Protein AF-A0A1F6IAL8-F1 (afdb_monomer)

Sequence (432 aa):
MRHKDKVTKITAWATLYVGGFLLTLGLFGHDWWVLSGIHTLGEKITQENAITTLLGSKVAEFGHTHAAPVGGASWLFGLPVSLGTPVLILAWILPMLWYLLKRERGVSALPVEQQANEKRYLSLLTWFFISIFIFIFTVFGYLLPHNFTAHWSKEAMMHEEEEMDDHDDSKMGTTNNVSDFHATLSSSPSAILAGKPFVLHIALHDSKGNPINDLQVSHERILHVILVSEDLEEFIHVHPEDSEIPAFSVVESGQFNIPLALSKAGRYRVLVDGNRLGNEVSATSWLSVGGKASNTLIEKNLSQEKTFDRYDVILSVEPKTPKTGEEVHLNYRIERNGKQISDTDKFLGADMHLLIASLDLSVMSHTHGLKVNAQDNPLGEIDAHYSFPYPGIWKIFGQFQHQGRVVTTDFMVEVELGTTSAQIMAPHVDDH

Solvent-accessible surface area (backbone atoms only — not comparable to full-atom values): 24228 Å² total; per-residue (Å²): 131,58,72,66,62,56,51,55,52,52,52,54,52,51,49,45,48,53,48,23,49,53,50,32,43,64,41,27,30,70,65,28,45,49,65,40,14,55,45,61,52,46,41,68,73,66,39,45,71,61,54,52,64,71,68,37,88,87,58,61,89,73,70,70,86,79,69,80,75,91,58,92,68,46,27,67,88,65,45,65,46,82,50,31,58,60,48,31,53,46,49,54,43,53,60,53,54,50,49,50,56,56,46,54,56,53,43,72,71,47,62,74,89,57,29,61,63,48,52,52,51,49,53,54,52,50,54,49,50,52,52,50,48,52,51,48,43,46,43,56,71,41,49,28,34,52,51,36,55,59,48,47,58,54,50,52,56,58,52,50,73,72,65,73,73,85,78,83,94,78,76,95,72,79,89,68,71,68,82,53,48,41,61,50,78,50,46,49,57,74,75,41,40,38,70,38,78,33,32,42,34,39,40,31,20,34,91,87,65,49,62,45,51,65,68,36,74,51,60,87,33,60,39,47,40,35,39,33,32,71,59,71,78,50,78,46,80,49,41,50,62,81,71,43,82,74,53,76,69,39,52,68,55,17,45,44,59,37,77,43,63,48,76,61,26,43,48,24,45,33,40,43,35,36,30,42,90,92,36,82,38,63,28,76,46,81,45,71,27,42,66,80,61,70,93,60,75,72,78,91,55,69,61,44,65,49,76,47,100,77,31,44,37,35,53,48,53,41,54,84,74,36,33,18,74,39,77,28,42,44,35,38,41,46,24,48,92,93,37,74,48,55,78,58,35,65,48,56,82,28,45,21,44,31,42,44,26,39,69,83,61,83,44,75,45,80,51,62,21,42,62,45,57,61,90,86,30,79,61,37,37,29,38,28,77,49,60,43,84,63,55,45,52,33,39,36,38,36,38,38,21,47,89,92,41,78,47,71,45,76,42,38,48,68,31,40,81,29,84,73,55,72,77,76,72,66,78,85,74,87,85,129

pLDDT: mean 79.11, std 19.62, range [26.97, 98.44]

Foldseek 3Di:
DPPVVVVVVVVVLVCLLVVLVVVLCQQLHPLLCLLLLVVVVVCVVVVVVVVDVVVDDPVVVVDDDDPNPPDQDGDDPSDGSVCSLVSSLCSNLVVLVVVLVVQVVVLVPDDPVSNVVSVVVSVVSVVVSVVVSVVSCCVRVPVSNPVSLVVCLVVVLVVCVVPPPDDDPDDDDDDPPLQFKEWDWAKVVRAAAAQDKIKIKIFIAGPVRHGQQQFDDHLNASKWKWKAFLLRPDIDTDGLCVVDPPDSVCSNRSMGIDIDHHNAFHKIKIKIWTDGPNDIYIYIDIDGHDDPHDPDHRDDDQDQWDDFPQKTKGWDWPVPAAAAQDKIKTKIFIDGPRATDQQWDRDSSAQKWKWKAASRRPDIDIDGWHFDDCVVPVSTITIDMDHHHDFAKIKMWMWGGDPNDIIIDIHIDGYHHDPVCPPVPDPPDDDD

Secondary structure (DSSP, 8-state):
--HHHHHHHHHHHHHHHHHHHHHHHHHHHHHHHHHTTHHHHHHHHHTHHHHHHHH-TTSTTS-------SS---BTTTB-GGGHHHHHHHHHHHHHHHHHHHHHHHHHTS-HHHHHHHHHHHHHHHHHHHHHHHHHHHIIIIIHHHHHHHHHHHHHHHHHHHH-S---S--------TT--EEEEEEESSS-BTTSEEEEEEEEE-TT-PBP--EE-BTTBSEEEEEEETTS--EEEE-GGGTS---HHHHHHTEEEEEEE-SS-EEEEEEEEEEETTEEEEEEEEEEEBS----PPPP----SEEEETTEEEEEEEESSS-BTTSEEEEEEEEESSSSB---PBPBTTBSEEEEEEETTSS-EEEEEEEEPPTTT-TT--EE-EEE-SSSEEEEEEEEEEETTEEEEEEEEEEEBPPGGGGGT--------

Nearest PDB structures (foldseek):
  6fg9-assembly1_B  TM=3.384E-01  e=6.801E-07  Mus musculus
  3lh8-assembly1_A  TM=3.037E-01  e=7.026E-04  Mus musculus
  1sox-assembly1_A  TM=2.495E-01  e=1.729E-02  Gallus gallus
  8cka-assembly1_A  TM=2.432E-01  e=2.030E-02  Deinococcus radiodurans R1 = ATCC 13939 = DSM 20539
  3r18-assembly1_A-2  TM=2.556E-01  e=2.949E-02  Gallus gallus

Mean predicted aligned error: 16.76 Å

Structure (mmCIF, N/CA/C/O backbone):
data_AF-A0A1F6IAL8-F1
#
_entry.id   AF-A0A1F6IAL8-F1
#
loop_
_atom_site.group_PDB
_atom_site.id
_atom_site.type_symbol
_atom_site.label_atom_id
_atom_site.label_alt_id
_atom_site.label_comp_id
_atom_site.label_asym_id
_atom_site.label_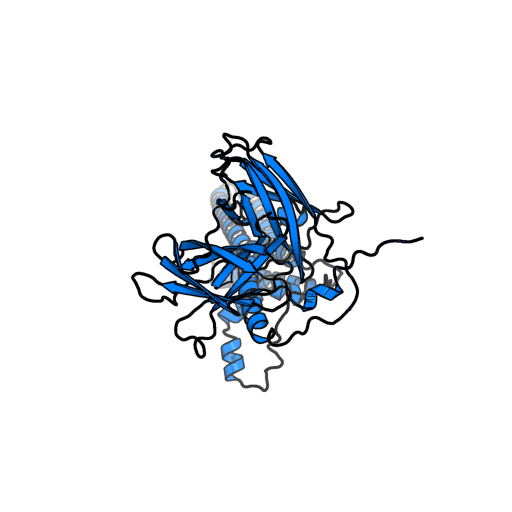entity_id
_atom_site.label_seq_id
_atom_site.pdbx_PDB_ins_code
_atom_site.Cartn_x
_atom_site.Cartn_y
_atom_site.Cartn_z
_atom_site.occupancy
_atom_site.B_iso_or_equiv
_atom_site.auth_seq_id
_atom_site.auth_comp_id
_atom_site.auth_asym_id
_atom_site.auth_atom_id
_atom_site.pdbx_PDB_model_num
ATOM 1 N N . MET A 1 1 ? 40.141 -22.490 -41.775 1.00 54.31 1 MET A N 1
ATOM 2 C CA . MET A 1 1 ? 40.750 -21.492 -40.862 1.00 54.31 1 MET A CA 1
ATOM 3 C C . MET A 1 1 ? 41.640 -22.230 -39.881 1.00 54.31 1 MET A C 1
ATOM 5 O O . MET A 1 1 ? 41.165 -23.201 -39.295 1.00 54.31 1 MET A O 1
ATOM 9 N N . ARG A 1 2 ? 42.912 -21.835 -39.740 1.00 70.69 2 ARG A N 1
ATOM 10 C CA . ARG A 1 2 ? 43.811 -22.455 -38.754 1.00 70.69 2 ARG A CA 1
ATOM 11 C C . ARG A 1 2 ? 43.306 -22.086 -37.359 1.00 70.69 2 ARG A C 1
ATOM 13 O O . ARG A 1 2 ? 42.773 -21.000 -37.170 1.00 70.69 2 ARG A O 1
ATOM 20 N N . HIS A 1 3 ? 43.465 -22.981 -36.386 1.00 67.62 3 HIS A N 1
ATOM 21 C CA . HIS A 1 3 ? 43.060 -22.758 -34.991 1.00 67.62 3 HIS A CA 1
ATOM 22 C C . HIS A 1 3 ? 43.514 -21.380 -34.457 1.00 67.62 3 HIS A C 1
ATOM 24 O O . HIS A 1 3 ? 42.734 -20.682 -33.817 1.00 67.62 3 HIS A O 1
ATOM 30 N N . LYS A 1 4 ? 44.713 -20.931 -34.862 1.00 70.88 4 LYS A N 1
ATOM 31 C CA . LYS A 1 4 ? 45.267 -19.600 -34.566 1.00 70.88 4 LYS A CA 1
ATOM 32 C C . LYS A 1 4 ? 44.356 -18.433 -34.983 1.00 70.88 4 LYS A C 1
ATOM 34 O O . LYS A 1 4 ? 44.131 -17.543 -34.176 1.00 70.88 4 LYS A O 1
ATOM 39 N N . ASP A 1 5 ? 43.758 -18.467 -36.176 1.00 75.69 5 ASP A N 1
ATOM 40 C CA . ASP A 1 5 ? 42.912 -17.371 -36.682 1.00 75.69 5 ASP A CA 1
ATOM 41 C C . ASP A 1 5 ? 41.606 -17.230 -35.889 1.00 75.69 5 ASP A C 1
ATOM 43 O O . ASP A 1 5 ? 41.060 -16.134 -35.754 1.00 75.69 5 ASP A O 1
ATOM 47 N N . LYS A 1 6 ? 41.081 -18.355 -35.382 1.00 72.69 6 LYS A N 1
ATOM 48 C CA . LYS A 1 6 ? 39.894 -18.361 -34.520 1.00 72.69 6 LYS A CA 1
ATOM 49 C C . LYS A 1 6 ? 40.222 -17.756 -33.160 1.00 72.69 6 LYS A C 1
ATOM 51 O O . LYS A 1 6 ? 39.486 -16.887 -32.709 1.00 72.69 6 LYS A O 1
ATOM 56 N N . VAL A 1 7 ? 41.341 -18.168 -32.560 1.00 76.44 7 VAL A N 1
ATOM 57 C CA . VAL A 1 7 ? 41.805 -17.643 -31.267 1.00 76.44 7 VAL A CA 1
ATOM 58 C C . VAL A 1 7 ? 42.028 -16.134 -31.354 1.00 76.44 7 VAL A C 1
ATOM 60 O O . VAL A 1 7 ? 41.438 -15.402 -30.572 1.00 76.44 7 VAL A O 1
ATOM 63 N N . THR A 1 8 ? 42.750 -15.642 -32.367 1.00 79.69 8 THR A N 1
ATOM 64 C CA . THR A 1 8 ? 43.003 -14.199 -32.535 1.00 79.69 8 THR A CA 1
ATOM 65 C C . THR A 1 8 ? 41.717 -13.377 -32.647 1.00 79.69 8 THR A C 1
ATOM 67 O O . THR A 1 8 ? 41.623 -12.304 -32.058 1.00 79.69 8 THR A O 1
ATOM 70 N N . LYS A 1 9 ? 40.702 -13.870 -33.370 1.00 78.31 9 LYS A N 1
ATOM 71 C CA . LYS A 1 9 ? 39.412 -13.171 -33.498 1.00 78.31 9 LYS A CA 1
ATOM 72 C C . LYS A 1 9 ? 38.633 -13.153 -32.189 1.00 78.31 9 LYS A C 1
ATOM 74 O O . LYS A 1 9 ? 38.063 -12.122 -31.854 1.00 78.31 9 LYS A O 1
ATOM 79 N N . ILE A 1 10 ? 38.612 -14.270 -31.465 1.00 80.75 10 ILE A N 1
ATOM 80 C CA . ILE A 1 10 ? 37.950 -14.359 -30.160 1.00 80.75 10 ILE A CA 1
ATOM 81 C C . ILE A 1 10 ? 38.614 -13.395 -29.175 1.00 80.75 10 ILE A C 1
ATOM 83 O O . ILE A 1 10 ? 37.918 -12.615 -28.533 1.00 80.75 10 ILE A O 1
ATOM 87 N N . THR A 1 11 ? 39.948 -13.380 -29.117 1.00 82.44 11 THR A N 1
ATOM 88 C CA . THR A 1 11 ? 40.701 -12.459 -28.257 1.00 82.44 11 THR A CA 1
ATOM 89 C C . THR A 1 11 ? 40.419 -11.000 -28.610 1.00 82.44 11 THR A C 1
ATOM 91 O O . THR A 1 11 ? 40.155 -10.212 -27.712 1.00 82.44 11 THR A O 1
ATOM 94 N N . ALA A 1 12 ? 40.391 -10.640 -29.898 1.00 84.50 12 ALA A N 1
ATOM 95 C CA . ALA A 1 12 ? 40.103 -9.268 -30.324 1.00 84.50 12 ALA A CA 1
ATOM 96 C C . ALA A 1 12 ? 38.702 -8.790 -29.902 1.00 84.50 12 ALA A C 1
ATOM 98 O O . ALA A 1 12 ? 38.554 -7.662 -29.435 1.00 84.50 12 ALA A O 1
ATOM 99 N N . TRP A 1 13 ? 37.682 -9.647 -30.027 1.00 84.94 13 TRP A N 1
ATOM 100 C CA . TRP A 1 13 ? 36.340 -9.326 -29.540 1.00 84.94 13 TRP A CA 1
ATOM 101 C C . TRP A 1 13 ? 36.310 -9.213 -28.018 1.00 84.94 13 TRP A C 1
ATOM 103 O O . TRP A 1 13 ? 35.802 -8.221 -27.509 1.00 84.94 13 TRP A O 1
ATOM 113 N N . ALA A 1 14 ? 36.915 -10.152 -27.289 1.00 84.81 14 ALA A N 1
ATOM 114 C CA . ALA A 1 14 ? 36.987 -10.089 -25.829 1.00 84.81 14 ALA A CA 1
ATOM 115 C C . ALA A 1 14 ? 37.637 -8.784 -25.335 1.00 84.81 14 ALA A C 1
ATOM 117 O O . ALA A 1 14 ? 37.122 -8.148 -24.419 1.00 84.81 14 ALA A O 1
ATOM 118 N N . THR A 1 15 ? 38.712 -8.329 -25.984 1.00 89.50 15 THR A N 1
ATOM 119 C CA . THR A 1 15 ? 39.356 -7.050 -25.656 1.00 89.50 15 THR A CA 1
ATOM 120 C C . THR A 1 15 ? 38.437 -5.851 -25.889 1.00 89.50 15 THR A C 1
ATOM 122 O O . THR A 1 15 ? 38.454 -4.930 -25.080 1.00 89.50 15 THR A O 1
ATOM 125 N N . LEU A 1 16 ? 37.609 -5.850 -26.941 1.00 87.56 16 LEU A N 1
ATOM 126 C CA . LEU A 1 16 ? 36.615 -4.790 -27.162 1.00 87.56 16 LEU A CA 1
ATOM 127 C C . LEU A 1 16 ? 35.566 -4.753 -26.047 1.00 87.56 16 LEU A C 1
ATOM 129 O O . LEU A 1 16 ? 35.206 -3.672 -25.587 1.00 87.56 16 LEU A O 1
ATOM 133 N N . TYR A 1 17 ? 35.112 -5.919 -25.584 1.00 87.00 17 TYR A N 1
ATOM 134 C CA . TYR A 1 17 ? 34.152 -5.996 -24.485 1.00 87.00 17 TYR A CA 1
ATOM 135 C C . TYR A 1 17 ? 34.739 -5.467 -23.175 1.00 87.00 17 TYR A C 1
ATOM 137 O O . TYR A 1 17 ? 34.154 -4.585 -22.546 1.00 87.00 17 TYR A O 1
ATOM 145 N N . VAL A 1 18 ? 35.932 -5.940 -22.807 1.00 89.25 18 VAL A N 1
ATOM 146 C CA . VAL A 1 18 ? 36.648 -5.464 -21.614 1.00 89.25 18 VAL A CA 1
ATOM 147 C C . VAL A 1 18 ? 36.956 -3.969 -21.726 1.00 89.25 18 VAL A C 1
ATOM 149 O O . VAL A 1 18 ? 36.756 -3.227 -20.772 1.00 89.25 18 VAL A O 1
ATOM 152 N N . GLY A 1 19 ? 37.377 -3.500 -22.901 1.00 91.50 19 GLY A N 1
ATOM 153 C CA . GLY A 1 19 ? 37.652 -2.087 -23.152 1.00 91.50 19 GLY A CA 1
ATOM 154 C C . GLY A 1 19 ? 36.416 -1.199 -23.008 1.00 91.50 19 GLY A C 1
ATOM 155 O O . GLY A 1 19 ? 36.500 -0.159 -22.365 1.00 91.50 19 GLY A O 1
ATOM 156 N N . GLY A 1 20 ? 35.265 -1.613 -23.551 1.00 91.38 20 GLY A N 1
ATOM 157 C CA . GLY A 1 20 ? 34.003 -0.880 -23.394 1.00 91.38 20 GLY A CA 1
ATOM 158 C C . GLY A 1 20 ? 33.545 -0.809 -21.936 1.00 91.38 20 GLY A C 1
ATOM 159 O O . GLY A 1 20 ? 33.092 0.240 -21.479 1.00 91.38 20 GLY A O 1
ATOM 160 N N . PHE A 1 21 ? 33.749 -1.892 -21.185 1.00 90.75 21 PHE A N 1
ATOM 161 C CA . PHE A 1 21 ? 33.479 -1.926 -19.753 1.00 90.75 21 PHE A CA 1
ATOM 162 C C . PHE A 1 21 ? 34.378 -0.959 -18.973 1.00 90.75 21 PHE A C 1
ATOM 164 O O . PHE A 1 21 ? 33.873 -0.085 -18.276 1.00 90.75 21 PHE A O 1
ATOM 171 N N . LEU A 1 22 ? 35.700 -1.055 -19.147 1.00 91.12 22 LEU A N 1
ATOM 172 C CA . LEU A 1 22 ? 36.665 -0.191 -18.460 1.00 91.12 22 LEU A CA 1
ATOM 173 C C . LEU A 1 22 ? 36.498 1.288 -18.826 1.00 91.12 22 LEU A C 1
ATOM 175 O O . LEU A 1 22 ? 36.654 2.150 -17.966 1.00 91.12 22 LEU A O 1
ATOM 179 N N . LEU A 1 23 ? 36.156 1.589 -20.083 1.00 91.81 23 LEU A N 1
ATOM 180 C CA . LEU A 1 23 ? 35.827 2.947 -20.514 1.00 91.81 23 LEU A CA 1
ATOM 181 C C . LEU A 1 23 ? 34.625 3.490 -19.739 1.00 91.81 23 LEU A C 1
ATOM 183 O O . LEU A 1 23 ? 34.681 4.601 -19.222 1.00 91.81 23 LEU A O 1
ATOM 187 N N . THR A 1 24 ? 33.553 2.704 -19.650 1.00 89.12 24 THR A N 1
ATOM 188 C CA . THR A 1 24 ? 32.330 3.122 -18.956 1.00 89.12 24 THR A CA 1
ATOM 189 C C . THR A 1 24 ? 32.581 3.282 -17.458 1.00 89.12 24 THR A C 1
ATOM 191 O O . THR A 1 24 ? 32.226 4.309 -16.889 1.00 89.12 24 THR A O 1
ATOM 194 N N . LEU A 1 25 ? 33.302 2.341 -16.842 1.00 85.75 25 LEU A N 1
ATOM 195 C CA . LEU A 1 25 ? 33.725 2.442 -15.446 1.00 85.75 25 LEU A CA 1
ATOM 196 C C . LEU A 1 25 ? 34.573 3.700 -15.195 1.00 85.75 25 LEU A C 1
ATOM 198 O O . LEU A 1 25 ? 34.390 4.382 -14.195 1.00 85.75 25 LEU A O 1
ATOM 202 N N . GLY A 1 26 ? 35.470 4.051 -16.118 1.00 84.06 26 GLY A N 1
ATOM 203 C CA . GLY A 1 26 ? 36.270 5.272 -16.020 1.00 84.06 26 GLY A CA 1
ATOM 204 C C . GLY A 1 26 ? 35.454 6.564 -16.152 1.00 84.06 26 GLY A C 1
ATOM 205 O O . GLY A 1 26 ? 35.776 7.546 -15.486 1.00 84.06 26 GLY A O 1
ATOM 206 N N . LEU A 1 27 ? 34.411 6.569 -16.990 1.00 83.62 27 LEU A N 1
ATOM 207 C CA . LEU A 1 27 ? 33.561 7.738 -17.261 1.00 83.62 27 LEU A CA 1
ATOM 208 C C . LEU A 1 27 ? 32.495 7.980 -16.190 1.00 83.62 27 LEU A C 1
ATOM 210 O O . LEU A 1 27 ? 32.224 9.131 -15.865 1.00 83.62 27 LEU A O 1
ATOM 214 N N . PHE A 1 28 ? 31.914 6.918 -15.636 1.00 82.31 28 PHE A N 1
ATOM 215 C CA . PHE A 1 28 ? 30.773 7.007 -14.716 1.00 82.31 28 PHE A CA 1
ATOM 216 C C . PHE A 1 28 ? 31.087 6.538 -13.295 1.00 82.31 28 PHE A C 1
ATOM 218 O O . PHE A 1 28 ? 30.275 6.716 -12.392 1.00 82.31 28 PHE A O 1
ATOM 225 N N . GLY A 1 29 ? 32.281 5.989 -13.088 1.00 80.38 29 GLY A N 1
ATOM 226 C CA . GLY A 1 29 ? 32.812 5.700 -11.770 1.00 80.38 29 GLY A CA 1
ATOM 227 C C . GLY A 1 29 ? 32.164 4.503 -11.096 1.00 80.38 29 GLY A C 1
ATOM 228 O O . GLY A 1 29 ? 31.457 3.692 -11.703 1.00 80.38 29 GLY A O 1
ATOM 229 N N . HIS A 1 30 ? 32.462 4.405 -9.806 1.00 74.88 30 HIS A N 1
ATOM 230 C CA . HIS A 1 30 ? 32.001 3.333 -8.938 1.00 74.88 30 HIS A CA 1
ATOM 231 C C . HIS A 1 30 ? 30.471 3.338 -8.765 1.00 74.88 30 HIS A C 1
ATOM 233 O O . HIS A 1 30 ? 29.845 2.282 -8.753 1.00 74.88 30 HIS A O 1
ATOM 239 N N . ASP A 1 31 ? 29.858 4.519 -8.731 1.00 69.50 31 ASP A N 1
ATOM 240 C CA . ASP A 1 31 ? 28.417 4.687 -8.517 1.00 69.50 31 ASP A CA 1
ATOM 241 C C . ASP A 1 31 ? 27.584 4.049 -9.632 1.00 69.50 31 ASP A C 1
ATOM 243 O O . ASP A 1 31 ? 26.622 3.328 -9.369 1.00 69.50 31 ASP A O 1
ATOM 247 N N . TRP A 1 32 ? 27.987 4.230 -10.893 1.00 84.19 32 TRP A N 1
ATOM 248 C CA . TRP A 1 32 ? 27.359 3.525 -12.013 1.00 84.19 32 TRP A CA 1
ATOM 249 C C . TRP A 1 32 ? 27.565 2.012 -11.930 1.00 84.19 32 TRP A C 1
ATOM 251 O O . TRP A 1 32 ? 26.643 1.240 -12.192 1.00 84.19 32 TRP A O 1
ATOM 261 N N . TRP A 1 33 ? 28.777 1.578 -11.588 1.00 79.75 33 TRP A N 1
ATOM 262 C CA . TRP A 1 33 ? 29.108 0.161 -11.478 1.00 79.75 33 TRP A CA 1
ATOM 263 C C . TRP A 1 33 ? 28.206 -0.562 -10.472 1.00 79.75 33 TRP A C 1
ATOM 265 O O . TRP A 1 33 ? 27.698 -1.645 -10.775 1.00 79.75 33 TRP A O 1
ATOM 275 N N . VAL A 1 34 ? 27.921 0.086 -9.344 1.00 71.12 34 VAL A N 1
ATOM 276 C CA . VAL A 1 34 ? 26.960 -0.383 -8.344 1.00 71.12 34 VAL A CA 1
ATOM 277 C C . VAL A 1 34 ? 25.532 -0.332 -8.898 1.00 71.12 34 VAL A C 1
ATOM 279 O O . VAL A 1 34 ? 24.912 -1.381 -9.051 1.00 71.12 34 VAL A O 1
ATOM 282 N N . LEU A 1 35 ? 25.037 0.844 -9.308 1.00 71.88 35 LEU A N 1
ATOM 283 C CA . LEU A 1 35 ? 23.645 1.044 -9.757 1.00 71.88 35 LEU A CA 1
ATOM 284 C C . LEU A 1 35 ? 23.248 0.212 -10.985 1.00 71.88 35 LEU A C 1
ATOM 286 O O . LEU A 1 35 ? 22.077 -0.100 -11.190 1.00 71.88 35 LEU A O 1
ATOM 290 N N . SER A 1 36 ? 24.214 -0.159 -11.822 1.00 78.19 36 SER A N 1
ATOM 291 C CA . SER A 1 36 ? 23.985 -1.030 -12.977 1.00 78.19 36 SER A CA 1
ATOM 292 C C . SER A 1 36 ? 23.626 -2.473 -12.597 1.00 78.19 36 SER A C 1
ATOM 294 O O . SER A 1 36 ? 23.220 -3.250 -13.464 1.00 78.19 36 SER A O 1
ATOM 296 N N . GLY A 1 37 ? 23.815 -2.861 -11.331 1.00 74.94 37 GLY A N 1
ATOM 297 C CA . GLY A 1 37 ? 23.629 -4.224 -10.841 1.00 74.94 37 GLY A CA 1
ATOM 298 C C . GLY A 1 37 ? 24.722 -5.208 -11.249 1.00 74.94 37 GLY A C 1
ATOM 299 O O . GLY A 1 37 ? 24.653 -6.388 -10.899 1.00 74.94 37 GLY A O 1
ATOM 300 N N . ILE A 1 38 ? 25.745 -4.756 -11.984 1.00 83.81 38 ILE A N 1
ATOM 301 C CA . ILE A 1 38 ? 26.840 -5.625 -12.424 1.00 83.81 38 ILE A CA 1
ATOM 302 C C . ILE A 1 38 ? 27.751 -5.980 -11.240 1.00 83.81 38 ILE A C 1
ATOM 304 O O . ILE A 1 38 ? 28.225 -7.114 -11.172 1.00 83.81 38 ILE A O 1
ATOM 308 N N . HIS A 1 39 ? 27.922 -5.067 -10.278 1.00 77.25 39 HIS A N 1
ATOM 309 C CA . HIS A 1 39 ? 28.631 -5.347 -9.028 1.00 77.25 39 HIS A CA 1
ATOM 310 C C . HIS A 1 39 ? 28.013 -6.518 -8.257 1.00 77.25 39 HIS A C 1
ATOM 312 O O . HIS A 1 39 ? 28.690 -7.510 -8.014 1.00 77.25 39 HIS A O 1
ATOM 318 N N . THR A 1 40 ? 26.705 -6.460 -7.991 1.00 68.06 40 THR A N 1
ATOM 319 C CA . THR A 1 40 ? 25.965 -7.501 -7.258 1.00 68.06 40 THR A CA 1
ATOM 320 C C . THR A 1 40 ? 25.996 -8.855 -7.966 1.00 68.06 40 THR A C 1
ATOM 322 O O . THR A 1 40 ? 26.089 -9.909 -7.334 1.00 68.06 40 THR A O 1
ATOM 325 N N . LEU A 1 41 ? 25.956 -8.865 -9.304 1.00 74.12 41 LEU A N 1
ATOM 326 C CA . LEU A 1 41 ? 26.178 -10.095 -10.066 1.00 74.12 41 LEU A CA 1
ATOM 327 C C . LEU A 1 41 ? 27.605 -10.626 -9.867 1.00 74.12 41 LEU A C 1
ATOM 329 O O . LEU A 1 41 ? 27.782 -11.836 -9.722 1.00 74.12 41 LEU A O 1
ATOM 333 N N . GLY A 1 42 ? 28.597 -9.733 -9.876 1.00 67.62 42 GLY A N 1
ATOM 334 C CA . GLY A 1 42 ? 29.994 -10.031 -9.578 1.00 67.62 42 GLY A CA 1
ATOM 335 C C . GLY A 1 42 ? 30.135 -10.722 -8.229 1.00 67.62 42 GLY A C 1
ATOM 336 O O . GLY A 1 42 ? 30.533 -11.882 -8.209 1.00 67.62 42 GLY A O 1
ATOM 337 N N . GLU A 1 43 ? 29.688 -10.075 -7.154 1.00 65.56 43 GLU A N 1
ATOM 338 C CA . GLU A 1 43 ? 29.716 -10.596 -5.779 1.00 65.56 43 GLU A CA 1
ATOM 339 C C . GLU A 1 43 ? 29.056 -11.975 -5.660 1.00 65.56 43 GLU A C 1
ATOM 341 O O . GLU A 1 43 ? 29.590 -12.884 -5.019 1.00 65.56 43 GLU A O 1
ATOM 346 N N . LYS A 1 44 ? 27.907 -12.175 -6.319 1.00 69.25 44 LYS A N 1
ATOM 347 C CA . LYS A 1 44 ? 27.192 -13.459 -6.311 1.00 69.25 44 LYS A CA 1
ATOM 348 C C . LYS A 1 44 ? 27.974 -14.572 -7.008 1.00 69.25 44 LYS A C 1
ATOM 350 O O . LYS A 1 44 ? 27.908 -15.727 -6.588 1.00 69.25 44 LYS A O 1
ATOM 355 N N . ILE A 1 45 ? 28.684 -14.246 -8.087 1.00 70.75 45 ILE A N 1
ATOM 356 C CA . ILE A 1 45 ? 29.508 -15.202 -8.836 1.00 70.75 45 ILE A CA 1
ATOM 357 C C . ILE A 1 45 ? 30.814 -15.491 -8.090 1.00 70.75 45 ILE A C 1
ATOM 359 O O . ILE A 1 45 ? 31.246 -16.643 -8.049 1.00 70.75 45 ILE A O 1
ATOM 363 N N . THR A 1 46 ? 31.447 -14.469 -7.515 1.00 69.88 46 THR A N 1
ATOM 364 C CA . THR A 1 46 ? 32.740 -14.574 -6.826 1.00 69.88 46 THR A CA 1
ATOM 365 C C . THR A 1 46 ? 32.611 -15.050 -5.381 1.00 69.88 46 THR A C 1
ATOM 367 O O . THR A 1 46 ? 33.608 -15.480 -4.806 1.00 69.88 46 THR A O 1
ATOM 370 N N . GLN A 1 47 ? 31.397 -15.043 -4.815 1.00 62.31 47 GLN A N 1
ATOM 371 C CA . GLN A 1 47 ? 31.126 -15.316 -3.400 1.00 62.31 47 GLN A CA 1
ATOM 372 C C . GLN A 1 47 ? 32.014 -14.472 -2.479 1.00 62.31 47 GLN A C 1
ATOM 374 O O . GLN A 1 47 ? 32.529 -14.969 -1.476 1.00 62.31 47 GLN A O 1
ATOM 379 N N . GLU A 1 48 ? 32.222 -13.201 -2.823 1.00 56.38 48 GLU A N 1
ATOM 380 C CA . GLU A 1 48 ? 33.150 -12.319 -2.109 1.00 56.38 48 GLU A CA 1
ATOM 381 C C . GLU A 1 48 ? 32.867 -12.265 -0.602 1.00 56.38 48 GLU A C 1
ATOM 383 O O . GLU A 1 48 ? 33.813 -12.379 0.171 1.00 56.38 48 GLU A O 1
ATOM 388 N N . ASN A 1 49 ? 31.598 -12.295 -0.177 1.00 52.97 49 ASN A N 1
ATOM 389 C CA . ASN A 1 49 ? 31.202 -12.393 1.237 1.00 52.97 49 ASN A CA 1
ATOM 390 C C . ASN A 1 49 ? 31.707 -13.662 1.941 1.00 52.97 49 ASN A C 1
ATOM 392 O O . ASN A 1 49 ? 32.085 -13.619 3.109 1.00 52.97 49 ASN A O 1
ATOM 396 N N . ALA A 1 50 ? 31.755 -14.803 1.252 1.00 55.66 50 ALA A N 1
ATOM 397 C CA . ALA A 1 50 ? 32.314 -16.032 1.811 1.00 55.66 50 ALA A CA 1
ATOM 398 C C . ALA A 1 50 ? 33.842 -15.945 1.929 1.00 55.66 50 ALA A C 1
ATOM 400 O O . ALA A 1 50 ? 34.415 -16.430 2.901 1.00 55.66 50 ALA A O 1
ATOM 401 N N . ILE A 1 51 ? 34.504 -15.299 0.966 1.00 54.12 51 ILE A N 1
ATOM 402 C CA . ILE A 1 51 ? 35.961 -15.136 0.939 1.00 54.12 51 ILE A CA 1
ATOM 403 C C . ILE A 1 51 ? 36.421 -14.105 1.983 1.00 54.12 51 ILE A C 1
ATOM 405 O O . ILE A 1 51 ? 37.390 -14.362 2.694 1.00 54.12 51 ILE A O 1
ATOM 409 N N . THR A 1 52 ? 35.723 -12.978 2.141 1.00 52.81 52 THR A N 1
ATOM 410 C CA . THR A 1 52 ? 36.016 -11.956 3.163 1.00 52.81 52 THR A CA 1
ATOM 411 C C . THR A 1 52 ? 35.733 -12.471 4.575 1.00 52.81 52 THR A C 1
ATOM 413 O O . THR A 1 52 ? 36.551 -12.262 5.472 1.00 52.81 52 THR A O 1
ATOM 416 N N . THR A 1 53 ? 34.657 -13.245 4.760 1.00 51.72 53 THR A N 1
ATOM 417 C CA . THR A 1 53 ? 34.342 -13.926 6.031 1.00 51.72 53 THR A CA 1
ATOM 418 C C . THR A 1 53 ? 35.391 -14.990 6.377 1.00 51.72 53 THR A C 1
ATOM 420 O O . THR A 1 53 ? 35.777 -15.129 7.537 1.00 51.72 53 THR A O 1
ATOM 423 N N . LEU A 1 54 ? 35.921 -15.707 5.378 1.00 52.94 54 LEU A N 1
ATOM 424 C CA . LEU A 1 54 ? 37.004 -16.684 5.551 1.00 52.94 54 LEU A CA 1
ATOM 425 C C . LEU A 1 54 ? 38.360 -16.022 5.870 1.00 52.94 54 LEU A C 1
ATOM 427 O O . LEU A 1 54 ? 39.181 -16.610 6.572 1.00 52.94 54 LEU A O 1
ATOM 431 N N . LEU A 1 55 ? 38.610 -14.811 5.360 1.00 52.50 55 LEU A N 1
ATOM 432 C CA . LEU A 1 55 ? 39.873 -14.080 5.537 1.00 52.50 55 LEU A CA 1
ATOM 433 C C . LEU A 1 55 ? 39.942 -13.247 6.832 1.00 52.50 55 LEU A C 1
ATOM 435 O O . LEU A 1 55 ? 41.021 -12.768 7.189 1.00 52.50 55 LEU A O 1
ATOM 439 N N . GLY A 1 56 ? 38.843 -13.151 7.585 1.00 44.94 56 GLY A N 1
ATOM 440 C CA . GLY A 1 56 ? 38.801 -12.561 8.922 1.00 44.94 56 GLY A CA 1
ATOM 441 C C . GLY A 1 56 ? 38.840 -11.027 8.953 1.00 44.94 56 GLY A C 1
ATOM 442 O O . GLY A 1 56 ? 39.290 -10.351 8.028 1.00 44.94 56 GLY A O 1
ATOM 443 N N . SER A 1 57 ? 38.389 -10.476 10.084 1.00 48.59 57 SER A N 1
ATOM 444 C CA . SER A 1 57 ? 38.064 -9.063 10.373 1.00 48.59 57 SER A CA 1
ATOM 445 C C . SER A 1 57 ? 39.183 -8.017 10.217 1.00 48.59 57 SER A C 1
ATOM 447 O O . SER A 1 57 ? 39.015 -6.874 10.632 1.00 48.59 57 SER A O 1
ATOM 449 N N . LYS A 1 58 ? 40.320 -8.351 9.598 1.00 46.19 58 LYS A N 1
ATOM 450 C CA . LYS A 1 58 ? 41.367 -7.381 9.230 1.00 46.19 58 LYS A CA 1
ATOM 451 C C . LYS A 1 58 ? 41.279 -6.875 7.786 1.00 46.19 58 LYS A C 1
ATOM 453 O O . LYS A 1 58 ? 42.089 -6.041 7.405 1.00 46.19 58 LYS A O 1
ATOM 458 N N . VAL A 1 59 ? 40.302 -7.349 7.009 1.00 43.75 59 VAL A N 1
ATOM 459 C CA . VAL A 1 59 ? 39.976 -6.847 5.656 1.00 43.75 59 VAL A CA 1
ATOM 460 C C . VAL A 1 59 ? 38.537 -6.296 5.602 1.00 43.75 59 VAL A C 1
ATOM 462 O O . VAL A 1 59 ? 38.009 -6.017 4.533 1.00 43.75 59 VAL A O 1
ATOM 465 N N . ALA A 1 60 ? 37.901 -6.087 6.763 1.00 37.25 60 ALA A N 1
ATOM 466 C CA . ALA A 1 60 ? 36.551 -5.519 6.881 1.00 37.25 60 ALA A CA 1
ATOM 467 C C . ALA A 1 60 ? 36.433 -4.074 6.344 1.00 37.25 60 ALA A C 1
ATOM 469 O O . ALA A 1 60 ? 35.341 -3.535 6.253 1.00 37.25 60 ALA A O 1
ATOM 470 N N . GLU A 1 61 ? 37.550 -3.463 5.950 1.00 38.06 61 GLU A N 1
ATOM 471 C CA . GLU A 1 61 ? 37.611 -2.125 5.358 1.00 38.06 61 GLU A CA 1
ATOM 472 C C . GLU A 1 61 ? 37.410 -2.119 3.827 1.00 38.06 61 GLU A C 1
ATOM 474 O O . GLU A 1 61 ? 37.488 -1.067 3.210 1.00 38.06 61 GLU A O 1
ATOM 479 N N . PHE A 1 62 ? 37.166 -3.272 3.187 1.00 40.44 62 PHE A N 1
ATOM 480 C CA . PHE A 1 62 ? 36.855 -3.333 1.747 1.00 40.44 62 PHE A CA 1
ATOM 481 C C . PHE A 1 62 ? 35.390 -3.651 1.429 1.00 40.44 62 PHE A C 1
ATOM 483 O O . PHE A 1 62 ? 34.956 -3.400 0.309 1.00 40.44 62 PHE A O 1
ATOM 490 N N . GLY A 1 63 ? 34.627 -4.173 2.393 1.00 37.22 63 GLY A N 1
ATOM 491 C CA . GLY A 1 63 ? 33.182 -4.359 2.266 1.00 37.22 63 GLY A CA 1
ATOM 492 C C . GLY A 1 63 ? 32.457 -3.166 2.869 1.00 37.22 63 GLY A C 1
ATOM 493 O O . GLY A 1 63 ? 31.988 -3.246 3.999 1.00 37.22 63 GLY A O 1
ATOM 494 N N . HIS A 1 64 ? 32.426 -2.037 2.165 1.00 40.72 64 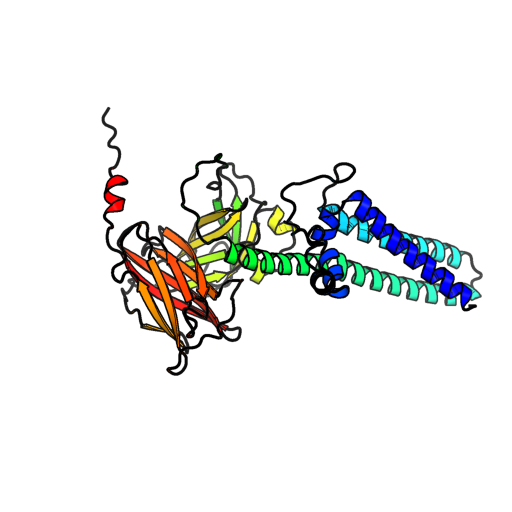HIS A N 1
ATOM 495 C CA . HIS A 1 64 ? 31.565 -0.926 2.560 1.00 40.72 64 HIS A CA 1
ATOM 496 C C . HIS A 1 64 ? 30.157 -1.149 2.000 1.00 40.72 64 HIS A C 1
ATOM 498 O O . HIS A 1 64 ? 29.996 -1.536 0.845 1.00 40.72 64 HIS A O 1
ATOM 504 N N . THR A 1 65 ? 29.137 -0.875 2.808 1.00 39.88 65 THR A N 1
ATOM 505 C CA . THR A 1 65 ? 27.741 -0.808 2.373 1.00 39.88 65 THR A CA 1
ATOM 506 C C . THR A 1 65 ? 27.576 0.370 1.409 1.00 39.88 65 THR A C 1
ATOM 508 O O . THR A 1 65 ? 27.790 1.531 1.756 1.00 39.88 65 THR A O 1
ATOM 511 N N . HIS A 1 66 ? 27.259 0.085 0.147 1.00 45.16 66 HIS A N 1
ATOM 512 C CA . HIS A 1 66 ? 27.139 1.116 -0.885 1.00 45.16 66 HIS A CA 1
ATOM 513 C C . HIS A 1 66 ? 25.725 1.691 -0.939 1.00 45.16 66 HIS A C 1
ATOM 515 O O . HIS A 1 66 ? 24.973 1.317 -1.826 1.00 45.16 66 HIS A O 1
ATOM 521 N N . ALA A 1 67 ? 25.352 2.596 -0.029 1.00 40.28 67 ALA A N 1
ATOM 522 C CA . ALA A 1 67 ? 24.071 3.308 -0.121 1.00 40.28 67 ALA A CA 1
ATOM 523 C C . ALA A 1 67 ? 23.810 3.827 -1.553 1.00 40.28 67 ALA A C 1
ATOM 525 O O . ALA A 1 67 ? 24.750 4.240 -2.244 1.00 40.28 67 ALA A O 1
ATOM 526 N N . ALA A 1 68 ? 22.546 3.822 -2.000 1.00 40.91 68 ALA A N 1
ATOM 527 C CA . ALA A 1 68 ? 22.171 4.466 -3.258 1.00 40.91 68 ALA A CA 1
ATOM 528 C C . ALA A 1 68 ? 22.726 5.906 -3.241 1.00 40.91 68 ALA A C 1
ATOM 530 O O . ALA A 1 68 ? 22.429 6.635 -2.292 1.00 40.91 68 ALA A O 1
ATOM 531 N N . PRO A 1 69 ? 23.568 6.319 -4.209 1.00 43.84 69 PRO A N 1
ATOM 532 C CA . PRO A 1 69 ? 24.254 7.602 -4.136 1.00 43.84 69 PRO A CA 1
ATOM 533 C C . PRO A 1 69 ? 23.246 8.743 -3.993 1.00 43.84 69 PRO A C 1
ATOM 535 O O . PRO A 1 69 ? 22.492 9.056 -4.918 1.00 43.84 69 PRO A O 1
ATOM 538 N N . VAL A 1 70 ? 23.221 9.367 -2.816 1.00 39.75 70 VAL A N 1
ATOM 539 C CA . VAL A 1 70 ? 22.351 10.505 -2.521 1.00 39.75 70 VAL A CA 1
ATOM 540 C C . VAL A 1 70 ? 23.030 11.752 -3.076 1.00 39.75 70 VAL A C 1
ATOM 542 O O . VAL A 1 70 ? 23.731 12.485 -2.385 1.00 39.75 70 VAL A O 1
ATOM 545 N N . GLY A 1 71 ? 22.901 11.946 -4.383 1.00 40.62 71 GLY A N 1
ATOM 546 C CA . GLY A 1 71 ? 23.436 13.108 -5.075 1.00 40.62 71 GLY A CA 1
ATOM 547 C C . GLY A 1 71 ? 23.847 12.775 -6.497 1.00 40.62 71 GLY A C 1
ATOM 548 O O . GLY A 1 71 ? 24.523 11.782 -6.743 1.00 40.62 71 GLY A O 1
ATOM 549 N N . GLY A 1 72 ? 23.468 13.639 -7.440 1.00 42.28 72 GLY A N 1
ATOM 550 C CA . GLY A 1 72 ? 23.940 13.621 -8.824 1.00 42.28 72 GLY A CA 1
ATOM 551 C C . GLY A 1 72 ? 25.433 13.938 -8.926 1.00 42.28 72 GLY A C 1
ATOM 552 O O . GLY A 1 72 ? 25.816 14.944 -9.523 1.00 42.28 72 GLY A O 1
ATOM 553 N N . ALA A 1 73 ? 26.281 13.111 -8.318 1.00 43.03 73 ALA A N 1
ATOM 554 C CA . ALA A 1 73 ? 27.719 13.204 -8.420 1.00 43.03 73 ALA A CA 1
ATOM 555 C C . ALA A 1 73 ? 28.115 12.776 -9.830 1.00 43.03 73 ALA A C 1
ATOM 557 O O . ALA A 1 73 ? 28.265 11.608 -10.176 1.00 43.03 73 ALA A O 1
ATOM 558 N N . SER A 1 74 ? 28.269 13.787 -10.665 1.00 51.16 74 SER A N 1
ATOM 559 C CA . SER A 1 74 ? 29.086 13.738 -11.851 1.00 51.16 74 SER A CA 1
ATOM 560 C C . SER A 1 74 ? 30.454 13.131 -11.547 1.00 51.16 74 SER A C 1
ATOM 562 O O . SER A 1 74 ? 31.352 13.817 -11.050 1.00 51.16 74 SER A O 1
ATOM 564 N N . TRP A 1 75 ? 30.640 11.864 -11.900 1.00 58.28 75 TRP A N 1
ATOM 565 C CA . TRP A 1 75 ? 31.980 11.343 -12.124 1.00 58.28 75 TRP A CA 1
ATOM 566 C C . TRP A 1 75 ? 32.581 12.024 -13.370 1.00 58.28 75 TRP A C 1
ATOM 568 O O . TRP A 1 75 ? 31.936 12.879 -13.989 1.00 58.28 75 TRP A O 1
ATOM 578 N N . LEU A 1 76 ? 33.848 11.730 -13.674 1.00 57.06 76 LEU A N 1
ATOM 579 C CA . LEU A 1 76 ? 34.683 12.383 -14.693 1.00 57.06 76 LEU A CA 1
ATOM 580 C C . LEU A 1 76 ? 33.862 13.096 -15.803 1.00 57.06 76 LEU A C 1
ATOM 582 O O . LEU A 1 76 ? 33.191 12.446 -16.599 1.00 57.06 76 LEU A O 1
ATOM 586 N N . PHE A 1 77 ? 33.932 14.435 -15.853 1.00 68.19 77 PHE A N 1
ATOM 587 C CA . PHE A 1 77 ? 33.253 15.330 -16.820 1.00 68.19 77 PHE A CA 1
ATOM 588 C C . PHE A 1 77 ? 31.804 15.774 -16.572 1.00 68.19 77 PHE A C 1
ATOM 590 O O . PHE A 1 77 ? 31.239 16.400 -17.469 1.00 68.19 77 PHE A O 1
ATOM 597 N N . GLY A 1 78 ? 31.186 15.562 -15.410 1.00 64.31 78 GLY A N 1
ATOM 598 C CA . GLY A 1 78 ? 29.847 16.153 -15.210 1.00 64.31 78 GLY A CA 1
ATOM 599 C C . GLY A 1 78 ? 28.687 15.251 -15.638 1.00 64.31 78 GLY A C 1
ATOM 600 O O . GLY A 1 78 ? 27.544 15.696 -15.612 1.00 64.31 78 GLY A O 1
ATOM 601 N N . LEU A 1 79 ? 28.961 14.033 -16.117 1.00 72.88 79 LEU A N 1
ATOM 602 C CA . LEU A 1 79 ? 27.956 13.240 -16.823 1.00 72.88 79 LEU A CA 1
ATOM 603 C C . LEU A 1 79 ? 26.966 12.572 -15.852 1.00 72.88 79 LEU A C 1
ATOM 605 O O . LEU A 1 79 ? 27.394 12.032 -14.831 1.00 72.88 79 LEU A O 1
ATOM 609 N N . PRO A 1 80 ? 25.658 12.546 -16.180 1.00 73.81 80 PRO A N 1
ATOM 610 C CA . PRO A 1 80 ? 24.674 11.801 -15.405 1.00 73.81 80 PRO A CA 1
ATOM 611 C C . PRO A 1 80 ? 25.007 10.309 -15.348 1.00 73.81 80 PRO A C 1
ATOM 613 O O . PRO A 1 80 ? 25.227 9.674 -16.380 1.00 73.81 80 PRO A O 1
ATOM 616 N N . VAL A 1 81 ? 24.964 9.735 -14.146 1.00 71.94 81 VAL A N 1
ATOM 617 C CA . VAL A 1 81 ? 25.235 8.310 -13.883 1.00 71.94 81 VAL A CA 1
ATOM 618 C C . VAL A 1 81 ? 24.295 7.387 -14.676 1.00 71.94 81 VAL A C 1
ATOM 620 O O . VAL A 1 81 ? 24.705 6.322 -15.141 1.00 71.94 81 VAL A O 1
ATOM 623 N N . SER A 1 82 ? 23.063 7.838 -14.937 1.00 74.62 82 SER A N 1
ATOM 624 C CA . SER A 1 82 ? 22.068 7.135 -15.759 1.00 74.62 82 SER A CA 1
ATOM 625 C C . SER A 1 82 ? 22.513 6.887 -17.206 1.00 74.62 82 SER A C 1
ATOM 627 O O . SER A 1 82 ? 22.026 5.956 -17.848 1.00 74.62 82 SER A O 1
ATOM 629 N N . LEU A 1 83 ? 23.470 7.662 -17.730 1.00 81.38 83 LEU A N 1
ATOM 630 C CA . LEU A 1 83 ? 24.009 7.457 -19.076 1.00 81.38 83 LEU A CA 1
ATOM 631 C C . LEU A 1 83 ? 25.016 6.304 -19.158 1.00 81.38 83 LEU A C 1
ATOM 633 O O . LEU A 1 83 ? 25.317 5.861 -20.268 1.00 81.38 83 LEU A O 1
ATOM 637 N N . GLY A 1 84 ? 25.516 5.783 -18.034 1.00 85.06 84 GLY A N 1
ATOM 638 C CA . GLY A 1 84 ? 26.560 4.760 -18.047 1.00 85.06 84 GLY A CA 1
ATOM 639 C C . GLY A 1 84 ? 26.137 3.473 -18.755 1.00 85.06 84 GLY A C 1
ATOM 640 O O . GLY A 1 84 ? 26.834 3.000 -19.652 1.00 85.06 84 GLY A O 1
ATOM 641 N N . THR A 1 85 ? 24.953 2.940 -18.448 1.00 88.25 85 THR A N 1
ATOM 642 C CA . THR A 1 85 ? 24.455 1.704 -19.078 1.00 88.25 85 THR A CA 1
ATOM 643 C C . THR A 1 85 ? 24.205 1.879 -20.585 1.00 88.25 85 THR A C 1
ATOM 645 O O . THR A 1 85 ? 24.698 1.054 -21.362 1.00 88.25 85 THR A O 1
ATOM 648 N N . PRO A 1 86 ? 23.549 2.961 -21.053 1.00 88.19 86 PRO A N 1
ATOM 649 C CA . PRO A 1 86 ? 23.500 3.294 -22.477 1.00 88.19 86 PRO A CA 1
ATOM 650 C C . PRO A 1 86 ? 24.880 3.388 -23.145 1.00 88.19 86 PRO A C 1
ATOM 652 O O . PRO A 1 86 ? 25.068 2.847 -24.237 1.00 88.19 86 PRO A O 1
ATOM 655 N N . VAL A 1 87 ? 25.863 4.029 -22.503 1.00 90.81 87 VAL A N 1
ATOM 656 C CA . VAL A 1 87 ? 27.224 4.167 -23.047 1.00 90.81 87 VAL A CA 1
ATOM 657 C C . VAL A 1 87 ? 27.932 2.816 -23.157 1.00 90.81 87 VAL A C 1
ATOM 659 O O . VAL A 1 87 ? 28.530 2.545 -24.201 1.00 90.81 87 VAL A O 1
ATOM 662 N N . LEU A 1 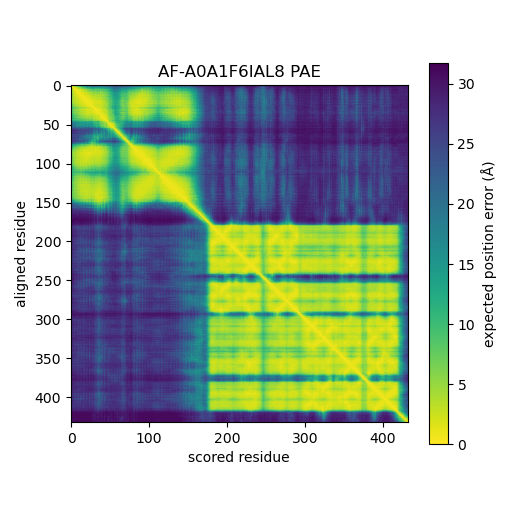88 ? 27.812 1.939 -22.157 1.00 93.19 88 LEU A N 1
ATOM 663 C CA . LEU A 1 88 ? 28.362 0.580 -22.203 1.00 93.19 88 LEU A CA 1
ATOM 664 C C . LEU A 1 88 ? 27.794 -0.217 -23.381 1.00 93.19 88 LEU A C 1
ATOM 666 O O . LEU A 1 88 ? 28.532 -0.823 -24.162 1.00 93.19 88 LEU A O 1
ATOM 670 N N . ILE A 1 89 ? 26.469 -0.188 -23.523 1.00 91.50 89 ILE A N 1
ATOM 671 C CA . ILE A 1 89 ? 25.745 -0.895 -24.579 1.00 91.50 89 ILE A CA 1
ATOM 672 C C . ILE A 1 89 ? 26.208 -0.389 -25.955 1.00 91.50 89 ILE A C 1
ATOM 674 O O . ILE A 1 89 ? 26.558 -1.190 -26.827 1.00 91.50 89 ILE A O 1
ATOM 678 N N . LEU A 1 90 ? 26.310 0.930 -26.143 1.00 91.81 90 LEU A N 1
ATOM 679 C CA . LEU A 1 90 ? 26.818 1.522 -27.383 1.00 91.81 90 LEU A CA 1
ATOM 680 C C . LEU A 1 90 ? 28.283 1.151 -27.656 1.00 91.81 90 LEU A C 1
ATOM 682 O O . LEU A 1 90 ? 28.620 0.824 -28.798 1.00 91.81 90 LEU A O 1
ATOM 686 N N . ALA A 1 91 ? 29.140 1.144 -26.632 1.00 92.81 91 ALA A N 1
ATOM 687 C CA . ALA A 1 91 ? 30.547 0.768 -26.757 1.00 92.81 91 ALA A CA 1
ATOM 688 C C . ALA A 1 91 ? 30.726 -0.677 -27.256 1.00 92.81 91 ALA A C 1
ATOM 690 O O . ALA A 1 91 ? 31.668 -0.962 -27.998 1.00 92.81 91 ALA A O 1
ATOM 691 N N . TRP A 1 92 ? 29.806 -1.583 -26.914 1.00 92.75 92 TRP A N 1
ATOM 692 C CA . TRP A 1 92 ? 29.817 -2.964 -27.402 1.00 92.75 92 TRP A CA 1
ATOM 693 C C . TRP A 1 92 ? 29.190 -3.130 -28.791 1.00 92.75 92 TRP A C 1
ATOM 695 O O . TRP A 1 92 ? 29.682 -3.928 -29.590 1.00 92.75 92 TRP A O 1
ATOM 705 N N . ILE A 1 93 ? 28.151 -2.363 -29.130 1.00 91.31 93 ILE A N 1
ATOM 706 C CA . ILE A 1 93 ? 27.418 -2.525 -30.399 1.00 91.31 93 ILE A CA 1
ATOM 707 C C . ILE A 1 93 ? 28.100 -1.821 -31.573 1.00 91.31 93 ILE A C 1
ATOM 709 O O . ILE A 1 93 ? 28.142 -2.364 -32.680 1.00 91.31 93 ILE A O 1
ATOM 713 N N . LEU A 1 94 ? 28.638 -0.614 -31.377 1.00 92.62 94 LEU A N 1
ATOM 714 C CA . LEU A 1 94 ? 29.204 0.183 -32.472 1.00 92.62 94 LEU A CA 1
ATOM 715 C C . LEU A 1 94 ? 30.323 -0.548 -33.245 1.00 92.62 94 LEU A C 1
ATOM 717 O O . LEU A 1 94 ? 30.292 -0.519 -34.481 1.00 92.62 94 LEU A O 1
ATOM 721 N N . PRO A 1 95 ? 31.258 -1.278 -32.600 1.00 92.25 95 PRO A N 1
ATOM 722 C CA . PRO A 1 95 ? 32.251 -2.087 -33.311 1.00 92.25 95 PRO A CA 1
ATOM 723 C C . PRO A 1 95 ? 31.639 -3.206 -34.167 1.00 92.25 95 PRO A C 1
ATOM 725 O O . PRO A 1 95 ? 32.161 -3.521 -35.239 1.00 92.25 95 PRO A O 1
ATOM 728 N N . MET A 1 96 ? 30.522 -3.797 -33.730 1.00 91.31 96 MET A N 1
ATOM 729 C CA . MET A 1 96 ? 29.799 -4.836 -34.473 1.00 91.31 96 MET A CA 1
ATOM 730 C C . MET A 1 96 ? 29.115 -4.272 -35.711 1.00 91.31 96 MET A C 1
ATOM 732 O O . MET A 1 96 ? 29.275 -4.822 -36.802 1.00 91.31 96 MET A O 1
ATOM 736 N N . LEU A 1 97 ? 28.416 -3.144 -35.564 1.00 91.38 97 LEU A N 1
ATOM 737 C CA . LEU A 1 97 ? 27.804 -2.432 -36.685 1.00 91.38 97 LEU A CA 1
ATOM 738 C C . LEU A 1 97 ? 28.863 -2.012 -37.704 1.00 91.38 97 LEU A C 1
ATOM 740 O O . LEU A 1 97 ? 28.722 -2.273 -38.899 1.00 91.38 97 LEU A O 1
ATOM 744 N N . TRP A 1 98 ? 29.976 -1.446 -37.233 1.00 93.38 98 TRP A N 1
ATOM 745 C CA . TRP A 1 98 ? 31.102 -1.098 -38.092 1.00 93.38 98 TRP A CA 1
ATOM 746 C C . TRP A 1 98 ? 31.675 -2.320 -38.822 1.00 93.38 98 TRP A C 1
ATOM 748 O O . TRP A 1 98 ? 31.954 -2.249 -40.022 1.00 93.38 98 TRP A O 1
ATOM 758 N N . TYR A 1 99 ? 31.819 -3.458 -38.136 1.00 91.81 99 TYR A N 1
ATOM 759 C CA . TYR A 1 99 ? 32.313 -4.695 -38.739 1.00 91.81 99 TYR A CA 1
ATOM 760 C C . TYR A 1 99 ? 31.373 -5.229 -39.828 1.00 91.81 99 TYR A C 1
ATOM 762 O O . TYR A 1 99 ? 31.855 -5.625 -40.893 1.00 91.81 99 TYR A O 1
ATOM 770 N N . LEU A 1 100 ? 30.054 -5.196 -39.603 1.00 91.81 100 LEU A N 1
ATOM 771 C CA . LEU A 1 100 ? 29.055 -5.574 -40.609 1.00 91.81 100 LEU A CA 1
ATOM 772 C C . LEU A 1 100 ? 29.148 -4.676 -41.844 1.00 91.81 100 LEU A C 1
ATOM 774 O O . LEU A 1 100 ? 29.307 -5.192 -42.949 1.00 91.81 100 LEU A O 1
ATOM 778 N N . LEU A 1 101 ? 29.161 -3.354 -41.654 1.00 92.19 101 LEU A N 1
ATOM 779 C CA . LEU A 1 101 ? 29.259 -2.377 -42.745 1.00 92.19 101 LEU A CA 1
ATOM 780 C C . LEU A 1 101 ? 30.556 -2.539 -43.547 1.00 92.19 101 LEU A C 1
ATOM 782 O O . LEU A 1 101 ? 30.560 -2.508 -44.780 1.00 92.19 101 LEU A O 1
ATOM 786 N N . LYS A 1 102 ? 31.684 -2.746 -42.860 1.00 91.50 102 LYS A N 1
ATOM 787 C CA . LYS A 1 102 ? 32.976 -2.990 -43.512 1.00 91.50 102 LYS A CA 1
ATOM 788 C C . LYS A 1 102 ? 32.951 -4.282 -44.325 1.00 91.50 102 LYS A C 1
ATOM 790 O O . LYS A 1 102 ? 33.498 -4.324 -45.428 1.00 91.50 102 LYS A O 1
ATOM 795 N N . ARG A 1 103 ? 32.335 -5.337 -43.791 1.00 88.69 103 ARG A N 1
ATOM 796 C CA . ARG A 1 103 ? 32.261 -6.634 -44.458 1.00 88.69 103 ARG A CA 1
ATOM 797 C C . ARG A 1 103 ? 31.328 -6.603 -45.658 1.00 88.69 103 ARG A C 1
ATOM 799 O O . ARG A 1 103 ? 31.707 -7.118 -46.699 1.00 88.69 103 ARG A O 1
ATOM 806 N N . GLU A 1 104 ? 30.178 -5.953 -45.552 1.00 90.81 104 GLU A N 1
ATOM 807 C CA . GLU A 1 104 ? 29.235 -5.758 -46.656 1.00 90.81 104 GLU A CA 1
ATOM 808 C C . GLU A 1 104 ? 29.890 -5.075 -47.867 1.00 90.81 104 GLU A C 1
ATOM 810 O O . GLU A 1 104 ? 29.768 -5.548 -49.002 1.00 90.81 104 GLU A O 1
ATOM 815 N N . ARG A 1 105 ? 30.687 -4.026 -47.620 1.00 90.19 105 ARG A N 1
ATOM 816 C CA . ARG A 1 105 ? 31.501 -3.375 -48.659 1.00 90.19 105 ARG A CA 1
ATOM 817 C C . ARG A 1 105 ? 32.525 -4.331 -49.274 1.00 90.19 105 ARG A C 1
ATOM 819 O O . ARG A 1 105 ? 32.699 -4.335 -50.487 1.00 90.19 105 ARG A O 1
ATOM 826 N N . GLY A 1 106 ? 33.171 -5.162 -48.454 1.00 87.94 106 GLY A N 1
ATOM 827 C CA . GLY A 1 106 ? 34.126 -6.173 -48.917 1.00 87.94 106 GLY A CA 1
ATOM 828 C C . GLY A 1 106 ? 33.485 -7.261 -49.783 1.00 87.94 106 GLY A C 1
ATOM 829 O O . GLY A 1 106 ? 34.033 -7.608 -50.823 1.00 87.94 106 GLY A O 1
ATOM 830 N N . VAL A 1 107 ? 32.302 -7.754 -49.403 1.00 88.12 107 VAL A N 1
ATOM 831 C CA . VAL A 1 107 ? 31.541 -8.746 -50.183 1.00 88.12 107 VAL A CA 1
ATOM 832 C C . VAL A 1 107 ? 31.107 -8.172 -51.530 1.00 88.12 107 VAL A C 1
ATOM 834 O O . VAL A 1 107 ? 31.185 -8.862 -52.543 1.00 88.12 107 VAL A O 1
ATOM 837 N N . SER A 1 108 ? 30.711 -6.900 -51.559 1.00 85.94 108 SER A N 1
ATOM 838 C CA . SER A 1 108 ? 30.309 -6.208 -52.791 1.00 85.94 108 SER A CA 1
ATOM 839 C C . SER A 1 108 ? 31.452 -6.057 -53.806 1.00 85.94 108 SER A C 1
ATOM 841 O O . SER A 1 108 ? 31.187 -5.886 -54.992 1.00 85.94 108 SER A O 1
ATOM 843 N N . ALA A 1 109 ? 32.710 -6.154 -53.362 1.00 87.44 109 ALA A N 1
ATOM 844 C CA . ALA A 1 109 ? 33.897 -6.060 -54.213 1.00 87.44 109 ALA A CA 1
ATOM 845 C C . ALA A 1 109 ? 34.393 -7.419 -54.758 1.00 87.44 109 ALA A C 1
ATOM 847 O O . ALA A 1 109 ? 35.333 -7.449 -55.551 1.00 87.44 109 ALA A O 1
ATOM 848 N N . LEU A 1 110 ? 33.799 -8.545 -54.339 1.00 88.12 110 LEU A N 1
ATOM 849 C CA . LEU A 1 110 ? 34.195 -9.889 -54.779 1.00 88.12 110 LEU A CA 1
ATOM 850 C C . LEU A 1 110 ? 33.570 -10.271 -56.136 1.00 88.12 110 LEU A C 1
ATOM 852 O O . LEU A 1 110 ? 32.490 -9.777 -56.470 1.00 88.12 110 LEU A O 1
ATOM 856 N N . PRO A 1 111 ? 34.176 -11.207 -56.898 1.00 89.06 111 PRO A N 1
ATOM 857 C CA . PRO A 1 111 ? 33.557 -11.789 -58.091 1.00 89.06 111 PRO A CA 1
ATOM 858 C C . PRO A 1 111 ? 32.192 -12.421 -57.781 1.00 89.06 111 PRO A C 1
ATOM 860 O O . PRO A 1 111 ? 32.022 -13.043 -56.731 1.00 89.06 111 PRO A O 1
ATOM 863 N N . VAL A 1 112 ? 31.230 -12.307 -58.707 1.00 83.88 112 VAL A N 1
ATOM 864 C CA . VAL A 1 112 ? 29.816 -12.714 -58.522 1.00 83.88 112 VAL A CA 1
ATOM 865 C C . VAL A 1 112 ? 29.669 -14.153 -58.011 1.00 83.88 112 VAL A C 1
ATOM 867 O O . VAL A 1 112 ? 28.850 -14.415 -57.131 1.00 83.88 112 VAL A O 1
ATOM 870 N N . GLU A 1 113 ? 30.516 -15.066 -58.486 1.00 84.69 113 GLU A N 1
ATOM 871 C CA . GLU A 1 113 ? 30.532 -16.481 -58.090 1.00 84.69 113 GLU A CA 1
ATOM 872 C C . GLU A 1 113 ? 30.848 -16.698 -56.598 1.00 84.69 113 GLU A C 1
ATOM 874 O O . GLU A 1 113 ? 30.385 -17.663 -55.993 1.00 84.69 113 GLU A O 1
ATOM 879 N N . GLN A 1 114 ? 31.596 -15.783 -55.974 1.00 82.81 114 GLN A N 1
ATOM 880 C CA . GLN A 1 114 ? 31.954 -15.837 -54.551 1.00 82.81 114 GLN A CA 1
ATOM 881 C C . GLN A 1 114 ? 30.984 -15.034 -53.666 1.00 82.81 114 GLN A C 1
ATOM 883 O O . GLN A 1 114 ? 30.900 -15.280 -52.460 1.00 82.81 114 GLN A O 1
ATOM 888 N N . GLN A 1 115 ? 30.200 -14.115 -54.246 1.00 86.69 115 GLN A N 1
ATOM 889 C CA . GLN A 1 115 ? 29.285 -13.250 -53.494 1.00 86.69 115 GLN A CA 1
ATOM 890 C C . GLN A 1 115 ? 28.147 -14.018 -52.819 1.00 86.69 115 GLN A C 1
ATOM 892 O O . GLN A 1 115 ? 27.738 -13.647 -51.722 1.00 86.69 115 GLN A O 1
ATOM 897 N N . ALA A 1 116 ? 27.617 -15.074 -53.444 1.00 85.94 116 ALA A N 1
ATOM 898 C CA . ALA A 1 116 ? 26.457 -15.796 -52.915 1.00 85.94 116 ALA A CA 1
ATOM 899 C C . ALA A 1 116 ? 26.740 -16.428 -51.538 1.00 85.94 116 ALA A C 1
ATOM 901 O O . ALA A 1 116 ? 25.961 -16.262 -50.595 1.00 85.94 116 ALA A O 1
ATOM 902 N N . ASN A 1 117 ? 27.893 -17.089 -51.400 1.00 84.31 117 ASN A N 1
ATOM 903 C CA . ASN A 1 117 ? 28.310 -17.711 -50.143 1.00 84.31 117 ASN A CA 1
ATOM 904 C C . ASN A 1 117 ? 28.635 -16.665 -49.068 1.00 84.31 117 ASN A C 1
ATOM 906 O O . ASN A 1 117 ? 28.228 -16.816 -47.915 1.00 84.31 117 ASN A O 1
ATOM 910 N N . GLU A 1 118 ? 29.309 -15.577 -49.441 1.00 87.44 118 GLU A N 1
ATOM 911 C CA . GLU A 1 118 ? 29.653 -14.505 -48.503 1.00 87.44 118 GLU A CA 1
ATOM 912 C C . GLU A 1 118 ? 28.432 -13.692 -48.047 1.00 87.44 118 GLU A C 1
ATOM 914 O O . GLU A 1 118 ? 28.353 -13.330 -46.876 1.00 87.44 118 GLU A O 1
ATOM 919 N N . LYS A 1 119 ? 27.428 -13.472 -48.908 1.00 89.12 119 LYS A N 1
ATOM 920 C CA . LYS A 1 119 ? 26.146 -12.853 -48.519 1.00 89.12 119 LYS A CA 1
ATOM 921 C C . LYS A 1 119 ? 25.384 -13.716 -47.516 1.00 89.12 119 LYS A C 1
ATOM 923 O O . LYS A 1 119 ? 24.856 -13.194 -46.536 1.00 89.12 119 LYS A O 1
ATOM 928 N N . ARG A 1 120 ? 25.367 -15.041 -47.714 1.00 88.50 120 ARG A N 1
ATOM 929 C CA . ARG A 1 120 ? 24.760 -15.977 -46.754 1.00 88.50 120 ARG A CA 1
ATOM 930 C C . ARG A 1 120 ? 25.484 -15.944 -45.410 1.00 88.50 120 ARG A C 1
ATOM 932 O O . ARG A 1 120 ? 24.832 -15.894 -44.371 1.00 88.50 120 ARG A O 1
ATOM 939 N N . TYR A 1 121 ? 26.817 -15.936 -45.426 1.00 86.81 121 TYR A N 1
ATOM 940 C CA . TYR A 1 121 ? 27.602 -15.773 -44.205 1.00 86.81 121 TYR A CA 1
ATOM 941 C C . TYR A 1 121 ? 27.288 -14.435 -43.519 1.00 86.81 121 TYR A C 1
ATOM 943 O O . TYR A 1 121 ? 27.092 -14.403 -42.306 1.00 86.81 121 TYR A O 1
ATOM 951 N N . LEU A 1 122 ? 27.242 -13.333 -44.275 1.00 89.75 122 LEU A N 1
ATOM 952 C CA . LEU A 1 122 ? 26.967 -12.000 -43.741 1.00 89.75 122 LEU A CA 1
ATOM 953 C C . LEU A 1 122 ? 25.589 -11.949 -43.077 1.00 89.75 122 LEU A C 1
ATOM 955 O O . LEU A 1 122 ? 25.487 -11.454 -41.965 1.00 89.75 122 LEU A O 1
ATOM 959 N N . SER A 1 123 ? 24.565 -12.541 -43.695 1.00 91.50 123 SER A N 1
ATOM 960 C CA . SER A 1 123 ? 23.226 -12.646 -43.107 1.00 91.50 123 SER A CA 1
ATOM 961 C C . SER A 1 123 ? 23.224 -13.411 -41.778 1.00 91.50 123 SER A C 1
ATOM 963 O O . SER A 1 123 ? 22.652 -12.931 -40.800 1.00 91.50 123 SER A O 1
ATOM 965 N N . LEU A 1 124 ? 23.911 -14.558 -41.705 1.00 91.44 124 LEU A N 1
ATOM 966 C CA . LEU A 1 124 ? 24.048 -15.318 -40.455 1.00 91.44 124 LEU A CA 1
ATOM 967 C C . LEU A 1 124 ? 24.771 -14.508 -39.373 1.00 91.44 124 LEU A C 1
ATOM 969 O O . LEU A 1 124 ? 24.364 -14.520 -38.214 1.00 91.44 124 LEU A O 1
ATOM 973 N N . LEU A 1 125 ? 25.825 -13.787 -39.751 1.00 89.62 125 LEU A N 1
ATOM 974 C CA . LEU A 1 125 ? 26.565 -12.919 -38.843 1.00 89.62 125 LEU A CA 1
ATOM 975 C C . LEU A 1 125 ? 25.704 -11.746 -38.344 1.00 89.62 125 LEU A C 1
ATOM 977 O O . LEU A 1 125 ? 25.770 -11.412 -37.164 1.00 89.62 125 LEU A O 1
ATOM 981 N N . THR A 1 126 ? 24.877 -11.153 -39.207 1.00 91.81 126 THR A N 1
ATOM 982 C CA . THR A 1 126 ? 23.930 -10.097 -38.828 1.00 91.81 126 THR A CA 1
ATOM 983 C C . THR A 1 126 ? 22.930 -10.610 -37.798 1.00 91.81 126 THR A C 1
ATOM 985 O O . THR A 1 126 ? 22.770 -9.990 -36.753 1.00 91.81 126 THR A O 1
ATOM 988 N N . TRP A 1 127 ? 22.312 -11.771 -38.033 1.00 93.25 127 TRP A N 1
ATOM 989 C CA . TRP A 1 127 ? 21.388 -12.380 -37.068 1.00 93.25 127 TRP A CA 1
ATOM 990 C C . TRP A 1 127 ? 22.061 -12.741 -35.743 1.00 93.25 127 TRP A C 1
ATOM 992 O O . TRP A 1 127 ? 21.473 -12.557 -34.677 1.00 93.25 127 TRP A O 1
ATOM 1002 N N . PHE A 1 128 ? 23.309 -13.203 -35.794 1.00 91.38 128 PHE A N 1
ATOM 1003 C CA . PHE A 1 128 ? 24.107 -13.449 -34.598 1.00 91.38 128 PHE A CA 1
ATOM 1004 C C . PHE A 1 128 ? 24.332 -12.164 -33.786 1.00 91.38 128 PHE A C 1
ATOM 1006 O O . PHE A 1 128 ? 24.108 -12.162 -32.579 1.00 91.38 128 PHE A O 1
ATOM 1013 N N . PHE A 1 129 ? 24.696 -11.053 -34.432 1.00 91.75 129 PHE A N 1
ATOM 1014 C CA . PHE A 1 129 ? 24.861 -9.764 -33.751 1.00 91.75 129 PHE A CA 1
ATOM 1015 C C . PHE A 1 129 ? 23.544 -9.177 -33.241 1.00 91.75 129 PHE A C 1
ATOM 1017 O O . PHE A 1 129 ? 23.533 -8.629 -32.146 1.00 91.75 129 PHE A O 1
ATOM 1024 N N . ILE A 1 130 ? 22.433 -9.345 -33.964 1.00 91.31 130 ILE A N 1
ATOM 1025 C CA . ILE A 1 130 ? 21.095 -8.977 -33.468 1.00 91.31 130 ILE A CA 1
ATOM 1026 C C . ILE A 1 130 ? 20.765 -9.764 -32.195 1.00 91.31 130 ILE A C 1
ATOM 1028 O O . ILE A 1 130 ? 20.302 -9.188 -31.216 1.00 91.31 130 ILE A O 1
ATOM 1032 N N . SER A 1 131 ? 21.054 -11.066 -32.178 1.00 91.94 131 SER A N 1
ATOM 1033 C CA . SER A 1 131 ? 20.811 -11.914 -31.004 1.00 91.94 131 SER A CA 1
ATOM 1034 C C . SER A 1 131 ? 21.668 -11.487 -29.810 1.00 91.94 131 SER A C 1
ATOM 1036 O O . SER A 1 131 ? 21.167 -11.391 -28.693 1.00 91.94 131 SER A O 1
ATOM 1038 N N . ILE A 1 132 ? 22.947 -11.173 -30.048 1.00 90.06 132 ILE A N 1
ATOM 1039 C CA . ILE A 1 132 ? 23.844 -10.616 -29.026 1.00 90.06 132 ILE A CA 1
ATOM 1040 C C . ILE A 1 132 ? 23.333 -9.269 -28.519 1.00 90.06 132 ILE A C 1
ATOM 1042 O O . ILE A 1 132 ? 23.368 -9.032 -27.318 1.00 90.06 132 ILE A O 1
ATOM 1046 N N . PHE A 1 133 ? 22.861 -8.394 -29.407 1.00 91.12 133 PHE A N 1
ATOM 1047 C CA . PHE A 1 133 ? 22.314 -7.097 -29.027 1.00 91.12 133 PHE A CA 1
ATOM 1048 C C . PHE A 1 133 ? 21.110 -7.250 -28.099 1.00 91.12 133 PHE A C 1
ATOM 1050 O O . PHE A 1 133 ? 21.102 -6.651 -27.029 1.00 91.12 133 PHE A O 1
ATOM 1057 N N . ILE A 1 134 ? 20.142 -8.091 -28.478 1.00 91.88 134 ILE A N 1
ATOM 1058 C CA . ILE A 1 134 ? 18.968 -8.383 -27.648 1.00 91.88 134 ILE A CA 1
ATOM 1059 C C . ILE A 1 134 ? 19.420 -8.921 -26.292 1.00 91.88 134 ILE A C 1
ATOM 1061 O O . ILE A 1 134 ? 18.996 -8.404 -25.268 1.00 91.88 134 ILE A O 1
ATOM 1065 N N . PHE A 1 135 ? 20.337 -9.891 -26.271 1.00 91.75 135 PHE A N 1
ATOM 1066 C CA . PHE A 1 135 ? 20.866 -10.445 -25.026 1.00 91.75 135 PHE A CA 1
ATOM 1067 C C . PHE A 1 135 ? 21.519 -9.379 -24.135 1.00 91.75 135 PHE A C 1
ATOM 1069 O O . PHE A 1 135 ? 21.189 -9.283 -22.957 1.00 91.75 135 PHE A O 1
ATOM 1076 N N . ILE A 1 136 ? 22.419 -8.560 -24.685 1.00 88.56 136 ILE A N 1
ATOM 1077 C CA . ILE A 1 136 ? 23.103 -7.495 -23.942 1.00 88.56 136 ILE A CA 1
ATOM 1078 C C . ILE A 1 136 ? 22.090 -6.488 -23.403 1.00 88.56 136 ILE A C 1
ATOM 1080 O O . ILE A 1 136 ? 22.156 -6.126 -22.234 1.00 88.56 136 ILE A O 1
ATOM 1084 N N . PHE A 1 137 ? 21.149 -6.051 -24.237 1.00 89.50 137 PHE A N 1
ATOM 1085 C CA . PHE A 1 137 ? 20.134 -5.086 -23.842 1.00 89.50 137 PHE A CA 1
ATOM 1086 C C . PHE A 1 137 ? 19.227 -5.650 -22.745 1.00 89.50 137 PHE A C 1
ATOM 1088 O O . PHE A 1 137 ? 19.005 -4.993 -21.736 1.00 89.50 137 PHE A O 1
ATOM 1095 N N . THR A 1 138 ? 18.761 -6.890 -22.888 1.00 87.94 138 THR A N 1
ATOM 1096 C CA . THR A 1 138 ? 17.940 -7.552 -21.872 1.00 87.94 138 THR A CA 1
ATOM 1097 C C . THR A 1 138 ? 18.709 -7.749 -20.570 1.00 87.94 138 THR A C 1
ATOM 1099 O O . THR A 1 138 ? 18.168 -7.481 -19.508 1.00 87.94 138 THR A O 1
ATOM 1102 N N . VAL A 1 139 ? 19.965 -8.195 -20.607 1.00 86.56 139 VAL A N 1
ATOM 1103 C CA . VAL A 1 139 ? 20.722 -8.461 -19.376 1.00 86.56 139 VAL A CA 1
ATOM 1104 C C . VAL A 1 139 ? 21.162 -7.163 -18.705 1.00 86.56 139 VAL A C 1
ATOM 1106 O O . VAL A 1 139 ? 20.830 -6.933 -17.549 1.00 86.56 139 VAL A O 1
ATOM 1109 N N . PHE A 1 140 ? 21.886 -6.307 -19.418 1.00 86.25 140 PHE A N 1
ATOM 1110 C CA . PHE A 1 140 ? 22.526 -5.125 -18.838 1.00 86.25 140 PHE A CA 1
ATOM 1111 C C . PHE A 1 140 ? 21.612 -3.900 -18.813 1.00 86.25 140 PHE A C 1
ATOM 1113 O O . PHE A 1 140 ? 21.767 -3.051 -17.945 1.00 86.25 140 PHE A O 1
ATOM 1120 N N . GLY A 1 141 ? 20.667 -3.799 -19.750 1.00 80.31 141 GLY A N 1
ATOM 1121 C CA . GLY A 1 141 ? 19.706 -2.696 -19.811 1.00 80.31 141 GLY A CA 1
ATOM 1122 C C . GLY A 1 141 ? 18.429 -2.933 -19.006 1.00 80.31 141 GLY A C 1
ATOM 1123 O O . GLY A 1 141 ? 17.742 -1.964 -18.704 1.00 80.31 141 GLY A O 1
ATOM 1124 N N . TYR A 1 142 ? 18.109 -4.186 -18.660 1.00 80.81 142 TYR A N 1
ATOM 1125 C CA . TYR A 1 142 ? 16.864 -4.524 -17.964 1.00 80.81 142 TYR A CA 1
ATOM 1126 C C . TYR A 1 142 ? 17.087 -5.408 -16.729 1.00 80.81 142 TYR A C 1
ATOM 1128 O O . TYR A 1 142 ? 16.861 -4.954 -15.614 1.00 80.81 142 TYR A O 1
ATOM 1136 N N . LEU A 1 143 ? 17.569 -6.646 -16.888 1.00 79.12 143 LEU A N 1
ATOM 1137 C CA . LEU A 1 143 ? 17.607 -7.630 -15.798 1.00 79.12 143 LEU A CA 1
ATOM 1138 C C . LEU A 1 143 ? 18.518 -7.224 -14.638 1.00 79.12 143 LEU A C 1
ATOM 1140 O O . LEU A 1 143 ? 18.115 -7.366 -13.491 1.00 79.12 143 LEU A O 1
ATOM 1144 N N . LEU A 1 144 ? 19.743 -6.761 -14.902 1.00 81.81 144 LEU A N 1
ATOM 1145 C CA . LEU A 1 144 ? 20.686 -6.415 -13.834 1.00 81.81 144 LEU A CA 1
ATOM 1146 C C . LEU A 1 144 ? 20.252 -5.181 -13.035 1.00 81.81 144 LEU A C 1
ATOM 1148 O O . LEU A 1 144 ? 20.180 -5.309 -11.813 1.00 81.81 144 LEU A O 1
ATOM 1152 N N . PRO A 1 145 ? 19.868 -4.050 -13.659 1.00 75.69 145 PRO A N 1
ATOM 1153 C CA . PRO A 1 145 ? 19.319 -2.917 -12.915 1.00 75.69 145 PRO A CA 1
ATOM 1154 C C . PRO A 1 145 ? 18.049 -3.278 -12.130 1.00 75.69 145 PRO A C 1
ATOM 1156 O O . PRO A 1 145 ? 17.876 -2.863 -10.984 1.00 75.69 145 PRO A O 1
ATOM 1159 N N . HIS A 1 146 ? 17.167 -4.091 -12.717 1.00 70.75 146 HIS A N 1
ATOM 1160 C CA . HIS A 1 146 ? 15.917 -4.492 -12.071 1.00 70.75 146 HIS A CA 1
ATOM 1161 C C . HIS A 1 146 ? 16.147 -5.443 -10.887 1.00 70.75 146 HIS A C 1
ATOM 1163 O O . HIS A 1 146 ? 15.570 -5.276 -9.820 1.00 70.75 146 HIS A O 1
ATOM 1169 N N . ASN A 1 147 ? 17.057 -6.407 -11.028 1.00 69.69 147 ASN A N 1
ATOM 1170 C CA . ASN A 1 147 ? 17.427 -7.290 -9.923 1.00 69.69 147 ASN A CA 1
ATOM 1171 C C . ASN A 1 147 ? 18.169 -6.539 -8.815 1.00 69.69 147 ASN A C 1
ATOM 1173 O O . ASN A 1 147 ? 18.005 -6.874 -7.649 1.00 69.69 147 ASN A O 1
ATOM 1177 N N . PHE A 1 148 ? 18.996 -5.554 -9.168 1.00 67.00 148 PHE A N 1
ATOM 1178 C CA . PHE A 1 148 ? 19.696 -4.713 -8.204 1.00 67.00 148 PHE A CA 1
ATOM 1179 C C . PHE A 1 148 ? 18.715 -3.889 -7.377 1.00 67.00 148 PHE A C 1
ATOM 1181 O O . PHE A 1 148 ? 18.763 -3.952 -6.156 1.00 67.00 148 PHE A O 1
ATOM 1188 N N . THR A 1 149 ? 17.783 -3.189 -8.025 1.00 60.59 149 THR A N 1
ATOM 1189 C CA . THR A 1 149 ? 16.735 -2.424 -7.328 1.00 60.59 149 THR A CA 1
ATOM 1190 C C . THR A 1 149 ? 15.886 -3.316 -6.418 1.00 60.59 149 THR A C 1
ATOM 1192 O O . THR A 1 149 ? 15.664 -2.950 -5.270 1.00 60.59 149 THR A O 1
ATOM 1195 N N . ALA A 1 150 ? 15.524 -4.523 -6.867 1.00 55.66 150 ALA A N 1
ATOM 1196 C CA . ALA A 1 150 ? 14.804 -5.507 -6.053 1.00 55.66 150 ALA A CA 1
ATOM 1197 C C . ALA A 1 150 ? 15.636 -6.122 -4.902 1.00 55.66 150 ALA A C 1
ATOM 1199 O O . ALA A 1 150 ? 15.091 -6.537 -3.883 1.00 55.66 150 ALA A O 1
ATOM 1200 N N . HIS A 1 151 ? 16.960 -6.234 -5.053 1.00 50.88 151 HIS A N 1
ATOM 1201 C CA . HIS A 1 151 ? 17.856 -6.713 -3.994 1.00 50.88 151 HIS A CA 1
ATOM 1202 C C . HIS A 1 151 ? 18.112 -5.624 -2.950 1.00 50.88 151 HIS A C 1
ATOM 1204 O O . HIS A 1 151 ? 18.142 -5.908 -1.760 1.00 50.88 151 HIS A O 1
ATOM 1210 N N . TRP A 1 152 ? 18.270 -4.376 -3.388 1.00 50.75 152 TRP A N 1
ATOM 1211 C CA . TRP A 1 152 ? 18.443 -3.227 -2.505 1.00 50.75 152 TRP A CA 1
ATOM 1212 C C . TRP A 1 152 ? 17.193 -2.914 -1.705 1.00 50.75 152 TRP A C 1
ATOM 1214 O O . TRP A 1 152 ? 17.316 -2.667 -0.512 1.00 50.75 152 TRP A O 1
ATOM 1224 N N . SER A 1 153 ? 16.004 -3.005 -2.307 1.00 46.56 153 SER A N 1
ATOM 1225 C CA . SER A 1 153 ? 14.758 -2.899 -1.543 1.00 46.56 153 SER A CA 1
ATOM 1226 C C . SER A 1 153 ? 14.692 -3.957 -0.440 1.00 46.56 153 SER A C 1
ATOM 1228 O O . SER A 1 153 ? 14.212 -3.675 0.646 1.00 46.56 153 SER A O 1
ATOM 1230 N N . LYS A 1 154 ? 15.239 -5.153 -0.684 1.00 39.59 154 LYS A N 1
ATOM 1231 C CA . LYS A 1 154 ? 15.272 -6.241 0.295 1.00 39.59 154 LYS A CA 1
ATOM 1232 C C . LYS A 1 154 ? 16.327 -6.055 1.398 1.00 39.59 154 LYS A C 1
ATOM 1234 O O . LYS A 1 154 ? 16.048 -6.396 2.539 1.00 39.59 154 LYS A O 1
ATOM 1239 N N . GLU A 1 155 ? 17.520 -5.552 1.078 1.00 37.12 155 GLU A N 1
ATOM 1240 C CA . GLU A 1 155 ? 18.606 -5.342 2.056 1.00 37.12 155 GLU A CA 1
ATOM 1241 C C . GLU A 1 155 ? 18.392 -4.068 2.895 1.00 37.12 155 GLU A C 1
ATOM 1243 O O . GLU A 1 155 ? 18.660 -4.077 4.091 1.00 37.12 155 GLU A O 1
ATOM 1248 N N . ALA A 1 156 ? 17.856 -2.993 2.299 1.00 37.47 156 ALA A N 1
ATOM 1249 C CA . ALA A 1 156 ? 17.481 -1.774 3.023 1.00 37.47 156 ALA A CA 1
ATOM 1250 C C . ALA A 1 156 ? 16.396 -2.061 4.075 1.00 37.47 156 ALA A C 1
ATOM 1252 O O . ALA A 1 156 ? 16.516 -1.609 5.206 1.00 37.47 156 ALA A O 1
ATOM 1253 N N . MET A 1 157 ? 15.425 -2.921 3.743 1.00 34.00 157 MET A N 1
ATOM 1254 C CA . MET A 1 157 ? 14.417 -3.419 4.689 1.00 34.00 157 MET A CA 1
ATOM 1255 C C . MET A 1 157 ? 15.001 -4.253 5.838 1.00 34.00 157 MET A C 1
ATOM 1257 O O . MET A 1 157 ? 14.441 -4.256 6.924 1.00 34.00 157 MET A O 1
ATOM 1261 N N . MET A 1 158 ? 16.116 -4.960 5.620 1.00 32.91 158 MET A N 1
ATOM 1262 C CA . MET A 1 158 ? 16.772 -5.755 6.671 1.00 32.91 158 MET A CA 1
ATOM 1263 C C . MET A 1 158 ? 17.659 -4.893 7.581 1.00 32.91 158 MET A C 1
ATOM 1265 O O . MET A 1 158 ? 17.872 -5.251 8.732 1.00 32.91 158 MET A O 1
ATOM 1269 N N . HIS A 1 159 ? 18.187 -3.772 7.075 1.00 34.97 159 HIS A N 1
ATOM 1270 C CA . HIS A 1 159 ? 19.005 -2.843 7.860 1.00 34.97 159 HIS A CA 1
ATOM 1271 C C . HIS A 1 159 ? 18.178 -1.793 8.616 1.00 34.97 159 HIS A C 1
ATOM 1273 O O . HIS A 1 159 ? 18.600 -1.370 9.687 1.00 34.97 159 HIS A O 1
ATOM 1279 N N . GLU A 1 160 ? 16.993 -1.415 8.126 1.00 35.62 160 GLU A N 1
ATOM 1280 C CA . GLU A 1 160 ? 16.049 -0.581 8.888 1.00 35.62 160 GLU A CA 1
ATOM 1281 C C . GLU A 1 160 ? 15.391 -1.346 10.052 1.00 35.62 160 GLU A C 1
ATOM 1283 O O . GLU A 1 160 ? 15.145 -0.747 11.096 1.00 35.62 160 GLU A O 1
ATOM 1288 N N . GLU A 1 161 ? 15.199 -2.670 9.935 1.00 36.53 161 GLU A N 1
ATOM 1289 C CA . GLU A 1 161 ? 14.707 -3.530 11.031 1.00 36.53 161 GLU A CA 1
ATOM 1290 C C . GLU A 1 161 ? 15.727 -3.681 12.195 1.00 36.53 161 GLU A C 1
ATOM 1292 O O . GLU A 1 161 ? 15.316 -4.017 13.304 1.00 36.53 161 GLU A O 1
ATOM 1297 N N . GLU A 1 162 ? 17.031 -3.411 11.999 1.00 31.27 162 GLU A N 1
ATOM 1298 C CA . GLU A 1 162 ? 18.049 -3.460 13.077 1.00 31.27 162 GLU A CA 1
ATOM 1299 C C . GLU A 1 162 ? 18.415 -2.082 13.675 1.00 31.27 162 GLU A C 1
ATOM 1301 O O . GLU A 1 162 ? 18.950 -2.042 14.784 1.00 31.27 162 GLU A O 1
ATOM 1306 N N . GLU A 1 163 ? 18.131 -0.960 12.996 1.00 31.81 163 GLU A N 1
ATOM 1307 C CA . GLU A 1 16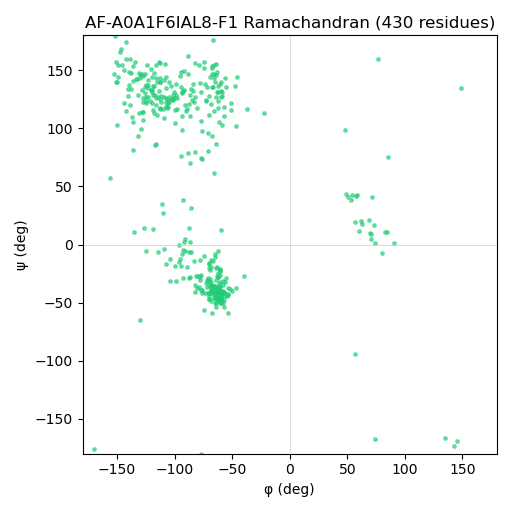3 ? 18.445 0.397 13.497 1.00 31.81 163 GLU A CA 1
ATOM 1308 C C . GLU A 1 163 ? 17.223 1.242 13.923 1.00 31.81 163 GLU A C 1
ATOM 1310 O O . GLU A 1 163 ? 17.419 2.322 14.476 1.00 31.81 163 GLU A O 1
ATOM 1315 N N . MET A 1 164 ? 15.975 0.776 13.758 1.00 35.72 164 MET A N 1
ATOM 1316 C CA . MET A 1 164 ? 14.772 1.456 14.294 1.00 35.72 164 MET A CA 1
ATOM 1317 C C . MET A 1 164 ? 14.338 0.963 15.685 1.00 35.72 164 MET A C 1
ATOM 1319 O O . MET A 1 164 ? 13.149 0.890 15.986 1.00 35.72 164 MET A O 1
ATOM 1323 N N . ASP A 1 165 ? 15.298 0.674 16.561 1.00 38.03 165 ASP A N 1
ATOM 1324 C CA . ASP A 1 165 ? 15.050 0.692 18.002 1.00 38.03 165 ASP A CA 1
ATOM 1325 C C . ASP A 1 165 ? 15.602 2.036 18.510 1.00 38.03 165 ASP A C 1
ATOM 1327 O O . ASP A 1 165 ? 16.804 2.293 18.426 1.00 38.03 165 ASP A O 1
ATOM 1331 N N . ASP A 1 166 ? 14.713 2.898 19.013 1.00 37.22 166 ASP A N 1
ATOM 1332 C CA . ASP A 1 166 ? 14.995 4.194 19.659 1.00 37.22 166 ASP A CA 1
ATOM 1333 C C . ASP A 1 166 ? 15.155 5.443 18.747 1.00 37.22 166 ASP A C 1
ATOM 1335 O O . ASP A 1 166 ? 16.237 6.022 18.629 1.00 37.22 166 ASP A O 1
ATOM 1339 N N . HIS A 1 167 ? 14.051 5.986 18.207 1.00 34.09 167 HIS A N 1
ATOM 1340 C CA . HIS A 1 167 ? 14.004 7.415 17.846 1.00 34.09 167 HIS A CA 1
ATOM 1341 C C . HIS A 1 167 ? 12.752 8.152 18.350 1.00 34.09 167 HIS A C 1
ATOM 1343 O O . HIS A 1 167 ? 11.719 8.243 17.698 1.00 34.09 167 HIS A O 1
ATOM 1349 N N . ASP A 1 168 ? 12.947 8.739 19.536 1.00 35.59 168 ASP A N 1
ATOM 1350 C CA . ASP A 1 168 ? 12.322 9.945 20.086 1.00 35.59 168 ASP A CA 1
ATOM 1351 C C . ASP A 1 168 ? 12.086 11.034 19.021 1.00 35.59 168 ASP A C 1
ATOM 1353 O O . ASP A 1 168 ? 13.018 11.602 18.436 1.00 35.59 168 ASP A O 1
ATOM 1357 N N . ASP A 1 169 ? 10.809 11.340 18.809 1.00 37.53 169 ASP A N 1
ATOM 1358 C CA . ASP A 1 169 ? 10.299 12.332 17.873 1.00 37.53 169 ASP A CA 1
ATOM 1359 C C . ASP A 1 169 ? 10.489 13.751 18.443 1.00 37.53 169 ASP A C 1
ATOM 1361 O O . ASP A 1 169 ? 9.569 14.396 18.950 1.00 37.53 169 ASP A O 1
ATOM 1365 N N . SER A 1 170 ? 11.732 14.250 18.438 1.00 38.09 170 SER A N 1
ATOM 1366 C CA . SER A 1 170 ? 12.008 15.637 18.834 1.00 38.09 170 SER A CA 1
ATOM 1367 C C . SER A 1 170 ? 13.299 16.254 18.281 1.00 38.09 170 SER A C 1
ATOM 1369 O O . SER A 1 170 ? 14.098 16.802 19.040 1.00 38.09 170 SER A O 1
ATOM 1371 N N . LYS A 1 171 ? 13.510 16.319 16.954 1.00 32.00 171 LYS A N 1
ATOM 1372 C CA . LYS A 1 171 ? 14.500 17.277 16.399 1.00 32.00 171 LYS A CA 1
ATOM 1373 C C . LYS A 1 171 ? 14.048 18.038 15.155 1.00 32.00 171 LYS A C 1
ATOM 1375 O O . LYS A 1 171 ? 14.117 17.564 14.030 1.00 32.00 171 LYS A O 1
ATOM 1380 N N . MET A 1 172 ? 13.737 19.318 15.387 1.00 41.97 172 MET A N 1
ATOM 1381 C CA . MET A 1 172 ? 13.809 20.386 14.389 1.00 41.97 172 MET A CA 1
ATOM 1382 C C . MET A 1 172 ? 15.183 20.396 13.703 1.00 41.97 172 MET A C 1
ATOM 1384 O O . MET A 1 172 ? 16.197 20.732 14.319 1.00 41.97 172 MET A O 1
ATOM 1388 N N . GLY A 1 173 ? 15.188 20.126 12.400 1.00 26.97 173 GLY A N 1
ATOM 1389 C CA . GLY A 1 173 ? 16.316 20.337 11.501 1.00 26.97 173 GLY A CA 1
ATOM 1390 C C . GLY A 1 173 ? 15.812 20.640 10.093 1.00 26.97 173 GLY A C 1
ATOM 1391 O O . GLY A 1 173 ? 15.386 19.742 9.386 1.00 26.97 173 GLY A O 1
ATOM 1392 N N . THR A 1 174 ? 15.846 21.922 9.712 1.00 27.62 174 THR A N 1
ATOM 1393 C CA . THR A 1 174 ? 15.633 22.468 8.352 1.00 27.62 174 THR A CA 1
ATOM 1394 C C . THR A 1 174 ? 14.408 21.951 7.585 1.00 27.62 174 THR A C 1
ATOM 1396 O O . THR A 1 174 ? 14.445 20.931 6.906 1.00 27.62 174 THR A O 1
ATOM 1399 N N . THR A 1 175 ? 13.335 22.741 7.614 1.00 32.09 175 THR A N 1
ATOM 1400 C CA . THR A 1 175 ? 12.083 22.528 6.880 1.00 32.09 175 THR A CA 1
ATOM 1401 C C . THR A 1 175 ? 12.295 22.594 5.361 1.00 32.09 175 THR A C 1
ATOM 1403 O O . THR A 1 175 ? 12.108 23.640 4.736 1.00 32.09 175 THR A O 1
ATOM 1406 N N . ASN A 1 176 ? 12.654 21.475 4.742 1.00 36.97 176 ASN A N 1
ATOM 1407 C CA . ASN A 1 176 ? 12.110 21.176 3.426 1.00 36.97 176 ASN A CA 1
ATOM 1408 C C . ASN A 1 176 ? 10.646 20.794 3.658 1.00 36.97 176 ASN A C 1
ATOM 1410 O O . ASN A 1 176 ? 10.357 19.946 4.494 1.00 36.97 176 ASN A O 1
ATOM 1414 N N . ASN A 1 177 ? 9.719 21.485 2.997 1.00 44.31 177 ASN A N 1
ATOM 1415 C CA . ASN A 1 177 ? 8.282 21.271 3.164 1.00 44.31 177 ASN A CA 1
ATOM 1416 C C . ASN A 1 177 ? 7.902 19.920 2.524 1.00 44.31 177 ASN A C 1
ATOM 1418 O O . ASN A 1 177 ? 7.461 19.859 1.381 1.00 44.31 177 ASN A O 1
ATOM 1422 N N . VAL A 1 178 ? 8.145 18.823 3.239 1.00 54.44 178 VAL A N 1
ATOM 1423 C CA . VAL A 1 178 ? 7.738 17.456 2.864 1.00 54.44 178 VAL A CA 1
ATOM 1424 C C . VAL A 1 178 ? 6.207 17.336 2.810 1.00 54.44 178 VAL A C 1
ATOM 1426 O O . VAL A 1 178 ? 5.677 16.497 2.096 1.00 54.44 178 VAL A O 1
ATOM 1429 N N . SER A 1 179 ? 5.492 18.262 3.458 1.00 60.41 179 SER A N 1
ATOM 1430 C CA . SER A 1 179 ? 4.037 18.436 3.364 1.00 60.41 179 SER A CA 1
ATOM 1431 C C . SER A 1 179 ? 3.530 18.851 1.977 1.00 60.41 179 SER A C 1
ATOM 1433 O O . SER A 1 179 ? 2.320 18.892 1.759 1.00 60.41 179 SER A O 1
ATOM 1435 N N . ASP A 1 180 ? 4.427 19.179 1.044 1.00 86.50 180 ASP A N 1
ATOM 1436 C CA . ASP A 1 180 ? 4.067 19.626 -0.294 1.00 86.50 180 ASP A CA 1
ATOM 1437 C C . ASP A 1 180 ? 3.856 18.446 -1.263 1.00 86.50 180 ASP A C 1
ATOM 1439 O O . ASP A 1 180 ? 4.680 18.172 -2.142 1.00 86.50 180 ASP A O 1
ATOM 1443 N N . PHE A 1 181 ? 2.766 17.707 -1.042 1.00 92.31 181 PHE A N 1
ATOM 1444 C CA . PHE A 1 181 ? 2.372 16.532 -1.815 1.00 92.31 181 PHE A CA 1
ATOM 1445 C C . PHE A 1 181 ? 0.865 16.558 -2.091 1.00 92.31 181 PHE A C 1
ATOM 1447 O O . PHE A 1 181 ? 0.039 16.381 -1.195 1.00 92.31 181 PHE A O 1
ATOM 1454 N N . HIS A 1 182 ? 0.487 16.788 -3.348 1.00 94.19 182 HIS A N 1
ATOM 1455 C CA . HIS A 1 182 ? -0.910 16.873 -3.764 1.00 94.19 182 HIS A CA 1
ATOM 1456 C C . HIS A 1 182 ? -1.210 15.908 -4.906 1.00 94.19 182 HIS A C 1
ATOM 1458 O O . HIS A 1 182 ? -0.377 15.681 -5.780 1.00 94.19 182 HIS A O 1
ATOM 1464 N N . ALA A 1 183 ? -2.436 15.382 -4.922 1.00 95.12 183 ALA A N 1
ATOM 1465 C CA . ALA A 1 183 ? -2.916 14.482 -5.961 1.00 95.12 183 ALA A CA 1
ATOM 1466 C C . ALA A 1 183 ? -4.208 15.014 -6.591 1.00 95.12 183 ALA A C 1
ATOM 1468 O O . ALA A 1 183 ? -5.230 15.180 -5.919 1.00 95.12 183 ALA A O 1
ATOM 1469 N N . THR A 1 184 ? -4.182 15.222 -7.905 1.00 95.56 184 THR A N 1
ATOM 1470 C CA . THR A 1 184 ? -5.378 15.493 -8.706 1.00 95.56 184 THR A CA 1
ATOM 1471 C C . THR A 1 184 ? -5.847 14.205 -9.371 1.00 95.56 184 THR A C 1
ATOM 1473 O O . THR A 1 184 ? -5.082 13.545 -10.075 1.00 95.56 184 THR A O 1
ATOM 1476 N N . LEU A 1 185 ? -7.118 13.856 -9.161 1.00 96.12 185 LEU A N 1
ATOM 1477 C CA . LEU A 1 185 ? -7.726 12.643 -9.704 1.00 96.12 185 LEU A CA 1
ATOM 1478 C C . LEU A 1 185 ? -8.620 12.961 -10.904 1.00 96.12 185 LEU A C 1
ATOM 1480 O O . LEU A 1 185 ? -9.436 13.882 -10.864 1.00 96.12 185 LEU A O 1
ATOM 1484 N N . SER A 1 186 ? -8.517 12.156 -11.955 1.00 96.38 186 SER A N 1
ATOM 1485 C CA . SER A 1 186 ? -9.470 12.134 -13.069 1.00 96.38 186 SER A CA 1
ATOM 1486 C C . SER A 1 186 ? -9.692 10.701 -13.553 1.00 96.38 186 SER A C 1
ATOM 1488 O O . SER A 1 186 ? -9.073 9.771 -13.043 1.00 96.38 186 SER A O 1
ATOM 1490 N N . SER A 1 187 ? -10.621 10.476 -14.483 1.00 95.31 187 SER A N 1
ATOM 1491 C CA . SER A 1 187 ? -10.942 9.119 -14.934 1.00 95.31 187 SER A CA 1
ATOM 1492 C C . SER A 1 187 ? -11.307 9.029 -16.410 1.00 95.31 187 SER A C 1
ATOM 1494 O O . SER A 1 187 ? -11.790 9.993 -17.010 1.00 95.31 187 SER A O 1
ATOM 1496 N N . SER A 1 188 ? -11.090 7.841 -16.975 1.00 94.31 188 SER A N 1
ATOM 1497 C CA . SER A 1 188 ? -11.519 7.456 -18.320 1.00 94.31 188 SER A CA 1
ATOM 1498 C C . SER A 1 188 ? -12.302 6.135 -18.274 1.00 94.31 188 SER A C 1
ATOM 1500 O O . SER A 1 188 ? -11.710 5.098 -17.976 1.00 94.31 188 SER A O 1
ATOM 1502 N N . PRO A 1 189 ? -13.613 6.122 -18.588 1.00 95.19 189 PRO A N 1
ATOM 1503 C CA . PRO A 1 189 ? -14.456 7.284 -18.890 1.00 95.19 189 PRO A CA 1
ATOM 1504 C C . PRO A 1 189 ? -14.605 8.221 -17.682 1.00 95.19 189 PRO A C 1
ATOM 1506 O O . PRO A 1 189 ? -14.514 7.780 -16.543 1.00 95.19 189 PRO A O 1
ATOM 1509 N N . SER A 1 190 ? -14.895 9.502 -17.937 1.00 95.00 190 SER A N 1
ATOM 1510 C CA . SER A 1 190 ? -15.019 10.525 -16.883 1.00 95.00 190 SER A CA 1
ATOM 1511 C C . SER A 1 190 ? -16.153 10.258 -15.891 1.00 95.00 190 SER A C 1
ATOM 1513 O O . SER A 1 190 ? -16.113 10.710 -14.751 1.00 95.00 190 SER A O 1
ATOM 1515 N N . ALA A 1 191 ? -17.200 9.564 -16.343 1.00 94.69 191 ALA A N 1
ATOM 1516 C CA . ALA A 1 191 ? -18.270 9.081 -15.488 1.00 94.69 191 ALA A CA 1
ATOM 1517 C C . ALA A 1 191 ? -17.956 7.645 -15.064 1.00 94.69 191 ALA A C 1
ATOM 1519 O O . ALA A 1 191 ? -18.035 6.720 -15.875 1.00 94.69 191 ALA A O 1
ATOM 1520 N N . ILE A 1 192 ? -17.640 7.467 -13.785 1.00 96.81 192 ILE A N 1
ATOM 1521 C CA . ILE A 1 192 ? -17.384 6.154 -13.195 1.00 96.81 192 ILE A CA 1
ATOM 1522 C C . ILE A 1 192 ? -18.723 5.535 -12.808 1.00 96.81 192 ILE A C 1
ATOM 1524 O O . ILE A 1 192 ? -19.559 6.194 -12.190 1.00 96.81 192 ILE A O 1
ATOM 1528 N N . LEU A 1 193 ? -18.935 4.272 -13.174 1.00 95.62 193 LEU A N 1
ATOM 1529 C CA . LEU A 1 193 ? -20.156 3.532 -12.867 1.00 95.62 193 LEU A CA 1
ATOM 1530 C C . LEU A 1 193 ? -19.818 2.236 -12.135 1.00 95.62 193 LEU A C 1
ATOM 1532 O O . LEU A 1 193 ? -18.909 1.513 -12.540 1.00 95.62 193 LEU A O 1
ATOM 1536 N N . ALA A 1 194 ? -20.598 1.919 -11.104 1.00 94.69 194 ALA A N 1
ATOM 1537 C CA . ALA A 1 194 ? -20.454 0.682 -10.348 1.00 94.69 194 ALA A CA 1
ATOM 1538 C C . ALA A 1 194 ? -20.528 -0.556 -11.265 1.00 94.69 194 ALA A C 1
ATOM 1540 O O . ALA A 1 194 ? -21.377 -0.650 -12.161 1.00 94.69 194 ALA A O 1
ATOM 1541 N N . GLY A 1 195 ? -19.620 -1.505 -11.051 1.00 92.69 195 GLY A N 1
ATOM 1542 C CA . GLY A 1 195 ? -19.464 -2.733 -11.827 1.00 92.69 195 GLY A CA 1
ATOM 1543 C C . GLY A 1 195 ? -18.934 -2.531 -13.250 1.00 92.69 195 GLY A C 1
ATOM 1544 O O . GLY A 1 195 ? -18.979 -3.472 -14.047 1.00 92.69 195 GLY A O 1
ATOM 1545 N N . LYS A 1 196 ? -18.475 -1.325 -13.616 1.00 93.88 196 LYS A N 1
ATOM 1546 C CA . LYS A 1 196 ? -17.878 -1.035 -14.928 1.00 93.88 196 LYS A CA 1
ATOM 1547 C C . LYS A 1 196 ? -16.390 -0.706 -14.790 1.00 93.88 196 LYS A C 1
ATOM 1549 O O . LYS A 1 196 ? -16.018 0.002 -13.857 1.00 93.88 196 LYS A O 1
ATOM 1554 N N . PRO A 1 197 ? -15.545 -1.195 -15.716 1.00 93.62 197 PRO A N 1
ATOM 1555 C CA . PRO A 1 197 ? -14.135 -0.850 -15.715 1.00 93.62 197 PRO A CA 1
ATOM 1556 C C . PRO A 1 197 ? -13.934 0.625 -16.085 1.00 93.62 197 PRO A C 1
ATOM 1558 O O . PRO A 1 197 ? -14.639 1.160 -16.944 1.00 93.62 197 PRO A O 1
ATOM 1561 N N . PHE A 1 198 ? -12.945 1.254 -15.464 1.00 92.81 198 PHE A N 1
ATOM 1562 C CA . PHE A 1 198 ? -12.451 2.593 -15.775 1.00 92.81 198 PHE A CA 1
ATOM 1563 C C . PHE A 1 198 ? -10.948 2.663 -15.485 1.00 92.81 198 PHE A C 1
ATOM 1565 O O . PHE A 1 198 ? -10.399 1.788 -14.823 1.00 92.81 198 PHE A O 1
ATOM 1572 N N . VAL A 1 199 ? -10.275 3.697 -15.975 1.00 92.88 199 VAL A N 1
ATOM 1573 C CA . VAL A 1 199 ? -8.897 4.022 -15.590 1.00 92.88 199 VAL A CA 1
ATOM 1574 C C . VAL A 1 199 ? -8.937 5.238 -14.680 1.00 92.88 199 VAL A C 1
ATOM 1576 O O . VAL A 1 199 ? -9.503 6.264 -15.058 1.00 92.88 199 VAL A O 1
ATOM 1579 N N . LEU A 1 200 ? -8.362 5.118 -13.486 1.00 94.50 200 LEU A N 1
ATOM 1580 C CA . LEU A 1 200 ? -8.079 6.232 -12.592 1.00 94.50 200 LEU A CA 1
ATOM 1581 C C . LEU A 1 200 ? -6.756 6.871 -13.014 1.00 94.50 200 LEU A C 1
ATOM 1583 O O . LEU A 1 200 ? -5.727 6.202 -13.057 1.00 94.50 200 LEU A O 1
ATOM 1587 N N . HIS A 1 201 ? -6.791 8.161 -13.314 1.00 94.31 201 HIS A N 1
ATOM 1588 C CA . HIS A 1 201 ? -5.616 8.970 -13.601 1.00 94.31 201 HIS A CA 1
ATOM 1589 C C . HIS A 1 201 ? -5.268 9.788 -12.360 1.00 94.31 201 HIS A C 1
ATOM 1591 O O . HIS A 1 201 ? -6.125 10.496 -11.823 1.00 94.31 201 HIS A O 1
ATOM 1597 N N . ILE A 1 202 ? -4.015 9.715 -11.933 1.00 94.50 202 ILE A N 1
ATOM 1598 C CA . ILE A 1 202 ? -3.481 10.422 -10.772 1.00 94.50 202 ILE A CA 1
ATOM 1599 C C . ILE A 1 202 ? -2.367 11.329 -11.273 1.00 94.50 202 ILE A C 1
ATOM 1601 O O . ILE A 1 202 ? -1.415 10.843 -11.872 1.00 94.50 202 ILE A O 1
ATOM 1605 N N . ALA A 1 203 ? -2.480 12.631 -11.039 1.00 94.12 203 ALA A N 1
ATOM 1606 C CA . ALA A 1 203 ? -1.410 13.588 -11.295 1.00 94.12 203 ALA A CA 1
ATOM 1607 C C . ALA A 1 203 ? -0.906 14.138 -9.961 1.00 94.12 203 ALA A C 1
ATOM 1609 O O . ALA A 1 203 ? -1.665 14.789 -9.238 1.00 94.12 203 ALA A O 1
ATOM 1610 N N . LEU A 1 204 ? 0.357 13.864 -9.647 1.00 94.31 204 LEU A N 1
ATOM 1611 C CA . LEU A 1 204 ? 1.025 14.337 -8.445 1.00 94.31 204 LEU A CA 1
ATOM 1612 C C . LEU A 1 204 ? 1.739 15.652 -8.710 1.00 94.31 204 LEU A C 1
ATOM 1614 O O . LEU A 1 204 ? 2.454 15.792 -9.705 1.00 94.31 204 LEU A O 1
ATOM 1618 N N . HIS A 1 205 ? 1.556 16.611 -7.813 1.00 92.75 205 HIS A N 1
ATOM 1619 C CA . HIS A 1 205 ? 2.159 17.925 -7.942 1.00 92.75 205 HIS A CA 1
ATOM 1620 C C . HIS A 1 205 ? 2.428 18.576 -6.586 1.00 92.75 205 HIS A C 1
ATOM 1622 O O . HIS A 1 205 ? 1.790 18.261 -5.583 1.00 92.75 205 HIS A O 1
ATOM 1628 N N . ASP A 1 206 ? 3.370 19.512 -6.585 1.00 91.12 206 ASP A N 1
ATOM 1629 C CA . ASP A 1 206 ? 3.608 20.416 -5.469 1.00 91.12 206 ASP A CA 1
ATOM 1630 C C . ASP A 1 206 ? 2.546 21.544 -5.435 1.00 91.12 206 ASP A C 1
ATOM 1632 O O . ASP A 1 206 ? 1.638 21.641 -6.274 1.00 91.12 206 ASP A O 1
ATOM 1636 N N . SER A 1 207 ? 2.665 22.432 -4.460 1.00 90.06 207 SER A N 1
ATOM 1637 C CA . SER A 1 207 ? 1.771 23.547 -4.156 1.00 90.06 207 SER A CA 1
ATOM 1638 C C . SER A 1 207 ? 1.847 24.648 -5.208 1.00 90.06 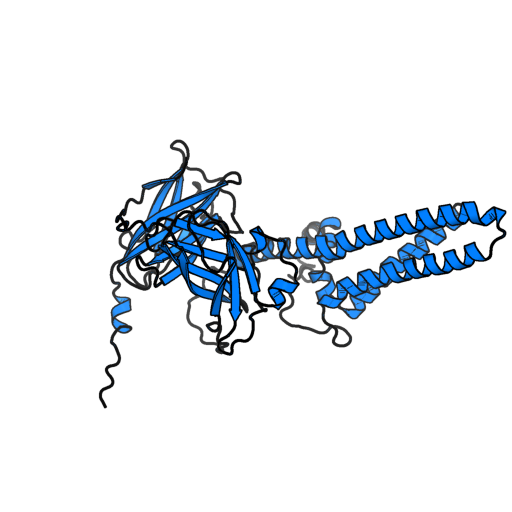207 SER A C 1
ATOM 1640 O O . SER A 1 207 ? 0.952 25.489 -5.311 1.00 90.06 207 SER A O 1
ATOM 1642 N N . LYS A 1 208 ? 2.906 24.636 -6.022 1.00 89.88 208 LYS A N 1
ATOM 1643 C CA . LYS A 1 208 ? 3.107 25.508 -7.181 1.00 89.88 208 LYS A CA 1
ATOM 1644 C C . LYS A 1 208 ? 2.592 24.863 -8.473 1.00 89.88 208 LYS A C 1
ATOM 1646 O O . LYS A 1 208 ? 2.598 25.527 -9.509 1.00 89.88 208 LYS A O 1
ATOM 1651 N N . GLY A 1 209 ? 2.129 23.613 -8.419 1.00 89.81 209 GLY A N 1
ATOM 1652 C CA . GLY A 1 209 ? 1.632 22.840 -9.554 1.00 89.81 209 GLY A CA 1
ATOM 1653 C C . GLY A 1 209 ? 2.726 22.158 -10.379 1.00 89.81 209 GLY A C 1
ATOM 1654 O O . GLY A 1 209 ? 2.430 21.672 -11.471 1.00 89.81 209 GLY A O 1
ATOM 1655 N N . ASN A 1 210 ? 3.976 22.121 -9.907 1.00 90.00 210 ASN A N 1
ATOM 1656 C CA . ASN A 1 210 ? 5.030 21.373 -10.589 1.00 90.00 210 ASN A CA 1
ATOM 1657 C C . ASN A 1 210 ? 4.824 19.871 -10.363 1.00 90.00 210 ASN A C 1
ATOM 1659 O O . ASN A 1 210 ? 4.533 19.481 -9.232 1.00 90.00 210 ASN A O 1
ATOM 1663 N N . PRO A 1 211 ? 5.009 19.023 -11.387 1.00 91.12 211 PRO A N 1
ATOM 1664 C CA . PRO A 1 211 ? 4.921 17.578 -11.218 1.00 91.12 211 PRO A CA 1
ATOM 1665 C C . PRO A 1 211 ? 5.932 17.046 -10.199 1.00 91.12 211 PRO A C 1
ATOM 1667 O O . PRO A 1 211 ? 7.090 17.466 -10.196 1.00 91.12 211 PRO A O 1
ATOM 1670 N N . ILE A 1 212 ? 5.501 16.090 -9.378 1.00 88.75 212 ILE A N 1
ATOM 1671 C CA . ILE A 1 212 ? 6.375 15.361 -8.450 1.00 88.75 212 ILE A CA 1
ATOM 1672 C C . ILE A 1 212 ? 6.982 14.163 -9.182 1.00 88.75 212 ILE A C 1
ATOM 1674 O O . ILE A 1 212 ? 6.252 13.306 -9.675 1.00 88.75 212 ILE A O 1
ATOM 1678 N N . ASN A 1 213 ? 8.312 14.108 -9.254 1.00 83.50 213 ASN A N 1
ATOM 1679 C CA . ASN A 1 213 ? 9.064 13.088 -9.998 1.00 83.50 213 ASN A CA 1
ATOM 1680 C C . ASN A 1 213 ? 10.259 12.497 -9.225 1.00 83.50 213 ASN A C 1
ATOM 1682 O O . ASN A 1 213 ? 11.083 11.786 -9.794 1.00 83.50 213 ASN A O 1
ATOM 1686 N N . ASP A 1 214 ? 10.346 12.785 -7.930 1.00 82.44 214 ASP A N 1
ATOM 1687 C CA . ASP A 1 214 ? 11.390 12.364 -6.992 1.00 82.44 214 ASP A CA 1
ATOM 1688 C C . ASP A 1 214 ? 10.869 11.345 -5.960 1.00 82.44 214 ASP A C 1
ATOM 1690 O O . ASP A 1 214 ? 11.390 11.245 -4.845 1.00 82.44 214 ASP A O 1
ATOM 1694 N N . LEU A 1 215 ? 9.831 10.591 -6.342 1.00 83.81 215 LEU A N 1
ATOM 1695 C CA . LEU A 1 215 ? 9.304 9.477 -5.558 1.00 83.81 215 LEU A CA 1
ATOM 1696 C C . LEU A 1 215 ? 10.316 8.335 -5.453 1.00 83.81 215 LEU A C 1
ATOM 1698 O O . LEU A 1 215 ? 11.071 8.049 -6.385 1.00 83.81 215 LEU A O 1
ATOM 1702 N N . GLN A 1 216 ? 10.288 7.660 -4.312 1.00 84.12 216 GLN A N 1
ATOM 1703 C CA . GLN A 1 216 ? 11.144 6.533 -3.973 1.00 84.12 216 GLN A CA 1
ATOM 1704 C C . GLN A 1 216 ? 10.288 5.284 -3.783 1.00 84.12 216 GLN A C 1
ATOM 1706 O O . GLN A 1 216 ? 9.171 5.359 -3.275 1.00 84.12 216 GLN A O 1
ATOM 1711 N N . VAL A 1 217 ? 10.817 4.135 -4.209 1.00 80.88 217 VAL A N 1
ATOM 1712 C CA . VAL A 1 217 ? 10.166 2.842 -3.975 1.00 80.88 217 VAL A CA 1
ATOM 1713 C C . VAL A 1 217 ? 10.251 2.519 -2.487 1.00 80.88 217 VAL A C 1
ATOM 1715 O O . VAL A 1 217 ? 11.344 2.514 -1.927 1.00 80.88 217 VAL A O 1
ATOM 1718 N N . SER A 1 218 ? 9.112 2.208 -1.883 1.00 77.38 218 SER A N 1
ATOM 1719 C CA . SER A 1 218 ? 8.984 1.710 -0.515 1.00 77.38 218 SER A CA 1
ATOM 1720 C C . SER A 1 218 ? 7.953 0.587 -0.499 1.00 77.38 218 SER A C 1
ATOM 1722 O O . SER A 1 218 ? 7.061 0.574 -1.343 1.00 77.38 218 SER A O 1
ATOM 1724 N N . HIS A 1 219 ? 8.117 -0.409 0.374 1.00 74.25 219 HIS A N 1
ATOM 1725 C CA . HIS A 1 219 ? 7.242 -1.594 0.377 1.00 74.25 219 HIS A CA 1
ATOM 1726 C C . HIS A 1 219 ? 7.071 -2.204 -1.030 1.00 74.25 219 HIS A C 1
ATOM 1728 O O . HIS A 1 219 ? 5.984 -2.528 -1.493 1.00 74.25 219 HIS A O 1
ATOM 1734 N N . GLU A 1 220 ? 8.184 -2.300 -1.769 1.00 77.50 220 GLU A N 1
ATOM 1735 C CA . GLU A 1 220 ? 8.252 -2.837 -3.139 1.00 77.50 220 GLU A CA 1
ATOM 1736 C C . GLU A 1 220 ? 7.396 -2.103 -4.200 1.00 77.50 220 GLU A C 1
ATOM 1738 O O . GLU A 1 220 ? 7.237 -2.621 -5.313 1.00 77.50 220 GLU A O 1
ATOM 1743 N N . ARG A 1 221 ? 6.839 -0.920 -3.901 1.00 82.62 221 ARG A N 1
ATOM 1744 C CA . ARG A 1 221 ? 6.004 -0.121 -4.816 1.00 82.62 221 ARG A CA 1
ATOM 1745 C C . ARG A 1 221 ? 6.360 1.365 -4.776 1.00 82.62 221 ARG A C 1
ATOM 1747 O O . ARG A 1 221 ? 6.899 1.873 -3.801 1.00 82.62 221 ARG A O 1
ATOM 1754 N N . ILE A 1 222 ? 6.099 2.081 -5.868 1.00 86.19 222 ILE A N 1
ATOM 1755 C CA . ILE A 1 222 ? 6.318 3.534 -5.942 1.00 86.19 222 ILE A CA 1
ATOM 1756 C C . ILE A 1 222 ? 5.201 4.317 -5.248 1.00 86.19 222 ILE A C 1
ATOM 1758 O O . ILE A 1 222 ? 5.439 5.413 -4.745 1.00 86.19 222 ILE A O 1
ATOM 1762 N N . LEU A 1 223 ? 3.983 3.765 -5.253 1.00 90.62 223 LEU A N 1
ATOM 1763 C CA . LEU A 1 223 ? 2.791 4.333 -4.634 1.00 90.62 223 LEU A CA 1
ATOM 1764 C C . LEU A 1 223 ? 1.849 3.228 -4.161 1.00 90.62 223 LEU A C 1
ATOM 1766 O O . LEU A 1 223 ? 1.618 2.253 -4.881 1.00 90.62 223 LEU A O 1
ATOM 1770 N N . HIS A 1 224 ? 1.201 3.473 -3.029 1.00 92.88 224 HIS A N 1
ATOM 1771 C CA . HIS A 1 224 ? 0.009 2.762 -2.591 1.00 92.88 224 HIS A CA 1
ATOM 1772 C C . HIS A 1 224 ? -1.211 3.639 -2.855 1.00 92.88 224 HIS A C 1
ATOM 1774 O O . HIS A 1 224 ? -1.286 4.794 -2.429 1.00 92.88 224 HIS A O 1
ATOM 1780 N N . VAL A 1 225 ? -2.184 3.106 -3.589 1.00 96.25 225 VAL A N 1
ATOM 1781 C CA . VAL A 1 225 ? -3.447 3.791 -3.854 1.00 96.25 225 VAL A CA 1
ATOM 1782 C C . VAL A 1 225 ? -4.561 2.993 -3.207 1.00 96.25 225 VAL A C 1
ATOM 1784 O O . VAL A 1 225 ? -4.882 1.876 -3.616 1.00 96.25 225 VAL A O 1
ATOM 1787 N N . ILE A 1 226 ? -5.150 3.586 -2.174 1.00 97.94 226 ILE A N 1
ATOM 1788 C CA . ILE A 1 226 ? -6.154 2.944 -1.338 1.00 97.94 226 ILE A CA 1
ATOM 1789 C C . ILE A 1 226 ? -7.484 3.667 -1.516 1.00 97.94 226 ILE A C 1
ATOM 1791 O O . ILE A 1 226 ? -7.567 4.884 -1.365 1.00 97.94 226 ILE A O 1
ATOM 1795 N N . LEU A 1 227 ? -8.539 2.927 -1.847 1.00 98.25 227 LEU A N 1
ATOM 1796 C CA . LEU A 1 227 ? -9.893 3.451 -1.981 1.00 98.25 227 LEU A CA 1
ATOM 1797 C C . LEU A 1 227 ? -10.791 2.783 -0.948 1.00 98.25 227 LEU A C 1
ATOM 1799 O O . LEU A 1 227 ? -10.858 1.557 -0.886 1.00 98.25 227 LEU A O 1
ATOM 1803 N N . VAL A 1 228 ? -11.525 3.591 -0.188 1.00 97.62 228 VAL A N 1
ATOM 1804 C CA . VAL A 1 228 ? -12.517 3.114 0.783 1.00 97.62 228 VAL A CA 1
ATOM 1805 C C . VAL A 1 228 ? -13.857 3.759 0.487 1.00 97.62 228 VAL A C 1
ATOM 1807 O O . VAL A 1 228 ? -13.936 4.985 0.370 1.00 97.62 228 VAL A O 1
ATOM 1810 N N . SER A 1 229 ? -14.910 2.955 0.344 1.00 95.75 229 SER A N 1
ATOM 1811 C CA . SER A 1 229 ? -16.269 3.479 0.203 1.00 95.75 229 SER A CA 1
ATOM 1812 C C . SER A 1 229 ? -16.692 4.233 1.464 1.00 95.75 229 SER A C 1
ATOM 1814 O O . SER A 1 229 ? -16.296 3.892 2.572 1.00 95.75 229 SER A O 1
ATOM 1816 N N . GLU A 1 230 ? -17.525 5.260 1.314 1.00 93.31 230 GLU A N 1
ATOM 1817 C CA . GLU A 1 230 ? -18.012 6.088 2.431 1.00 93.31 230 GLU A CA 1
ATOM 1818 C C . GLU A 1 230 ? -18.798 5.292 3.491 1.00 93.31 230 GLU A C 1
ATOM 1820 O O . GLU A 1 230 ? -18.892 5.716 4.636 1.00 93.31 230 GLU A O 1
ATOM 1825 N N . ASP A 1 231 ? -19.320 4.116 3.134 1.00 92.44 231 ASP A N 1
ATOM 1826 C CA . ASP A 1 231 ? -19.944 3.173 4.070 1.00 92.44 231 ASP A CA 1
ATOM 1827 C C . ASP A 1 231 ? -18.975 2.134 4.670 1.00 92.44 231 ASP A C 1
ATOM 1829 O O . ASP A 1 231 ? -19.403 1.268 5.429 1.00 92.44 231 ASP A O 1
ATOM 1833 N N . LEU A 1 232 ? -17.672 2.237 4.379 1.00 93.81 232 LEU A N 1
ATOM 1834 C CA . LEU A 1 232 ? -16.582 1.409 4.918 1.00 93.81 232 LEU A CA 1
ATOM 1835 C C . LEU A 1 232 ? -16.681 -0.092 4.597 1.00 93.81 232 LEU A C 1
ATOM 1837 O O . LEU A 1 232 ? -16.079 -0.915 5.293 1.00 93.81 232 LEU A O 1
ATOM 1841 N N . GLU A 1 233 ? -17.442 -0.467 3.569 1.00 91.75 233 GLU A N 1
ATOM 1842 C CA . GLU A 1 233 ? -17.627 -1.871 3.179 1.00 91.75 233 GLU A CA 1
ATOM 1843 C C . GLU A 1 233 ? -16.743 -2.303 2.004 1.00 91.75 233 GLU A C 1
ATOM 1845 O O . GLU A 1 233 ? -16.368 -3.470 1.925 1.00 91.75 233 GLU A O 1
ATOM 1850 N N . GLU A 1 234 ? -16.421 -1.402 1.072 1.00 93.75 234 GLU A N 1
ATOM 1851 C CA . GLU A 1 234 ? -15.532 -1.703 -0.051 1.00 93.75 234 GLU A CA 1
ATOM 1852 C C . GLU A 1 234 ? -14.173 -1.047 0.172 1.00 93.75 234 GLU A C 1
ATOM 1854 O O . GLU A 1 234 ? -14.070 0.172 0.306 1.00 93.75 234 GLU A O 1
ATOM 1859 N N . PHE A 1 235 ? -13.139 -1.883 0.195 1.00 96.25 235 PHE A N 1
ATOM 1860 C CA . PHE A 1 235 ? -11.742 -1.513 0.369 1.00 96.25 235 PHE A CA 1
ATOM 1861 C C . PHE A 1 235 ? -10.943 -2.041 -0.821 1.00 96.25 235 PHE A C 1
ATOM 1863 O O . PHE A 1 235 ? -11.009 -3.230 -1.139 1.00 96.25 235 PHE A O 1
ATOM 1870 N N . ILE A 1 236 ? -10.189 -1.160 -1.470 1.00 95.56 236 ILE A N 1
ATOM 1871 C CA . ILE A 1 236 ? -9.311 -1.479 -2.593 1.00 95.56 236 ILE A CA 1
ATOM 1872 C C . ILE A 1 236 ? -7.921 -0.964 -2.255 1.00 95.56 236 ILE A C 1
ATOM 1874 O O . ILE A 1 236 ? -7.781 0.199 -1.897 1.00 95.56 236 ILE A O 1
ATOM 1878 N N . HIS A 1 237 ? -6.910 -1.810 -2.418 1.00 94.38 237 HIS A N 1
ATOM 1879 C CA . HIS A 1 237 ? -5.504 -1.459 -2.265 1.00 94.38 237 HIS A CA 1
ATOM 1880 C C . HIS A 1 237 ? -4.772 -1.925 -3.521 1.00 94.38 237 HIS A C 1
ATOM 1882 O O . HIS A 1 237 ? -4.774 -3.116 -3.834 1.00 94.38 237 HIS A O 1
ATOM 1888 N N . VAL A 1 238 ? -4.256 -0.970 -4.289 1.00 92.12 238 VAL A N 1
ATOM 1889 C CA . VAL A 1 238 ? -3.688 -1.184 -5.624 1.00 92.12 238 VAL A CA 1
ATOM 1890 C C . VAL A 1 238 ? -2.466 -0.306 -5.827 1.00 92.12 238 VAL A C 1
ATOM 1892 O O . VAL A 1 238 ? -2.311 0.730 -5.179 1.00 92.12 238 VAL A O 1
ATOM 1895 N N . HIS A 1 239 ? -1.641 -0.692 -6.790 1.00 89.81 239 HIS A N 1
ATOM 1896 C CA . HIS A 1 239 ? -0.405 0.004 -7.117 1.00 89.81 239 HIS A CA 1
ATOM 1897 C C . HIS A 1 239 ? -0.353 0.254 -8.627 1.00 89.81 239 HIS A C 1
ATOM 1899 O O . HIS A 1 239 ? -0.840 -0.581 -9.398 1.00 89.81 239 HIS A O 1
ATOM 1905 N N . PRO A 1 240 ? 0.234 1.370 -9.091 1.00 85.44 240 PRO A N 1
ATOM 1906 C CA . PRO A 1 240 ? 0.400 1.627 -10.522 1.00 85.44 240 PRO A CA 1
ATOM 1907 C C . PRO A 1 240 ? 1.022 0.450 -11.295 1.00 85.44 240 PRO A C 1
ATOM 1909 O O . PRO A 1 240 ? 0.567 0.108 -12.391 1.00 85.44 240 PRO A O 1
ATOM 1912 N N . GLU A 1 241 ? 2.012 -0.209 -10.693 1.00 79.81 241 GLU A N 1
ATOM 1913 C CA . GLU A 1 241 ? 2.795 -1.308 -11.264 1.00 79.81 241 GLU A CA 1
ATOM 1914 C C . GLU A 1 241 ? 2.016 -2.613 -11.442 1.00 79.81 241 GLU A C 1
ATOM 1916 O O . GLU A 1 241 ? 2.453 -3.488 -12.190 1.00 79.81 241 GLU A O 1
ATOM 1921 N N . ASP A 1 242 ? 0.856 -2.755 -10.798 1.00 75.44 242 ASP A N 1
ATOM 1922 C CA . ASP A 1 242 ? 0.020 -3.950 -10.947 1.00 75.44 242 ASP A CA 1
ATOM 1923 C C . ASP A 1 242 ? -0.626 -4.015 -12.344 1.00 75.44 242 ASP A C 1
ATOM 1925 O O . ASP A 1 242 ? -1.044 -5.080 -12.808 1.00 75.44 242 ASP A O 1
ATOM 1929 N N . SER A 1 243 ? -0.704 -2.870 -13.026 1.00 61.88 243 SER A N 1
ATOM 1930 C CA . SER A 1 243 ? -1.423 -2.700 -14.289 1.00 61.88 243 SER A CA 1
ATOM 1931 C C . SER A 1 243 ? -0.531 -2.640 -15.526 1.00 61.88 243 SER A C 1
ATOM 1933 O O . SER A 1 243 ? -0.954 -3.085 -16.592 1.00 61.88 243 SER A O 1
ATOM 1935 N N . GLU A 1 244 ? 0.689 -2.116 -15.400 1.00 55.28 244 GLU A N 1
ATOM 1936 C CA . GLU A 1 244 ? 1.694 -2.005 -16.462 1.00 55.28 244 GLU A CA 1
ATOM 1937 C C . GLU A 1 244 ? 3.097 -2.010 -15.823 1.00 55.28 244 GLU A C 1
ATOM 1939 O O . GLU A 1 244 ? 3.278 -1.470 -14.735 1.00 55.28 244 GLU A O 1
ATOM 1944 N N . ILE A 1 245 ? 4.114 -2.578 -16.493 1.00 45.97 245 ILE A N 1
ATOM 1945 C CA . ILE A 1 245 ? 5.518 -2.355 -16.096 1.00 45.97 245 ILE A CA 1
ATOM 1946 C C . ILE A 1 245 ? 5.724 -0.836 -16.145 1.00 45.97 245 ILE A C 1
ATOM 1948 O O . ILE A 1 245 ? 5.576 -0.289 -17.243 1.00 45.97 245 ILE A O 1
ATOM 1952 N N . PRO A 1 246 ? 6.045 -0.135 -15.039 1.00 49.03 246 PRO A N 1
ATOM 1953 C CA . PRO A 1 246 ? 6.258 1.300 -15.103 1.00 49.03 246 PRO A CA 1
ATOM 1954 C C . PRO A 1 246 ? 7.433 1.545 -16.046 1.00 49.03 246 PRO A C 1
ATOM 1956 O O . PRO A 1 246 ? 8.596 1.276 -15.736 1.00 49.03 246 PRO A O 1
ATOM 1959 N N . ALA A 1 247 ? 7.131 2.027 -17.250 1.00 45.44 247 ALA A N 1
ATOM 1960 C CA . ALA A 1 247 ? 8.146 2.631 -18.079 1.00 45.44 247 ALA A CA 1
ATOM 1961 C C . ALA A 1 247 ? 8.681 3.805 -17.260 1.00 45.44 247 ALA A C 1
ATOM 1963 O O . ALA A 1 247 ? 7.905 4.633 -16.791 1.00 45.44 247 ALA A O 1
ATOM 1964 N N . PHE A 1 248 ? 9.995 3.862 -17.082 1.00 44.59 248 PHE A N 1
ATOM 1965 C CA . PHE A 1 248 ? 10.735 4.928 -16.400 1.00 44.59 248 PHE A CA 1
ATOM 1966 C C . PHE A 1 248 ? 10.201 6.357 -16.694 1.00 44.59 248 PHE A C 1
ATOM 1968 O O . PHE A 1 248 ? 10.253 7.233 -15.840 1.00 44.59 248 PHE A O 1
ATOM 1975 N N . SER A 1 249 ? 9.579 6.566 -17.863 1.00 43.56 249 SER A N 1
ATOM 1976 C CA . SER A 1 249 ? 8.889 7.796 -18.277 1.00 43.56 249 SER A CA 1
ATOM 1977 C C . SER A 1 249 ? 7.667 8.213 -17.442 1.00 43.56 249 SER A C 1
ATOM 1979 O O . SER A 1 249 ? 7.330 9.392 -17.414 1.00 43.56 249 SER A O 1
ATOM 1981 N N . VAL A 1 250 ? 6.962 7.275 -16.806 1.00 54.62 250 VAL A N 1
ATOM 1982 C CA . VAL A 1 250 ? 5.755 7.545 -15.999 1.00 54.62 250 VAL A CA 1
ATOM 1983 C C . VAL A 1 250 ? 6.152 8.276 -14.712 1.00 54.62 250 VAL A C 1
ATOM 1985 O O . VAL A 1 250 ? 5.574 9.317 -14.394 1.00 54.62 250 VAL A O 1
ATOM 1988 N N . VAL A 1 251 ? 7.228 7.814 -14.063 1.00 57.88 251 VAL A N 1
ATOM 1989 C CA . VAL A 1 251 ? 7.802 8.419 -12.847 1.00 57.88 251 VAL A CA 1
ATOM 1990 C C . VAL A 1 251 ? 8.313 9.838 -13.113 1.00 57.88 251 VAL A C 1
ATOM 1992 O O . VAL A 1 251 ? 8.049 10.737 -12.322 1.00 57.88 251 VAL A O 1
ATOM 1995 N N . GLU A 1 252 ? 8.947 10.085 -14.266 1.00 59.84 252 GLU A N 1
ATOM 1996 C CA . GLU A 1 252 ? 9.418 11.431 -14.640 1.00 59.84 252 GLU A CA 1
ATOM 1997 C C . GLU A 1 252 ? 8.283 12.461 -14.792 1.00 59.84 252 GLU A C 1
ATOM 1999 O O . GLU A 1 252 ? 8.517 13.664 -14.654 1.00 59.84 252 GLU A O 1
ATOM 2004 N N . SER A 1 253 ? 7.059 12.004 -15.081 1.00 71.38 253 SER A N 1
ATOM 2005 C CA . SER A 1 253 ? 5.904 12.868 -15.354 1.00 71.38 253 SER A CA 1
ATOM 2006 C C . SER A 1 253 ? 5.006 13.144 -14.143 1.00 71.38 253 SER A C 1
ATOM 2008 O O . SER A 1 253 ? 4.134 14.009 -14.239 1.00 71.38 253 SER A O 1
ATOM 2010 N N . GLY A 1 254 ? 5.180 12.412 -13.036 1.00 82.62 254 GLY A N 1
ATOM 2011 C CA . GLY A 1 254 ? 4.285 12.466 -11.873 1.00 82.62 254 GLY A CA 1
ATOM 2012 C C . GLY A 1 254 ? 2.850 12.015 -12.166 1.00 82.62 254 GLY A C 1
ATOM 2013 O O . GLY A 1 254 ? 1.933 12.358 -11.422 1.00 82.62 254 GLY A O 1
ATOM 2014 N N . GLN A 1 255 ? 2.625 11.294 -13.267 1.00 88.81 255 GLN A N 1
ATOM 2015 C CA . GLN A 1 255 ? 1.301 10.844 -13.695 1.00 88.81 255 GLN A CA 1
ATOM 2016 C C . GLN A 1 255 ? 1.208 9.329 -13.620 1.00 88.81 255 GLN A C 1
ATOM 2018 O O . GLN A 1 255 ? 2.070 8.645 -14.152 1.00 88.81 255 GLN A O 1
ATOM 2023 N N . PHE A 1 256 ? 0.137 8.803 -13.034 1.00 89.25 256 PHE A N 1
ATOM 2024 C CA . PHE A 1 256 ? -0.083 7.370 -12.855 1.00 89.25 256 PHE A CA 1
ATOM 2025 C C . PHE A 1 256 ? -1.472 6.979 -13.352 1.00 89.25 256 PHE A C 1
ATOM 2027 O O . PHE A 1 256 ? -2.435 7.733 -13.200 1.00 89.25 256 PHE A O 1
ATOM 2034 N N . ASN A 1 257 ? -1.575 5.792 -13.946 1.00 88.69 257 ASN A N 1
ATOM 2035 C CA . ASN A 1 257 ? -2.812 5.268 -14.516 1.00 88.69 257 ASN A CA 1
ATOM 2036 C C . ASN A 1 257 ? -3.110 3.904 -13.901 1.00 88.69 257 ASN A C 1
ATOM 2038 O O . ASN A 1 257 ? -2.282 3.004 -14.000 1.00 88.69 257 ASN A O 1
ATOM 2042 N N . ILE A 1 258 ? -4.287 3.752 -13.298 1.00 88.94 258 ILE A N 1
ATOM 2043 C CA . ILE A 1 258 ? -4.680 2.525 -12.599 1.00 88.94 258 ILE A CA 1
ATOM 2044 C C . ILE A 1 258 ? -6.039 2.054 -13.137 1.00 88.94 258 ILE A C 1
ATOM 2046 O O . ILE A 1 258 ? -7.063 2.689 -12.869 1.00 88.94 258 ILE A O 1
ATOM 2050 N N . PRO A 1 259 ? -6.087 0.967 -13.924 1.00 88.94 259 PRO A N 1
ATOM 2051 C CA . PRO A 1 259 ? -7.318 0.294 -14.311 1.00 88.94 259 PRO A CA 1
ATOM 2052 C C . PRO A 1 259 ? -8.024 -0.286 -13.083 1.00 88.94 259 PRO A C 1
ATOM 2054 O O . PRO A 1 259 ? -7.445 -1.054 -12.321 1.00 88.94 259 PRO A O 1
ATOM 2057 N N . LEU A 1 260 ? -9.297 0.053 -12.913 1.00 91.25 260 LEU A N 1
ATOM 2058 C CA . LEU A 1 260 ? -10.117 -0.329 -11.769 1.00 91.25 260 LEU A CA 1
ATOM 2059 C C . LEU A 1 260 ? -11.525 -0.731 -12.200 1.00 91.25 260 LEU A C 1
ATOM 2061 O O . LEU A 1 260 ? -12.023 -0.340 -13.255 1.00 91.25 260 LEU A O 1
ATOM 2065 N N . ALA A 1 261 ? -12.195 -1.480 -11.331 1.00 91.88 261 ALA A N 1
ATOM 2066 C CA . ALA A 1 261 ? -13.636 -1.676 -11.360 1.00 91.88 261 ALA A CA 1
ATOM 2067 C C . ALA A 1 261 ? -14.139 -1.709 -9.914 1.00 91.88 261 ALA A C 1
ATOM 2069 O O . ALA A 1 261 ? -13.792 -2.614 -9.162 1.00 91.88 261 ALA A O 1
ATOM 2070 N N . LEU A 1 262 ? -14.944 -0.717 -9.534 1.00 93.81 262 LEU A N 1
ATOM 2071 C CA . LEU A 1 262 ? -15.542 -0.630 -8.199 1.00 93.81 262 LEU A CA 1
ATOM 2072 C C . LEU A 1 262 ? -16.920 -1.276 -8.233 1.00 93.81 262 LEU A C 1
ATOM 2074 O O . LEU A 1 262 ? -17.699 -1.016 -9.152 1.00 93.81 262 LEU A O 1
ATOM 2078 N N . SER A 1 263 ? -17.219 -2.150 -7.281 1.00 93.31 263 SER A N 1
ATOM 2079 C CA . SER A 1 263 ? -18.451 -2.938 -7.288 1.00 93.31 263 SER A CA 1
ATOM 2080 C C . SER A 1 263 ? -19.663 -2.145 -6.801 1.00 93.31 263 SER A C 1
ATOM 2082 O O . SER A 1 263 ? -20.782 -2.422 -7.249 1.00 93.31 263 SER A O 1
ATOM 2084 N N . LYS A 1 264 ? -19.460 -1.129 -5.953 1.00 92.50 264 LYS A N 1
ATOM 2085 C CA . LYS A 1 264 ? -20.535 -0.316 -5.376 1.00 92.50 264 LYS A CA 1
ATOM 2086 C C . LYS A 1 264 ? -20.584 1.099 -5.956 1.00 92.50 264 LYS A C 1
ATOM 2088 O O . LYS A 1 264 ? -19.626 1.629 -6.509 1.00 92.50 264 LYS A O 1
ATOM 2093 N N . ALA A 1 265 ? -21.771 1.696 -5.882 1.00 94.38 265 ALA A N 1
ATOM 2094 C CA . ALA A 1 265 ? -21.979 3.111 -6.169 1.00 94.38 265 ALA A CA 1
ATOM 2095 C C . ALA A 1 265 ? -21.909 3.903 -4.862 1.00 94.38 265 ALA A C 1
ATOM 2097 O O . ALA A 1 265 ? -22.331 3.399 -3.823 1.00 94.38 265 ALA A O 1
ATOM 2098 N N . GLY A 1 266 ? -21.443 5.146 -4.922 1.00 93.75 266 GLY A N 1
ATOM 2099 C CA . GLY A 1 266 ? -21.239 5.984 -3.741 1.00 93.75 266 GLY A CA 1
ATOM 2100 C C . GLY A 1 266 ? -19.989 6.846 -3.859 1.00 93.75 266 GLY A C 1
ATOM 2101 O O . GLY A 1 266 ? -19.353 6.901 -4.916 1.00 93.75 266 GLY A O 1
ATOM 2102 N N . ARG A 1 267 ? -19.647 7.546 -2.775 1.00 94.69 267 ARG A N 1
ATOM 2103 C CA . ARG A 1 267 ? -18.366 8.248 -2.679 1.00 94.69 267 ARG A CA 1
ATOM 2104 C C . ARG A 1 267 ? -17.306 7.313 -2.116 1.00 94.69 267 ARG A C 1
ATOM 2106 O O . ARG A 1 267 ? -17.602 6.478 -1.267 1.00 94.69 267 ARG A O 1
ATOM 2113 N N . TYR A 1 268 ? -16.080 7.495 -2.577 1.00 96.62 268 TYR A N 1
ATOM 2114 C CA . TYR A 1 268 ? -14.902 6.808 -2.074 1.00 96.62 268 TYR A CA 1
ATOM 2115 C C . TYR A 1 268 ? -13.892 7.848 -1.630 1.00 96.62 268 TYR A C 1
ATOM 2117 O O . TYR A 1 268 ? -13.637 8.818 -2.355 1.00 96.62 268 TYR A O 1
ATOM 2125 N N . ARG A 1 269 ? -13.308 7.635 -0.457 1.00 97.44 269 ARG A N 1
ATOM 2126 C CA . ARG A 1 269 ? -12.097 8.338 -0.064 1.00 97.44 269 ARG A CA 1
ATOM 2127 C C . ARG A 1 269 ? -10.919 7.612 -0.694 1.00 97.44 269 ARG A C 1
ATOM 2129 O O . ARG A 1 269 ? -10.801 6.397 -0.561 1.00 97.44 269 ARG A O 1
ATOM 2136 N N . VAL A 1 270 ? -10.094 8.359 -1.411 1.00 98.25 270 VAL A N 1
ATOM 2137 C CA . VAL A 1 270 ? -8.869 7.861 -2.033 1.00 98.25 270 VAL A CA 1
ATOM 2138 C C . VAL A 1 270 ? -7.696 8.407 -1.240 1.00 98.25 270 VAL A C 1
ATOM 2140 O O . VAL A 1 270 ? -7.613 9.622 -1.061 1.00 98.25 270 VAL A O 1
ATOM 2143 N N . LEU A 1 271 ? -6.815 7.525 -0.788 1.00 97.75 271 LEU A N 1
ATOM 2144 C CA . LEU A 1 271 ? -5.500 7.833 -0.244 1.00 97.75 271 LEU A CA 1
ATOM 2145 C C . LEU A 1 271 ? -4.461 7.467 -1.306 1.00 97.75 271 LEU A C 1
ATOM 2147 O O . LEU A 1 271 ? -4.473 6.352 -1.824 1.00 97.75 271 LEU A O 1
ATOM 2151 N N . VAL A 1 272 ? -3.598 8.417 -1.644 1.00 96.75 272 VAL A N 1
ATOM 2152 C CA . VAL A 1 272 ? -2.390 8.190 -2.434 1.00 96.75 272 VAL A CA 1
ATOM 2153 C C . VAL A 1 272 ? -1.220 8.378 -1.491 1.00 96.75 272 VAL A C 1
ATOM 2155 O O . VAL A 1 272 ? -1.042 9.473 -0.963 1.00 96.75 272 VAL A O 1
ATOM 2158 N N . ASP A 1 273 ? -0.475 7.311 -1.276 1.00 93.88 273 ASP A N 1
ATOM 2159 C CA . ASP A 1 273 ? 0.593 7.210 -0.293 1.00 93.88 273 ASP A CA 1
ATOM 2160 C C . ASP A 1 273 ? 1.895 6.812 -0.992 1.00 93.88 273 ASP A C 1
ATOM 2162 O O . ASP A 1 273 ? 1.881 6.045 -1.961 1.00 93.88 273 ASP A O 1
ATOM 2166 N N . GLY A 1 274 ? 3.014 7.378 -0.558 1.00 90.44 274 GLY A N 1
ATOM 2167 C CA . GLY A 1 274 ? 4.317 7.130 -1.158 1.00 90.44 274 GLY A CA 1
ATOM 2168 C C . GLY A 1 274 ? 5.455 7.700 -0.328 1.00 90.44 274 GLY A C 1
ATOM 2169 O O . GLY A 1 274 ? 5.252 8.252 0.748 1.00 90.44 274 GLY A O 1
ATOM 2170 N N . ASN A 1 275 ? 6.672 7.589 -0.853 1.00 88.62 275 ASN A N 1
ATOM 2171 C CA . ASN A 1 275 ? 7.869 8.090 -0.189 1.00 88.62 275 ASN A CA 1
ATOM 2172 C C . ASN A 1 275 ? 8.585 9.129 -1.049 1.00 88.62 275 ASN A C 1
ATOM 2174 O O . ASN A 1 275 ? 8.803 8.931 -2.246 1.00 88.62 275 ASN A O 1
ATOM 2178 N N . ARG A 1 276 ? 8.962 10.254 -0.438 1.00 84.56 276 ARG A N 1
ATOM 2179 C CA . ARG A 1 276 ? 9.617 11.384 -1.099 1.00 84.56 276 ARG A CA 1
ATOM 2180 C C . ARG A 1 276 ? 10.699 11.965 -0.200 1.00 84.56 276 ARG A C 1
ATOM 2182 O O . ARG A 1 276 ? 10.444 12.335 0.940 1.00 84.56 276 ARG A O 1
ATOM 2189 N N . LEU A 1 277 ? 11.912 12.095 -0.739 1.00 81.94 277 LEU A N 1
ATOM 2190 C CA . LEU A 1 277 ? 13.068 12.637 -0.011 1.00 81.94 277 LEU A CA 1
ATOM 2191 C C . LEU A 1 277 ? 13.315 11.922 1.337 1.00 81.94 277 LEU A C 1
ATOM 2193 O O . LEU A 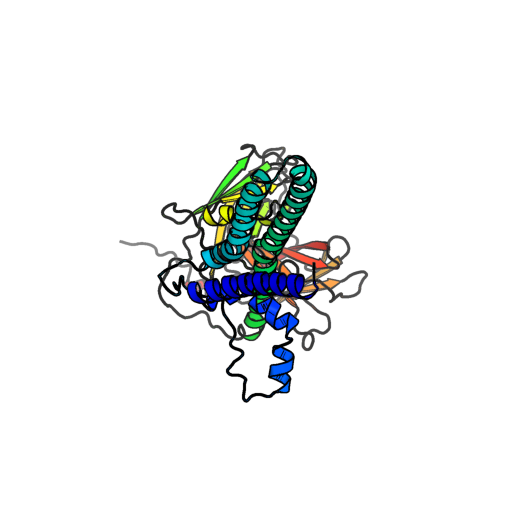1 277 ? 13.659 12.577 2.317 1.00 81.94 277 LEU A O 1
ATOM 2197 N N . GLY A 1 278 ? 13.115 10.599 1.383 1.00 80.06 278 GLY A N 1
ATOM 2198 C CA . GLY A 1 278 ? 13.279 9.784 2.594 1.00 80.06 278 GLY A CA 1
ATOM 2199 C C . GLY A 1 278 ? 12.180 9.958 3.647 1.00 80.06 278 GLY A C 1
ATOM 2200 O O . GLY A 1 278 ? 12.403 9.616 4.798 1.00 80.06 278 GLY A O 1
ATOM 2201 N N . ASN A 1 279 ? 11.033 10.535 3.284 1.00 82.75 279 ASN A N 1
ATOM 2202 C CA . ASN A 1 279 ? 9.898 10.715 4.183 1.00 82.75 279 ASN A CA 1
ATOM 2203 C C . ASN A 1 279 ? 8.620 10.163 3.549 1.00 82.75 279 ASN A C 1
ATOM 2205 O O . ASN A 1 279 ? 8.417 10.311 2.337 1.00 82.75 279 ASN A O 1
ATOM 2209 N N . GLU A 1 280 ? 7.733 9.632 4.384 1.00 85.19 280 GLU A N 1
ATOM 2210 C CA . GLU A 1 280 ? 6.382 9.261 3.974 1.00 85.19 280 GLU A CA 1
ATOM 2211 C C . GLU A 1 280 ? 5.575 10.513 3.616 1.00 85.19 280 GLU A C 1
ATOM 2213 O O . GLU A 1 280 ? 5.604 11.538 4.305 1.00 85.19 280 GLU A O 1
ATOM 2218 N N . VAL A 1 281 ? 4.852 10.440 2.504 1.00 91.44 281 VAL A N 1
ATOM 2219 C CA . VAL A 1 281 ? 3.992 11.509 2.004 1.00 91.44 281 VAL A CA 1
ATOM 2220 C C . VAL A 1 281 ? 2.668 10.929 1.550 1.00 91.44 281 VAL A C 1
ATOM 2222 O O . VAL A 1 281 ? 2.609 9.882 0.908 1.00 91.44 281 VAL A O 1
ATOM 2225 N N . SER A 1 282 ? 1.588 11.649 1.836 1.00 93.50 282 SER A N 1
ATOM 2226 C CA . SER A 1 282 ? 0.262 11.207 1.439 1.00 93.50 282 SER A CA 1
ATOM 2227 C C . SER A 1 282 ? -0.647 12.356 1.029 1.00 93.50 282 SER A C 1
ATOM 2229 O O . SER A 1 282 ? -0.531 13.493 1.486 1.00 93.50 282 SER A O 1
ATOM 2231 N N . ALA A 1 283 ? -1.568 12.050 0.122 1.00 94.88 283 ALA A N 1
ATOM 2232 C CA . ALA A 1 283 ? -2.614 12.948 -0.331 1.00 94.88 283 ALA A CA 1
ATOM 2233 C C . ALA A 1 283 ? -3.952 12.214 -0.325 1.00 94.88 283 ALA A C 1
ATOM 2235 O O . ALA A 1 283 ? -4.043 11.043 -0.690 1.00 94.88 283 ALA A O 1
ATOM 2236 N N . THR A 1 284 ? -5.018 12.923 0.040 1.00 93.38 284 THR A N 1
ATOM 2237 C CA . THR A 1 284 ? -6.372 12.363 0.030 1.00 93.38 284 THR A CA 1
ATOM 2238 C C . THR A 1 284 ? -7.293 13.132 -0.901 1.00 93.38 284 THR A C 1
ATOM 2240 O O . THR A 1 284 ? -7.229 14.355 -1.010 1.00 93.38 284 THR A O 1
ATOM 2243 N N . SER A 1 285 ? -8.202 12.421 -1.561 1.00 95.06 285 SER A N 1
ATOM 2244 C CA . SER A 1 285 ? -9.200 13.013 -2.450 1.00 95.06 285 SER A CA 1
ATOM 2245 C C . SER A 1 285 ? -10.507 12.222 -2.418 1.00 95.06 285 SER A C 1
ATOM 2247 O O . SER A 1 285 ? -10.586 11.140 -1.837 1.00 95.06 285 SER A O 1
ATOM 2249 N N . TRP A 1 286 ? -11.564 12.791 -2.990 1.00 94.88 286 TRP A N 1
ATOM 2250 C CA . TRP A 1 286 ? -12.870 12.147 -3.094 1.00 94.88 286 TRP A CA 1
ATOM 2251 C C . TRP A 1 286 ? -13.138 11.722 -4.533 1.00 94.88 286 TRP A C 1
ATOM 2253 O O . TRP A 1 286 ? -12.971 12.506 -5.466 1.00 94.88 286 TRP A O 1
ATOM 2263 N N . LEU A 1 287 ? -13.632 10.499 -4.699 1.00 96.00 287 LEU A N 1
ATOM 2264 C CA . LEU A 1 287 ? -14.061 9.939 -5.975 1.00 96.00 287 LEU A CA 1
ATOM 2265 C C . LEU A 1 287 ? -15.555 9.612 -5.912 1.00 96.00 287 LEU A C 1
ATOM 2267 O O . LEU A 1 287 ? -16.029 9.070 -4.918 1.00 96.00 287 LEU A O 1
ATOM 2271 N N . SER A 1 288 ? -16.315 9.945 -6.956 1.00 96.19 288 SER A N 1
ATOM 2272 C CA . SER A 1 288 ? -17.754 9.648 -7.027 1.00 96.19 288 SER A CA 1
ATOM 2273 C C . SER A 1 288 ? -18.034 8.553 -8.048 1.00 96.19 288 SER A C 1
ATOM 2275 O O . SER A 1 288 ? -17.660 8.680 -9.212 1.00 96.19 288 SER A O 1
ATOM 2277 N N . VAL A 1 289 ? -18.739 7.508 -7.619 1.00 96.25 289 VAL A N 1
ATOM 2278 C CA . VAL A 1 289 ? -19.134 6.371 -8.453 1.00 96.25 289 VAL A CA 1
ATOM 2279 C C . VAL A 1 289 ? -20.645 6.371 -8.626 1.00 96.25 289 VAL A C 1
ATOM 2281 O O . VAL A 1 289 ? -21.409 6.242 -7.668 1.00 96.25 289 VAL A O 1
ATOM 2284 N N . GLY A 1 290 ? -21.085 6.521 -9.871 1.00 95.19 290 GLY A N 1
ATOM 2285 C CA . GLY A 1 290 ? -22.490 6.511 -10.241 1.00 95.19 290 GLY A CA 1
ATOM 2286 C C . GLY A 1 290 ? -23.099 5.110 -10.211 1.00 95.19 290 GLY A C 1
ATOM 2287 O O . GLY A 1 290 ? -22.442 4.095 -10.442 1.00 95.19 290 GLY A O 1
ATOM 2288 N N . GLY A 1 291 ? -24.402 5.059 -9.964 1.00 91.75 291 GLY A N 1
ATOM 2289 C CA . GLY A 1 291 ? -25.179 3.828 -9.913 1.00 91.75 291 GLY A CA 1
ATOM 2290 C C . GLY A 1 291 ? -26.278 3.930 -8.867 1.00 91.75 291 GLY A C 1
ATOM 2291 O O . GLY A 1 291 ? -26.571 5.010 -8.352 1.00 91.75 291 GLY A O 1
ATOM 2292 N N . LYS A 1 292 ? -26.913 2.800 -8.557 1.00 85.69 292 LYS A N 1
ATOM 2293 C CA . LYS A 1 292 ? -27.910 2.750 -7.489 1.00 85.69 292 LYS A CA 1
ATOM 2294 C C . LYS A 1 292 ? -27.181 2.765 -6.147 1.00 85.69 292 LYS A C 1
ATOM 2296 O O . LYS A 1 292 ? -26.708 1.722 -5.707 1.00 85.69 292 LYS A O 1
ATOM 2301 N N . ALA A 1 293 ? -27.082 3.941 -5.533 1.00 69.50 293 ALA A N 1
ATOM 2302 C CA . ALA A 1 293 ? -26.530 4.077 -4.193 1.00 69.50 293 ALA A CA 1
ATOM 2303 C C . ALA A 1 293 ? -27.344 3.225 -3.207 1.00 69.50 293 ALA A C 1
ATOM 2305 O O . ALA A 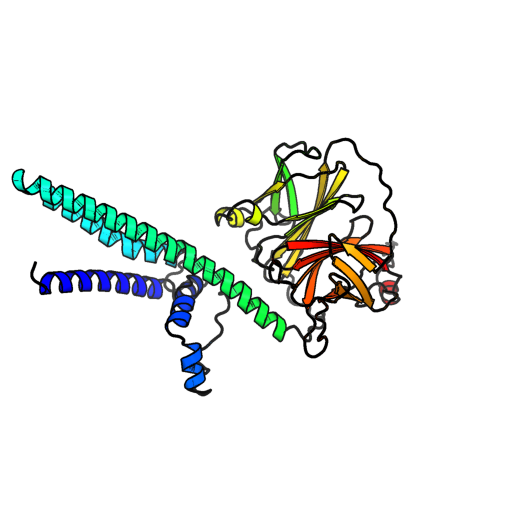1 293 ? -28.581 3.269 -3.204 1.00 69.50 293 ALA A O 1
ATOM 2306 N N . SER A 1 294 ? -26.644 2.437 -2.395 1.00 68.44 294 SER A N 1
ATOM 2307 C CA . SER A 1 294 ? -27.220 1.839 -1.199 1.00 68.44 294 SER A CA 1
ATOM 2308 C C . SER A 1 294 ? -26.990 2.828 -0.069 1.00 68.44 294 SER A C 1
ATOM 2310 O O . SER A 1 294 ? -25.845 3.104 0.270 1.00 68.44 294 SER A O 1
ATOM 2312 N N . ASN A 1 295 ? -28.057 3.388 0.500 1.00 65.69 295 ASN A N 1
ATOM 2313 C CA . ASN A 1 295 ? -27.943 4.118 1.761 1.00 65.69 295 ASN A CA 1
ATOM 2314 C C . ASN A 1 295 ? -27.817 3.085 2.884 1.00 65.69 295 ASN A C 1
ATOM 2316 O O . ASN A 1 295 ? -28.788 2.814 3.594 1.00 65.69 295 ASN A O 1
ATOM 2320 N N . THR A 1 296 ? -26.652 2.454 2.984 1.00 74.94 296 THR A N 1
ATOM 2321 C CA . THR A 1 296 ? -26.347 1.537 4.076 1.00 74.94 296 THR A CA 1
ATOM 2322 C C . THR A 1 296 ? -25.843 2.361 5.253 1.00 74.94 296 THR A C 1
ATOM 2324 O O . THR A 1 296 ? -24.920 3.159 5.117 1.00 74.94 296 THR A O 1
ATOM 2327 N N . LEU A 1 297 ? -26.492 2.220 6.409 1.00 82.50 297 LEU A N 1
ATOM 2328 C CA . LEU A 1 297 ? -25.960 2.774 7.650 1.00 82.50 297 LEU A CA 1
ATOM 2329 C C . LEU A 1 297 ? -24.747 1.940 8.058 1.00 82.50 297 LEU A C 1
ATOM 2331 O O . LEU A 1 297 ? -24.825 0.714 8.027 1.00 82.50 297 LEU A O 1
ATOM 2335 N N . ILE A 1 298 ? -23.664 2.596 8.473 1.00 88.31 298 ILE A N 1
ATOM 2336 C CA . ILE A 1 298 ? -22.490 1.893 8.992 1.00 88.31 298 ILE A CA 1
ATOM 2337 C C . ILE A 1 298 ? -22.903 1.124 10.254 1.00 88.31 298 ILE A C 1
ATOM 2339 O O . ILE A 1 298 ? -23.324 1.719 11.250 1.00 88.31 298 ILE A O 1
ATOM 2343 N N . GLU A 1 299 ? -22.793 -0.202 10.214 1.00 88.38 299 GLU A N 1
ATOM 2344 C CA . GLU A 1 299 ? -23.064 -1.060 11.365 1.00 88.38 299 GLU A CA 1
ATOM 2345 C C . GLU A 1 299 ? -21.849 -1.076 12.302 1.00 88.38 299 GLU A C 1
ATOM 2347 O O . GLU A 1 299 ? -20.764 -1.530 11.935 1.00 88.38 299 GLU A O 1
ATOM 2352 N N . LYS A 1 300 ? -22.024 -0.588 13.537 1.00 92.62 300 LYS A N 1
ATOM 2353 C CA . LYS A 1 300 ? -20.975 -0.650 14.563 1.00 92.62 300 LYS A CA 1
ATOM 2354 C C . LYS A 1 300 ? -20.785 -2.101 15.014 1.00 92.62 300 LYS A C 1
ATOM 2356 O O . LYS A 1 300 ? -21.631 -2.638 15.726 1.00 92.62 300 LYS A O 1
ATOM 2361 N N . ASN A 1 301 ? -19.642 -2.695 14.676 1.00 95.06 301 ASN A N 1
ATOM 2362 C CA . ASN A 1 301 ? -19.255 -4.034 15.118 1.00 95.06 301 ASN A CA 1
ATOM 2363 C C . ASN A 1 301 ? -17.843 -4.026 15.726 1.00 95.06 301 ASN A C 1
ATOM 2365 O O . ASN A 1 301 ? -16.849 -4.090 15.004 1.00 95.06 301 ASN A O 1
ATOM 2369 N N . LEU A 1 302 ? -17.785 -3.988 17.062 1.00 95.81 302 LEU A N 1
ATOM 2370 C CA . LEU A 1 302 ? -16.546 -4.008 17.852 1.00 95.81 302 LEU A CA 1
ATOM 2371 C C . LEU A 1 302 ? -16.039 -5.429 18.168 1.00 95.81 302 LEU A C 1
ATOM 2373 O O . LEU A 1 302 ? -15.214 -5.597 19.064 1.00 95.81 302 LEU A O 1
ATOM 2377 N N . SER A 1 303 ? -16.549 -6.469 17.496 1.00 97.25 303 SER A N 1
ATOM 2378 C CA . SER A 1 303 ? -16.006 -7.817 17.672 1.00 97.25 303 SER A CA 1
ATOM 2379 C C . SER A 1 303 ? -14.548 -7.846 17.230 1.00 97.25 303 SER A C 1
ATOM 2381 O O . SER A 1 303 ? -14.242 -7.516 16.084 1.00 97.25 303 SER A O 1
ATOM 2383 N N . GLN A 1 304 ? -13.675 -8.263 18.142 1.00 96.56 304 GLN A N 1
ATOM 2384 C CA . GLN A 1 304 ? -12.240 -8.447 17.921 1.00 96.56 304 GLN A CA 1
ATOM 2385 C C . GLN A 1 304 ? -11.894 -9.834 17.377 1.00 96.56 304 GLN A C 1
ATOM 2387 O O . GLN A 1 304 ? -10.760 -10.078 17.000 1.00 96.56 304 GLN A O 1
ATOM 2392 N N . GLU A 1 305 ? -12.874 -10.729 17.292 1.00 97.38 305 GLU A N 1
ATOM 2393 C CA . GLU A 1 305 ? -12.733 -12.055 16.701 1.00 97.38 305 GLU A CA 1
ATOM 2394 C C . GLU A 1 305 ? -13.736 -12.186 15.557 1.00 97.38 305 GLU A C 1
ATOM 2396 O O . GLU A 1 305 ? -14.939 -11.939 15.731 1.00 97.38 305 GLU A O 1
ATOM 2401 N N . LYS A 1 306 ? -13.229 -12.492 14.362 1.00 97.69 306 LYS A N 1
ATOM 2402 C CA . LYS A 1 306 ? -14.015 -12.581 13.128 1.00 97.69 306 LYS A CA 1
ATOM 2403 C C . LYS A 1 306 ? -13.405 -13.605 12.177 1.00 97.69 306 LYS A C 1
ATOM 2405 O O . LYS A 1 306 ? -12.198 -13.833 12.181 1.00 97.69 306 LYS A O 1
ATOM 2410 N N . THR A 1 307 ? -14.238 -14.162 11.305 1.00 97.75 307 THR A N 1
ATOM 2411 C CA . THR A 1 307 ? -13.791 -15.061 10.238 1.00 97.75 307 THR A CA 1
ATOM 2412 C C . THR A 1 307 ? -13.719 -14.307 8.913 1.00 97.75 307 THR A C 1
ATOM 2414 O O . THR A 1 307 ? -14.714 -13.734 8.466 1.00 97.75 307 THR A O 1
ATOM 2417 N N . PHE A 1 308 ? -12.563 -14.357 8.252 1.00 96.94 308 PHE A N 1
ATOM 2418 C CA . PHE A 1 308 ? -12.336 -13.801 6.919 1.00 96.94 308 PHE A CA 1
ATOM 2419 C C . PHE A 1 308 ? -11.933 -14.916 5.964 1.00 96.94 308 PHE A C 1
ATOM 2421 O O . PHE A 1 308 ? -10.883 -15.544 6.119 1.00 96.94 308 PHE A O 1
ATOM 2428 N N . ASP A 1 309 ? -12.777 -15.167 4.961 1.00 94.06 309 ASP A N 1
ATOM 2429 C CA . ASP A 1 309 ? -12.630 -16.291 4.032 1.00 94.06 309 ASP A CA 1
ATOM 2430 C C . ASP A 1 309 ? -12.581 -17.644 4.773 1.00 94.06 309 ASP A C 1
ATOM 2432 O O . ASP A 1 309 ? -13.618 -18.216 5.102 1.00 94.06 309 ASP A O 1
ATOM 2436 N N . ARG A 1 310 ? -11.380 -18.141 5.075 1.00 94.31 310 ARG A N 1
ATOM 2437 C CA . ARG A 1 310 ? -11.127 -19.432 5.737 1.00 94.31 310 ARG A CA 1
ATOM 2438 C C . ARG A 1 310 ? -10.246 -19.317 6.982 1.00 94.31 310 ARG A C 1
ATOM 2440 O O . ARG A 1 310 ? -9.669 -20.325 7.401 1.00 94.31 310 ARG A O 1
ATOM 2447 N N . TYR A 1 311 ? -10.072 -18.095 7.472 1.00 96.81 311 TYR A N 1
ATOM 2448 C CA . TYR A 1 311 ? -9.206 -17.758 8.591 1.00 96.81 311 TYR A CA 1
ATOM 2449 C C . TYR A 1 311 ? -10.032 -17.142 9.703 1.00 96.81 311 TYR A C 1
ATOM 2451 O O . TYR A 1 311 ? -10.821 -16.235 9.446 1.00 96.81 311 TYR A O 1
ATOM 2459 N N . ASP A 1 312 ? -9.814 -17.615 10.920 1.00 97.44 312 ASP A N 1
ATOM 2460 C CA . ASP A 1 312 ? -10.313 -16.962 12.120 1.00 97.44 312 ASP A CA 1
ATOM 2461 C C . ASP A 1 312 ? -9.217 -16.002 12.578 1.00 97.44 312 ASP A C 1
ATOM 2463 O O . ASP A 1 312 ? -8.068 -16.400 12.769 1.00 97.44 312 ASP A O 1
ATOM 2467 N N . VAL A 1 313 ? -9.541 -14.715 12.646 1.00 97.44 313 VAL A N 1
ATOM 2468 C CA . VAL A 1 313 ? -8.585 -13.652 12.951 1.00 97.44 313 VAL A CA 1
ATOM 2469 C C . VAL A 1 313 ? -9.027 -12.962 14.226 1.00 97.44 313 VAL A C 1
ATOM 2471 O O . VAL A 1 313 ? -10.184 -12.551 14.357 1.00 97.44 313 VAL A O 1
ATOM 2474 N N . ILE A 1 314 ? -8.088 -12.841 15.156 1.00 97.00 314 ILE A N 1
ATOM 2475 C CA . ILE A 1 314 ? -8.279 -12.191 16.445 1.00 97.00 314 ILE A CA 1
ATOM 2476 C C . ILE A 1 314 ? -7.372 -10.966 16.496 1.00 97.00 314 ILE A C 1
ATOM 2478 O O . ILE A 1 314 ? -6.157 -11.097 16.376 1.00 97.00 314 ILE A O 1
ATOM 2482 N N . LEU A 1 315 ? -7.978 -9.792 16.660 1.00 97.31 315 LEU A N 1
ATOM 2483 C CA . LEU A 1 315 ? -7.297 -8.523 16.880 1.00 97.31 315 LEU A CA 1
ATOM 2484 C C . LEU A 1 315 ? -7.317 -8.180 18.371 1.00 97.31 315 LEU A C 1
ATOM 2486 O O . LEU A 1 315 ? -8.336 -7.731 18.900 1.00 97.31 315 LEU A O 1
ATOM 2490 N N . SER A 1 316 ? -6.182 -8.343 19.037 1.00 95.94 316 SER A N 1
ATOM 2491 C CA . SER A 1 316 ? -5.972 -7.846 20.395 1.00 95.94 316 SER A CA 1
ATOM 2492 C C . SER A 1 316 ? -5.496 -6.396 20.338 1.00 95.94 316 SER A C 1
ATOM 2494 O O . SER A 1 316 ? -4.554 -6.075 19.622 1.00 95.94 316 SER A O 1
ATOM 2496 N N . VAL A 1 317 ? -6.158 -5.519 21.092 1.00 96.06 317 VAL A N 1
ATOM 2497 C CA . VAL A 1 317 ? -5.817 -4.090 21.174 1.00 96.06 317 VAL A CA 1
ATOM 2498 C C . VAL A 1 317 ? -5.283 -3.803 22.568 1.00 96.06 317 VAL A C 1
ATOM 2500 O O . VAL A 1 317 ? -5.984 -4.061 23.553 1.00 96.06 317 VAL A O 1
ATOM 2503 N N . GLU A 1 318 ? -4.066 -3.276 22.656 1.00 94.31 318 GLU A N 1
ATOM 2504 C CA . GLU A 1 318 ? -3.403 -2.967 23.923 1.00 94.31 318 GLU A CA 1
ATOM 2505 C C . GLU A 1 318 ? -2.918 -1.508 23.942 1.00 94.31 318 GLU A C 1
ATOM 2507 O O . GLU A 1 318 ? -2.164 -1.122 23.060 1.00 94.31 318 GLU A O 1
ATOM 2512 N N . PRO A 1 319 ? -3.335 -0.682 24.920 1.00 94.12 319 PRO A N 1
ATOM 2513 C CA . PRO A 1 319 ? -4.245 -1.008 26.014 1.00 94.12 319 PRO A CA 1
ATOM 2514 C C . PRO A 1 319 ? -5.675 -1.292 25.527 1.00 94.12 319 PRO A C 1
ATOM 2516 O O . PRO A 1 319 ? -6.147 -0.739 24.539 1.00 94.12 319 PRO A O 1
ATOM 2519 N N . LYS A 1 320 ? -6.406 -2.127 26.282 1.00 92.94 320 LYS A N 1
ATOM 2520 C CA . LYS A 1 320 ? -7.777 -2.563 25.941 1.00 92.94 320 LYS A CA 1
ATOM 2521 C C . LYS A 1 320 ? -8.764 -1.410 25.713 1.00 92.94 320 LYS A C 1
ATOM 2523 O O . LYS A 1 320 ? -9.741 -1.568 24.984 1.00 92.94 320 LYS A O 1
ATOM 2528 N N . THR A 1 321 ? -8.525 -0.279 26.368 1.00 94.25 321 THR A N 1
ATOM 2529 C CA . THR A 1 321 ? -9.260 0.968 26.160 1.00 94.25 321 THR A CA 1
ATOM 2530 C C . THR A 1 321 ? -8.268 1.995 25.618 1.00 94.25 321 THR A C 1
ATOM 2532 O O . THR A 1 321 ? -7.648 2.699 26.419 1.00 94.25 321 THR A O 1
ATOM 2535 N N . PRO A 1 322 ? -8.057 2.039 24.291 1.00 94.00 322 PRO A N 1
ATOM 2536 C CA . PRO A 1 322 ? -7.108 2.960 23.689 1.00 94.00 322 PRO A CA 1
ATOM 2537 C C . PRO A 1 322 ? -7.578 4.401 23.872 1.00 94.00 322 PRO A C 1
ATOM 2539 O O . PRO A 1 322 ? -8.776 4.703 23.806 1.00 94.00 322 PRO A O 1
ATOM 2542 N N . LYS A 1 323 ? -6.622 5.299 24.091 1.00 90.75 323 LYS A N 1
ATOM 2543 C CA . LYS A 1 323 ? -6.860 6.728 24.281 1.00 90.75 323 LYS A CA 1
ATOM 2544 C C . LYS A 1 323 ? -6.070 7.538 23.274 1.00 90.75 323 LYS A C 1
ATOM 2546 O O . LYS A 1 323 ? -5.036 7.100 22.781 1.00 90.75 323 LYS A O 1
ATOM 2551 N N . THR A 1 324 ? -6.552 8.737 22.974 1.00 79.12 324 THR A N 1
ATOM 2552 C CA . THR A 1 324 ? -5.866 9.598 22.010 1.00 79.12 324 THR A CA 1
ATOM 2553 C C . THR A 1 324 ? -4.462 9.989 22.447 1.00 79.12 324 THR A C 1
ATOM 2555 O O . THR A 1 324 ? -4.257 10.400 23.591 1.00 79.12 324 THR A O 1
ATOM 2558 N N . GLY A 1 325 ? -3.522 9.939 21.504 1.00 80.50 325 GLY A N 1
ATOM 2559 C CA . GLY A 1 325 ? -2.118 10.299 21.709 1.00 80.50 325 GLY A CA 1
ATOM 2560 C C . GLY A 1 325 ? -1.316 9.318 22.568 1.00 80.50 325 GLY A C 1
ATOM 2561 O O . GLY A 1 325 ? -0.167 9.613 22.875 1.00 80.50 325 GLY A O 1
ATOM 2562 N N . GLU A 1 326 ? -1.909 8.195 22.978 1.00 86.62 326 GLU A N 1
ATOM 2563 C CA . GLU A 1 326 ? -1.192 7.071 23.580 1.00 86.62 326 GLU A CA 1
ATOM 2564 C C . GLU A 1 326 ? -0.870 6.047 22.485 1.00 86.62 326 GLU A C 1
ATOM 2566 O O . GLU A 1 326 ? -1.658 5.864 21.551 1.00 86.62 326 GLU A O 1
ATOM 2571 N N . GLU A 1 327 ? 0.282 5.390 22.606 1.00 90.88 327 GLU A N 1
ATOM 2572 C CA . GLU A 1 327 ? 0.665 4.287 21.729 1.00 90.88 327 GLU A CA 1
ATOM 2573 C C . GLU A 1 327 ? -0.246 3.077 21.967 1.00 90.88 327 GLU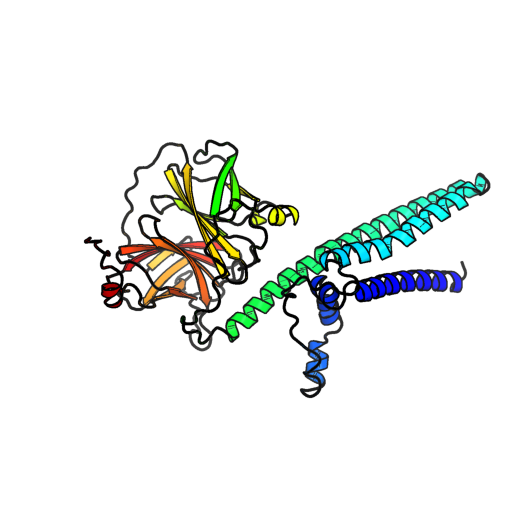 A C 1
ATOM 2575 O O . GLU A 1 327 ? -0.562 2.725 23.109 1.00 90.88 327 GLU A O 1
ATOM 2580 N N . VAL A 1 328 ? -0.702 2.464 20.875 1.00 93.00 328 VAL A N 1
ATOM 2581 C CA . VAL A 1 328 ? -1.596 1.307 20.885 1.00 93.00 328 VAL A CA 1
ATOM 2582 C C . VAL A 1 328 ? -1.002 0.202 20.025 1.00 93.00 328 VAL A C 1
ATOM 2584 O O . VAL A 1 328 ? -0.750 0.407 18.840 1.00 93.00 328 VAL A O 1
ATOM 2587 N N . HIS A 1 329 ? -0.865 -0.984 20.605 1.00 94.62 329 HIS A N 1
ATOM 2588 C CA . HIS A 1 329 ? -0.503 -2.207 19.903 1.00 94.62 329 HIS A CA 1
ATOM 2589 C C . HIS A 1 329 ? -1.748 -2.882 19.325 1.00 94.62 329 HIS A C 1
ATOM 2591 O O . HIS A 1 329 ? -2.772 -3.051 20.003 1.00 94.62 329 HIS A O 1
ATOM 2597 N N . LEU A 1 330 ? -1.648 -3.290 18.066 1.00 95.88 330 LEU A N 1
ATOM 2598 C CA . LEU A 1 330 ? -2.670 -3.967 17.283 1.00 95.88 330 LEU A CA 1
ATOM 2599 C C . LEU A 1 330 ? -2.146 -5.355 16.910 1.00 95.88 330 LEU A C 1
ATOM 2601 O O . LEU A 1 330 ? -1.602 -5.568 15.829 1.00 95.88 330 LEU A O 1
ATOM 2605 N N . ASN A 1 331 ? -2.346 -6.310 17.813 1.00 95.00 331 ASN A N 1
ATOM 2606 C CA . ASN A 1 331 ? -1.817 -7.660 17.687 1.00 95.00 331 ASN A CA 1
ATOM 2607 C C . ASN A 1 331 ? -2.796 -8.569 16.936 1.00 95.00 331 ASN A C 1
ATOM 2609 O O . ASN A 1 331 ? -3.898 -8.856 17.413 1.00 95.00 331 ASN A O 1
ATOM 2613 N N . TYR A 1 332 ? -2.376 -9.060 15.774 1.00 95.75 332 TYR A N 1
ATOM 2614 C CA . TYR A 1 332 ? -3.126 -9.984 14.936 1.00 95.75 332 TYR A CA 1
ATOM 2615 C C . TYR A 1 332 ? -2.680 -11.422 15.166 1.00 95.75 332 TYR A C 1
ATOM 2617 O O . TYR A 1 332 ? -1.573 -11.830 14.803 1.00 95.75 332 TYR A O 1
ATOM 2625 N N . ARG A 1 333 ? -3.609 -12.232 15.668 1.00 94.81 333 ARG A N 1
ATOM 2626 C CA . ARG A 1 333 ? -3.493 -13.687 15.691 1.00 94.81 333 ARG A CA 1
ATOM 2627 C C . ARG A 1 333 ? -4.342 -14.293 14.585 1.00 94.81 333 ARG A C 1
ATOM 2629 O O . ARG A 1 333 ? -5.549 -14.060 14.519 1.00 94.81 333 ARG A O 1
ATOM 2636 N N . ILE A 1 334 ? -3.712 -15.105 13.741 1.00 94.94 334 ILE A N 1
ATOM 2637 C CA . ILE A 1 334 ? -4.351 -15.722 12.578 1.00 94.94 334 ILE A CA 1
ATOM 2638 C C . ILE A 1 334 ? -4.429 -17.231 12.791 1.00 94.94 334 ILE A C 1
ATOM 2640 O O . ILE A 1 334 ? -3.419 -17.903 13.002 1.00 94.94 334 ILE A O 1
ATOM 2644 N N . GLU A 1 335 ? -5.633 -17.781 12.691 1.00 95.06 335 GLU A N 1
ATOM 2645 C CA . GLU A 1 335 ? -5.897 -19.205 12.832 1.00 95.06 335 GLU A CA 1
ATOM 2646 C C . GLU A 1 335 ? -6.528 -19.797 11.570 1.00 95.06 335 GLU A C 1
ATOM 2648 O O . GLU A 1 335 ? -7.251 -19.149 10.811 1.00 95.06 335 GLU A O 1
ATOM 2653 N N . ARG A 1 336 ? -6.261 -21.084 11.339 1.00 93.62 336 ARG A N 1
ATOM 2654 C CA . ARG A 1 336 ? -6.852 -21.872 10.257 1.00 93.62 336 ARG A CA 1
ATOM 2655 C C . ARG A 1 336 ? -7.204 -23.255 10.784 1.00 93.62 336 ARG A C 1
ATOM 2657 O O . ARG A 1 336 ? -6.327 -24.016 11.188 1.00 93.62 336 ARG A O 1
ATOM 2664 N N . ASN A 1 337 ? -8.486 -23.615 10.725 1.00 91.94 337 ASN A N 1
ATOM 2665 C CA . ASN A 1 337 ? -9.013 -24.864 11.295 1.00 91.94 337 ASN A CA 1
ATOM 2666 C C . ASN A 1 337 ? -8.727 -25.005 12.810 1.00 91.94 337 ASN A C 1
ATOM 2668 O O . ASN A 1 337 ? -8.341 -26.086 13.264 1.00 91.94 337 ASN A O 1
ATOM 2672 N N . GLY A 1 338 ? -8.874 -23.914 13.572 1.00 89.88 338 GLY A N 1
ATOM 2673 C CA . GLY A 1 338 ? -8.668 -23.885 15.028 1.00 89.88 338 GLY A CA 1
ATOM 2674 C C . GLY A 1 338 ? -7.214 -24.060 15.476 1.00 89.88 338 GLY A C 1
ATOM 2675 O O . GLY A 1 338 ? -6.958 -24.517 16.589 1.00 89.88 338 GLY A O 1
ATOM 2676 N N . LYS A 1 339 ? -6.254 -23.790 14.586 1.00 90.31 339 LYS A N 1
ATOM 2677 C CA . LYS A 1 339 ? -4.825 -23.757 14.903 1.00 90.31 339 LYS A CA 1
ATOM 2678 C C . LYS A 1 339 ? -4.231 -22.454 14.410 1.00 90.31 339 LYS A C 1
ATOM 2680 O O . LYS A 1 339 ? -4.434 -22.104 13.247 1.00 90.31 339 LYS A O 1
ATOM 2685 N N . GLN A 1 340 ? -3.458 -21.803 15.267 1.00 90.94 340 GLN A N 1
ATOM 2686 C CA . GLN A 1 340 ? -2.663 -20.649 14.882 1.00 90.94 340 GLN A CA 1
ATOM 2687 C C . GLN A 1 340 ? -1.655 -21.021 13.794 1.00 90.94 340 GLN A C 1
ATOM 2689 O O . GLN A 1 340 ? -1.048 -22.097 13.833 1.00 90.94 340 GLN A O 1
ATOM 2694 N N . ILE A 1 341 ? -1.525 -20.134 12.815 1.00 88.56 341 ILE A N 1
ATOM 2695 C CA . ILE A 1 341 ? -0.545 -20.226 11.740 1.00 88.56 341 ILE A CA 1
ATOM 2696 C C . ILE A 1 341 ? 0.471 -19.096 11.888 1.00 88.56 341 ILE A C 1
ATOM 2698 O O . ILE A 1 341 ? 0.115 -17.985 12.266 1.00 88.56 341 ILE A O 1
ATOM 2702 N N . SER A 1 342 ? 1.728 -19.395 11.579 1.00 83.75 342 SER A N 1
ATOM 2703 C CA . SER A 1 342 ? 2.844 -18.439 11.616 1.00 83.75 342 SER A CA 1
ATOM 2704 C C . SER A 1 342 ? 3.595 -18.362 10.283 1.00 83.75 342 SER A C 1
ATOM 2706 O O . SER A 1 342 ? 4.472 -17.519 10.091 1.00 83.75 342 SER A O 1
ATOM 2708 N N . ASP A 1 343 ? 3.232 -19.218 9.327 1.00 86.31 343 ASP A N 1
ATOM 2709 C CA . ASP A 1 343 ? 3.804 -19.327 7.987 1.00 86.31 343 ASP A CA 1
ATOM 2710 C C . ASP A 1 343 ? 3.154 -18.364 6.979 1.00 86.31 343 ASP A C 1
ATOM 2712 O O . ASP A 1 343 ? 3.068 -18.669 5.792 1.00 86.31 343 ASP A O 1
ATOM 2716 N N . THR A 1 344 ? 2.698 -17.189 7.430 1.00 88.00 344 THR A N 1
ATOM 2717 C CA . THR A 1 344 ? 2.293 -16.104 6.524 1.00 88.00 344 THR A CA 1
ATOM 2718 C C . THR A 1 344 ? 3.493 -15.604 5.714 1.00 88.00 344 THR A C 1
ATOM 2720 O O . THR A 1 344 ? 4.628 -15.600 6.199 1.00 88.00 344 THR A O 1
ATOM 2723 N N . ASP A 1 345 ? 3.244 -15.207 4.472 1.00 86.50 345 ASP A N 1
ATOM 2724 C CA . ASP A 1 345 ? 4.250 -14.649 3.571 1.00 86.50 345 ASP A CA 1
ATOM 2725 C C . ASP A 1 345 ? 4.269 -13.121 3.711 1.00 86.50 345 ASP A C 1
ATOM 2727 O O . ASP A 1 345 ? 3.209 -12.520 3.906 1.00 86.50 345 ASP A O 1
ATOM 2731 N N . LYS A 1 346 ? 5.430 -12.484 3.503 1.00 87.19 346 LYS A N 1
ATOM 2732 C CA . LYS A 1 346 ? 5.468 -11.030 3.300 1.00 87.19 346 LYS A CA 1
ATOM 2733 C C . LYS A 1 346 ? 4.673 -10.676 2.030 1.00 87.19 346 LYS A C 1
ATOM 2735 O O . LYS A 1 346 ? 4.860 -11.292 0.976 1.00 87.19 346 LYS A O 1
ATOM 2740 N N . PHE A 1 347 ? 3.786 -9.695 2.132 1.00 81.69 347 PHE A N 1
ATOM 2741 C CA . PHE A 1 347 ? 3.092 -9.054 1.021 1.00 81.69 347 PHE A CA 1
ATOM 2742 C C . PHE A 1 347 ? 3.711 -7.674 0.850 1.00 81.69 347 PHE A C 1
ATOM 2744 O O . PHE A 1 347 ? 3.662 -6.889 1.786 1.00 81.69 347 PHE A O 1
ATOM 2751 N N . LEU A 1 348 ? 4.330 -7.407 -0.307 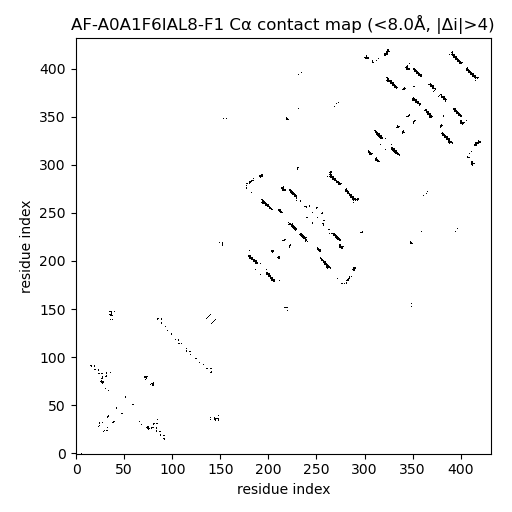1.00 80.12 348 LEU A N 1
ATOM 2752 C CA . LEU A 1 348 ? 4.953 -6.107 -0.599 1.00 80.12 348 LEU A CA 1
ATOM 2753 C C . LEU A 1 348 ? 5.978 -5.678 0.474 1.00 80.12 348 LEU A C 1
ATOM 2755 O O . LEU A 1 348 ? 6.030 -4.539 0.921 1.00 80.12 348 LEU A O 1
ATOM 2759 N N . GLY A 1 349 ? 6.806 -6.626 0.919 1.00 78.81 349 GLY A N 1
ATOM 2760 C CA . GLY A 1 349 ? 7.860 -6.376 1.906 1.00 78.81 349 GLY A CA 1
ATOM 2761 C C . GLY A 1 349 ? 7.420 -6.322 3.378 1.00 78.81 349 GLY A C 1
ATOM 2762 O O . GLY A 1 349 ? 8.297 -6.330 4.240 1.00 78.81 349 GLY A O 1
ATOM 2763 N N . ALA A 1 350 ? 6.120 -6.354 3.696 1.00 85.25 350 ALA A N 1
ATOM 2764 C CA . ALA A 1 350 ? 5.603 -6.372 5.074 1.00 85.25 350 ALA A CA 1
ATOM 2765 C C . ALA A 1 350 ? 4.836 -7.667 5.399 1.00 85.25 350 ALA A C 1
ATOM 2767 O O . ALA A 1 350 ? 4.289 -8.312 4.505 1.00 85.25 350 ALA A O 1
ATOM 2768 N N . ASP A 1 351 ? 4.762 -8.063 6.674 1.00 90.56 351 ASP A N 1
ATOM 2769 C CA . ASP A 1 351 ? 3.932 -9.211 7.082 1.00 90.56 351 ASP A CA 1
ATOM 2770 C C . ASP A 1 351 ? 2.432 -8.883 7.003 1.00 90.56 351 ASP A C 1
ATOM 2772 O O . ASP A 1 351 ? 1.606 -9.766 6.739 1.00 90.56 351 ASP A O 1
ATOM 2776 N N . MET A 1 352 ? 2.079 -7.607 7.187 1.00 93.69 352 MET A N 1
ATOM 2777 C CA . MET A 1 352 ? 0.725 -7.095 7.020 1.00 93.69 352 MET A CA 1
ATOM 2778 C C . MET A 1 352 ? 0.726 -5.625 6.594 1.00 93.69 352 MET A C 1
ATOM 2780 O O . MET A 1 352 ? 1.485 -4.825 7.128 1.00 93.69 352 MET A O 1
ATOM 2784 N N . HIS A 1 353 ? -0.171 -5.255 5.683 1.00 94.75 353 HIS A N 1
ATOM 2785 C CA . HIS A 1 353 ? -0.502 -3.855 5.396 1.00 94.75 353 HIS A CA 1
ATOM 2786 C C . HIS A 1 353 ? -1.776 -3.467 6.130 1.00 94.75 353 HIS A C 1
ATOM 2788 O O . HIS A 1 353 ? -2.741 -4.235 6.127 1.00 94.75 353 HIS A O 1
ATOM 2794 N N . LEU A 1 354 ? -1.812 -2.277 6.720 1.00 97.06 354 LEU A N 1
ATOM 2795 C CA . LEU A 1 354 ? -2.972 -1.760 7.429 1.00 97.06 354 LEU A CA 1
ATOM 2796 C C . LEU A 1 354 ? -3.375 -0.395 6.888 1.00 97.06 354 LEU A C 1
ATOM 2798 O O . LEU A 1 354 ? -2.552 0.500 6.727 1.00 97.06 354 LEU A O 1
ATOM 2802 N N . LEU A 1 355 ? -4.675 -0.214 6.684 1.00 98.06 355 LEU A N 1
ATOM 2803 C CA . LEU A 1 355 ? -5.277 1.106 6.610 1.00 98.06 355 LEU A CA 1
ATOM 2804 C C . LEU A 1 355 ? -6.092 1.342 7.879 1.00 98.06 355 LEU A C 1
ATOM 2806 O O . LEU A 1 355 ? -7.093 0.662 8.115 1.00 98.06 355 LEU A O 1
ATOM 2810 N N . ILE A 1 356 ? -5.715 2.363 8.640 1.00 96.75 356 ILE A N 1
ATOM 2811 C CA . ILE A 1 356 ? -6.436 2.835 9.819 1.00 96.75 356 ILE A CA 1
ATOM 2812 C C . ILE A 1 356 ? -7.140 4.141 9.451 1.00 96.75 356 ILE A C 1
ATOM 2814 O O . ILE A 1 356 ? -6.501 5.120 9.068 1.00 96.75 356 ILE A O 1
ATOM 2818 N N . ALA A 1 357 ? -8.469 4.160 9.531 1.00 93.81 357 ALA A N 1
ATOM 2819 C CA . ALA A 1 357 ? -9.276 5.293 9.096 1.00 93.81 357 ALA A CA 1
ATOM 2820 C C . ALA A 1 357 ? -10.344 5.678 10.123 1.00 93.81 357 ALA A C 1
ATOM 2822 O O . ALA A 1 357 ? -10.961 4.817 10.758 1.00 93.81 357 ALA A O 1
ATOM 2823 N N . SER A 1 358 ? -10.592 6.979 10.268 1.00 89.25 358 SER A N 1
ATOM 2824 C CA . SER A 1 358 ? -11.722 7.477 11.049 1.00 89.25 358 SER A CA 1
ATOM 2825 C C . SER A 1 358 ? -13.040 7.080 10.376 1.00 89.25 358 SER A C 1
ATOM 2827 O O . SER A 1 358 ? -13.098 6.890 9.160 1.00 89.25 358 SER A O 1
ATOM 2829 N N . LEU A 1 359 ? -14.124 6.970 11.152 1.00 89.69 359 LEU A N 1
ATOM 2830 C CA . LEU A 1 359 ? -15.437 6.565 10.624 1.00 89.69 359 LEU A CA 1
ATOM 2831 C C . LEU A 1 359 ? -15.937 7.455 9.470 1.00 89.69 359 LEU A C 1
ATOM 2833 O O . LEU A 1 359 ? -16.646 6.986 8.587 1.00 89.69 359 LEU A O 1
ATOM 2837 N N . ASP A 1 360 ? -15.579 8.738 9.495 1.00 85.06 360 ASP A N 1
ATOM 2838 C CA . ASP A 1 360 ? -15.941 9.735 8.483 1.00 85.06 360 ASP A CA 1
ATOM 2839 C C . ASP A 1 360 ? -14.908 9.872 7.348 1.00 85.06 360 ASP A C 1
ATOM 2841 O O . ASP A 1 360 ? -15.070 10.720 6.467 1.00 85.06 360 ASP A O 1
ATOM 2845 N N . LEU A 1 361 ? -13.843 9.059 7.369 1.00 89.44 361 LEU A N 1
ATOM 2846 C CA . LEU A 1 361 ? -12.729 9.070 6.415 1.00 89.44 361 LEU A CA 1
ATOM 2847 C C . LEU A 1 361 ? -12.005 10.428 6.307 1.00 89.44 361 LEU A C 1
ATOM 2849 O O . LEU A 1 361 ? -11.312 10.701 5.317 1.00 89.44 361 LEU A O 1
ATOM 2853 N N . SER A 1 362 ? -12.161 11.301 7.308 1.00 83.50 362 SER A N 1
ATOM 2854 C CA . SER A 1 362 ? -11.424 12.565 7.388 1.00 83.50 362 SER A CA 1
ATOM 2855 C C . SER A 1 362 ? -9.935 12.326 7.642 1.00 83.50 362 SER A C 1
ATOM 2857 O O . SER A 1 362 ? -9.110 13.038 7.067 1.00 83.50 362 SER A O 1
ATOM 2859 N N . VAL A 1 363 ? -9.604 11.276 8.400 1.00 85.56 363 VAL A N 1
ATOM 2860 C CA . VAL A 1 363 ? -8.241 10.811 8.660 1.00 85.56 363 VAL A CA 1
ATOM 2861 C C . VAL A 1 363 ? -8.084 9.381 8.154 1.00 85.56 363 VAL A C 1
ATOM 2863 O O . VAL A 1 363 ? -8.908 8.511 8.434 1.00 85.56 363 VAL A O 1
ATOM 2866 N N . MET A 1 364 ? -7.012 9.147 7.404 1.00 90.69 364 MET A N 1
ATOM 2867 C CA . MET A 1 364 ? -6.593 7.842 6.904 1.00 90.69 364 MET A CA 1
ATOM 2868 C C . MET A 1 364 ? -5.081 7.746 7.074 1.00 90.69 364 MET A C 1
ATOM 2870 O O . MET A 1 364 ? -4.376 8.688 6.722 1.00 90.69 364 MET A O 1
ATOM 2874 N N . SER A 1 365 ? -4.600 6.625 7.591 1.00 91.06 365 SER A N 1
ATOM 2875 C CA . SER A 1 365 ? -3.180 6.327 7.732 1.00 91.06 365 SER A CA 1
ATOM 2876 C C . SER A 1 365 ? -2.915 4.928 7.202 1.00 91.06 365 SER A C 1
ATOM 2878 O O . SER A 1 365 ? -3.624 3.979 7.548 1.00 91.06 365 SER A O 1
ATOM 2880 N N . HIS A 1 366 ? -1.931 4.835 6.318 1.00 93.44 366 HIS A N 1
ATOM 2881 C CA . HIS A 1 366 ? -1.378 3.577 5.852 1.00 93.44 366 HIS A CA 1
ATOM 2882 C C . HIS A 1 366 ? -0.182 3.236 6.743 1.00 93.44 366 HIS A C 1
ATOM 2884 O O . HIS A 1 366 ? 0.624 4.107 7.049 1.00 93.44 366 HIS A O 1
ATOM 2890 N N . THR A 1 367 ? -0.122 2.003 7.228 1.00 92.50 367 THR A N 1
ATOM 2891 C CA . THR A 1 367 ? 0.962 1.518 8.082 1.00 92.50 367 THR A CA 1
ATOM 2892 C C . THR A 1 367 ? 1.128 0.012 7.901 1.00 92.50 367 THR A C 1
ATOM 2894 O O . THR A 1 367 ? 0.402 -0.623 7.129 1.00 92.50 367 THR A O 1
ATOM 2897 N N . HIS A 1 368 ? 2.081 -0.573 8.611 1.00 92.06 368 HIS A N 1
ATOM 2898 C CA . HIS A 1 368 ? 2.526 -1.941 8.416 1.00 92.06 368 HIS A CA 1
ATOM 2899 C C . HIS A 1 368 ? 2.580 -2.679 9.749 1.00 92.06 368 HIS A C 1
ATOM 2901 O O . HIS A 1 368 ? 2.838 -2.090 10.795 1.00 92.06 368 HIS A O 1
ATOM 2907 N N . GLY A 1 369 ? 2.314 -3.979 9.694 1.00 89.69 369 GLY A N 1
ATOM 2908 C CA . GLY A 1 369 ? 2.521 -4.897 10.800 1.00 89.69 369 GLY A CA 1
ATOM 2909 C C . GLY A 1 369 ? 3.691 -5.819 10.498 1.00 89.69 369 GLY A C 1
ATOM 2910 O O . GLY A 1 369 ? 3.855 -6.272 9.358 1.00 89.69 369 GLY A O 1
ATOM 2911 N N . LEU A 1 370 ? 4.478 -6.112 11.526 1.00 87.75 370 LEU A N 1
ATOM 2912 C CA . LEU A 1 370 ? 5.625 -7.010 11.462 1.00 87.75 370 LEU A CA 1
ATOM 2913 C C . LEU A 1 370 ? 5.402 -8.197 12.391 1.00 87.75 370 LEU A C 1
ATOM 2915 O O . LEU A 1 370 ? 4.762 -8.084 13.439 1.00 87.75 370 LEU A O 1
ATOM 2919 N N . LYS A 1 371 ? 5.922 -9.364 12.012 1.00 86.06 371 LYS A N 1
ATOM 2920 C CA . LYS A 1 371 ? 5.951 -10.501 12.932 1.00 86.06 371 LYS A CA 1
ATOM 2921 C C . LYS A 1 371 ? 6.815 -10.171 14.135 1.00 86.06 371 LYS A C 1
ATOM 2923 O O . LYS A 1 371 ? 7.970 -9.779 13.997 1.00 86.06 371 LYS A O 1
ATOM 2928 N N . VAL A 1 372 ? 6.275 -10.429 15.318 1.00 76.69 372 VAL A N 1
ATOM 2929 C CA . VAL A 1 372 ? 7.054 -10.359 16.552 1.00 76.69 372 VAL A CA 1
ATOM 2930 C C . VAL A 1 372 ? 8.132 -11.449 16.521 1.00 76.69 372 VAL A C 1
ATOM 2932 O O . VAL A 1 372 ? 7.881 -12.570 16.064 1.00 76.69 372 VAL A O 1
ATOM 2935 N N . ASN A 1 373 ? 9.338 -11.126 17.000 1.00 67.38 373 ASN A N 1
ATOM 2936 C CA . ASN A 1 373 ? 10.479 -12.043 17.022 1.00 67.38 373 ASN A CA 1
ATOM 2937 C C . ASN A 1 373 ? 10.100 -13.419 17.583 1.00 67.38 373 ASN A C 1
ATOM 2939 O O . ASN A 1 373 ? 9.446 -13.530 18.618 1.00 67.38 373 ASN A O 1
ATOM 2943 N N . ALA A 1 374 ? 10.564 -14.489 16.930 1.00 60.69 374 ALA A N 1
ATOM 2944 C CA . ALA A 1 374 ? 10.179 -15.863 17.268 1.00 60.69 374 ALA A CA 1
ATOM 2945 C C . ALA A 1 374 ? 10.559 -16.284 18.704 1.00 60.69 374 ALA A C 1
ATOM 2947 O O . ALA A 1 374 ? 9.975 -17.224 19.247 1.00 60.69 374 ALA A O 1
ATOM 2948 N N . GLN A 1 375 ? 11.546 -15.617 19.309 1.00 60.31 375 GLN A N 1
ATOM 2949 C CA . GLN A 1 375 ? 11.946 -15.795 20.705 1.00 60.31 375 GLN A CA 1
ATOM 2950 C C . GLN A 1 375 ? 10.874 -15.291 21.679 1.00 60.31 375 GLN A C 1
ATOM 2952 O O . GLN A 1 375 ? 10.626 -15.954 22.686 1.00 60.31 375 GLN A O 1
ATOM 2957 N N . ASP A 1 376 ? 10.229 -14.171 21.355 1.00 61.47 376 ASP A N 1
ATOM 2958 C CA . ASP A 1 376 ? 9.220 -13.518 22.193 1.00 61.47 376 ASP A CA 1
ATOM 2959 C C . ASP A 1 376 ? 7.803 -13.986 21.838 1.00 61.47 376 ASP A C 1
ATOM 2961 O O . ASP A 1 376 ? 6.935 -14.083 22.705 1.00 61.47 376 ASP A O 1
ATOM 2965 N N . ASN A 1 377 ? 7.585 -14.372 20.577 1.00 63.41 377 ASN A N 1
ATOM 2966 C CA . ASN A 1 377 ? 6.313 -14.866 20.073 1.00 63.41 377 ASN A CA 1
ATOM 2967 C C . ASN A 1 377 ? 6.482 -16.103 19.171 1.00 63.41 377 ASN A C 1
ATOM 2969 O O . ASN A 1 377 ? 6.427 -16.015 17.940 1.00 63.41 377 ASN A O 1
ATOM 2973 N N . PRO A 1 378 ? 6.626 -17.306 19.755 1.00 57.41 378 PRO A N 1
ATOM 2974 C CA . PRO A 1 378 ? 6.791 -18.540 18.984 1.00 57.41 378 PRO A CA 1
ATOM 2975 C C . PRO A 1 378 ? 5.559 -18.902 18.140 1.00 57.41 378 PRO A C 1
ATOM 2977 O O . PRO A 1 378 ? 5.620 -19.821 17.320 1.00 57.41 378 PRO A O 1
ATOM 2980 N N . LEU A 1 379 ? 4.435 -18.214 18.353 1.00 64.25 379 LEU A N 1
ATOM 2981 C CA . LEU A 1 379 ? 3.180 -18.440 17.654 1.00 64.25 379 LEU A CA 1
ATOM 2982 C C . LEU A 1 379 ? 3.008 -17.529 16.422 1.00 64.25 379 LEU A C 1
ATOM 2984 O O . LEU A 1 379 ? 2.104 -17.775 15.624 1.00 64.25 379 LEU A O 1
ATOM 2988 N N . GLY A 1 380 ? 3.899 -16.548 16.219 1.00 70.56 380 GLY A N 1
ATOM 2989 C CA . GLY A 1 380 ? 3.997 -15.742 14.997 1.00 70.56 380 GLY A CA 1
ATOM 2990 C C . GLY A 1 380 ? 2.863 -14.740 14.796 1.00 70.56 380 GLY A C 1
ATOM 2991 O O . GLY A 1 380 ? 2.360 -14.621 13.680 1.00 70.56 380 GLY A O 1
ATOM 2992 N N . GLU A 1 381 ? 2.430 -14.064 15.862 1.00 86.62 381 GLU A N 1
ATOM 2993 C CA . GLU A 1 381 ? 1.495 -12.941 15.731 1.00 86.62 381 GLU A CA 1
ATOM 2994 C C . GLU A 1 381 ? 2.172 -11.765 15.019 1.00 86.62 381 GLU A C 1
ATOM 2996 O O . GLU A 1 381 ? 3.399 -11.612 15.044 1.00 86.62 381 GLU A O 1
ATOM 3001 N N . ILE A 1 382 ? 1.346 -10.957 14.365 1.00 91.88 382 ILE A N 1
ATOM 3002 C CA . ILE A 1 382 ? 1.773 -9.747 13.670 1.00 91.88 382 ILE A CA 1
ATOM 3003 C C . ILE A 1 382 ? 1.353 -8.562 14.533 1.00 91.88 382 ILE A C 1
ATOM 3005 O O . ILE A 1 382 ? 0.167 -8.438 14.838 1.00 91.88 382 ILE A O 1
ATOM 3009 N N . ASP A 1 383 ? 2.302 -7.719 14.921 1.00 92.31 383 ASP A N 1
ATOM 3010 C CA . ASP A 1 383 ? 2.050 -6.518 15.719 1.00 92.31 383 ASP A CA 1
ATOM 3011 C C . ASP A 1 383 ? 2.199 -5.267 14.851 1.00 92.31 383 ASP A C 1
ATOM 3013 O O . ASP A 1 383 ? 3.029 -5.212 13.941 1.00 92.31 383 ASP A O 1
ATOM 3017 N N . ALA A 1 384 ? 1.364 -4.273 15.125 1.00 92.50 384 ALA A N 1
ATOM 3018 C CA . ALA A 1 384 ? 1.411 -2.959 14.505 1.00 92.50 384 ALA A CA 1
ATOM 3019 C C . ALA A 1 384 ? 1.130 -1.906 15.573 1.00 92.50 384 ALA A C 1
ATOM 3021 O O . ALA A 1 384 ? 0.225 -2.074 16.393 1.00 92.50 384 ALA A O 1
ATOM 3022 N N . HIS A 1 385 ? 1.884 -0.811 15.558 1.00 91.94 385 HIS A N 1
ATOM 3023 C CA . HIS A 1 385 ? 1.739 0.258 16.545 1.00 91.94 385 HIS A CA 1
ATOM 3024 C C . HIS A 1 385 ? 1.035 1.448 15.913 1.00 91.94 385 HIS A C 1
ATOM 3026 O O . HIS A 1 385 ? 1.280 1.799 14.758 1.00 91.94 385 HIS A O 1
ATOM 3032 N N . TYR A 1 386 ? 0.130 2.075 16.657 1.00 90.56 386 TYR A N 1
ATOM 3033 C CA . TYR A 1 386 ? -0.562 3.265 16.185 1.00 90.56 386 TYR A CA 1
ATOM 3034 C C . TYR A 1 386 ? -0.948 4.196 17.329 1.00 90.56 386 TYR A C 1
ATOM 3036 O O . TYR A 1 386 ? -1.430 3.756 18.368 1.00 90.56 386 TYR A O 1
ATOM 3044 N N . SER A 1 387 ? -0.806 5.503 17.106 1.00 88.31 387 SER A N 1
ATOM 3045 C CA . SER A 1 387 ? -1.279 6.538 18.027 1.00 88.31 387 SER A CA 1
ATOM 3046 C C . SER A 1 387 ? -2.484 7.255 17.430 1.00 88.31 387 SER A C 1
ATOM 3048 O O . SER A 1 387 ? -2.368 8.024 16.476 1.00 88.31 387 SER A O 1
ATOM 3050 N N . PHE A 1 388 ? -3.668 7.023 17.997 1.00 86.12 388 PHE A N 1
ATOM 3051 C CA . PHE A 1 388 ? -4.900 7.624 17.488 1.00 86.12 388 PHE A CA 1
ATOM 3052 C C . PHE A 1 388 ? -4.954 9.127 17.814 1.00 86.12 388 PHE A C 1
ATOM 3054 O O . PHE A 1 388 ? -4.906 9.497 18.990 1.00 86.12 388 PHE A O 1
ATOM 3061 N N . PRO A 1 389 ? -5.112 10.024 16.823 1.00 83.06 389 PRO A N 1
ATOM 3062 C CA . PRO A 1 389 ? -5.058 11.466 17.074 1.00 83.06 389 PRO A CA 1
ATOM 3063 C C . PRO A 1 389 ? -6.338 12.026 17.716 1.00 83.06 389 PRO A C 1
ATOM 3065 O O . PRO A 1 389 ? -6.286 13.038 18.415 1.00 83.06 389 PRO A O 1
ATOM 3068 N N . TYR A 1 390 ? -7.488 11.376 17.495 1.00 83.50 390 TYR A N 1
ATOM 3069 C CA . TYR A 1 390 ? -8.808 11.858 17.919 1.00 83.50 390 TYR A CA 1
ATOM 3070 C C . TYR A 1 390 ? -9.691 10.719 18.452 1.00 83.50 390 TYR A C 1
ATOM 3072 O O . TYR A 1 390 ? -9.566 9.581 17.983 1.00 83.50 390 TYR A O 1
ATOM 3080 N N . PRO A 1 391 ? -10.590 11.003 19.418 1.00 86.62 391 PRO A N 1
ATOM 3081 C CA . PRO A 1 391 ? -11.468 9.984 19.970 1.00 86.62 391 PRO A CA 1
ATOM 3082 C C . PRO A 1 391 ? -12.579 9.646 18.974 1.00 86.62 391 PRO A C 1
ATOM 3084 O O . PRO A 1 391 ? -12.953 10.468 18.134 1.00 86.62 391 PRO A O 1
ATOM 3087 N N . GLY A 1 392 ? -13.153 8.455 19.098 1.00 91.56 392 GLY A N 1
ATOM 3088 C CA . GLY A 1 392 ? -14.235 7.985 18.239 1.00 91.56 392 GLY A CA 1
ATOM 3089 C C . GLY A 1 392 ? -14.031 6.554 17.763 1.00 91.56 392 GLY A C 1
ATOM 3090 O O . GLY A 1 392 ? -13.209 5.813 18.295 1.00 91.56 392 GLY A O 1
ATOM 3091 N N . ILE A 1 393 ? -14.814 6.156 16.762 1.00 94.75 393 ILE A N 1
ATOM 3092 C CA . ILE A 1 393 ? -14.716 4.824 16.163 1.00 94.75 393 ILE A CA 1
ATOM 3093 C C . ILE A 1 393 ? -13.794 4.898 14.952 1.00 94.75 393 ILE A C 1
ATOM 3095 O O . ILE A 1 393 ? -13.978 5.733 14.065 1.00 94.75 393 ILE A O 1
ATOM 3099 N N . TRP A 1 394 ? -12.839 3.983 14.916 1.00 95.19 394 TRP A N 1
ATOM 3100 C CA . TRP A 1 394 ? -11.886 3.813 13.835 1.00 95.19 394 TRP A CA 1
ATOM 3101 C C . TRP A 1 394 ? -12.106 2.465 13.164 1.00 95.19 394 TRP A C 1
ATOM 3103 O O . TRP A 1 394 ? -12.383 1.467 13.831 1.00 95.19 394 TRP A O 1
ATOM 3113 N N . LYS A 1 395 ? -11.997 2.443 11.838 1.00 97.69 395 LYS A N 1
ATOM 3114 C CA . LYS A 1 395 ? -12.021 1.242 11.009 1.00 97.69 395 LYS A CA 1
ATOM 3115 C C . LYS A 1 395 ? -10.586 0.887 10.645 1.00 97.69 395 LYS A C 1
ATOM 3117 O O . LYS A 1 395 ? -9.833 1.743 10.191 1.00 97.69 395 LYS A O 1
ATOM 3122 N N . ILE A 1 396 ? -10.232 -0.374 10.834 1.00 98.19 396 ILE A N 1
ATOM 3123 C CA . ILE A 1 396 ? -8.915 -0.911 10.512 1.00 98.19 396 ILE A CA 1
ATOM 3124 C C . ILE A 1 396 ? -9.123 -1.978 9.450 1.00 98.19 396 ILE A C 1
ATOM 3126 O O . ILE A 1 396 ? -9.748 -3.001 9.729 1.00 98.19 396 ILE A O 1
ATOM 3130 N N . PHE A 1 397 ? -8.635 -1.731 8.242 1.00 98.44 397 PHE A N 1
ATOM 3131 C CA . PHE A 1 397 ? -8.500 -2.758 7.218 1.00 98.44 397 PHE A CA 1
ATOM 3132 C C . PHE A 1 397 ? -7.089 -3.318 7.287 1.00 98.44 397 PHE A C 1
ATOM 3134 O O . PHE A 1 397 ? -6.136 -2.555 7.399 1.00 98.44 397 PHE A O 1
ATOM 3141 N N . GLY A 1 398 ? -6.959 -4.635 7.217 1.00 97.25 398 GLY A N 1
ATOM 3142 C CA . GLY A 1 398 ? -5.672 -5.317 7.254 1.00 97.25 398 GLY A CA 1
ATOM 3143 C C . GLY A 1 398 ? -5.531 -6.271 6.079 1.00 97.25 398 GLY A C 1
ATOM 3144 O O . GLY A 1 398 ? -6.514 -6.877 5.660 1.00 97.25 398 GLY A O 1
ATOM 3145 N N . GLN A 1 399 ? -4.331 -6.417 5.536 1.00 97.12 399 GLN A N 1
ATOM 3146 C CA . GLN A 1 399 ? -4.024 -7.365 4.473 1.00 97.12 399 GLN A CA 1
ATOM 3147 C C . GLN A 1 399 ? -2.787 -8.169 4.828 1.00 97.12 399 GLN A C 1
ATOM 3149 O O . GLN A 1 399 ? -1.689 -7.624 4.864 1.00 97.12 399 GLN A O 1
ATOM 3154 N N . PHE A 1 400 ? -2.969 -9.469 5.044 1.00 95.12 400 PHE A N 1
ATOM 3155 C CA . PHE A 1 400 ? -1.870 -10.422 5.183 1.00 95.12 400 PHE A CA 1
ATOM 3156 C C . PHE A 1 400 ? -1.880 -11.393 4.002 1.00 95.12 400 PHE A C 1
ATOM 3158 O O . PHE A 1 400 ? -2.924 -11.627 3.381 1.00 95.12 400 PHE A O 1
ATOM 3165 N N . GLN A 1 401 ? -0.732 -11.996 3.702 1.00 92.44 401 GLN A N 1
ATOM 3166 C CA . GLN A 1 401 ? -0.628 -13.026 2.675 1.00 92.44 401 GLN A CA 1
ATOM 3167 C C . GLN A 1 401 ? -0.309 -14.382 3.291 1.00 92.44 401 GLN A C 1
ATOM 3169 O O . GLN A 1 401 ? 0.496 -14.514 4.207 1.00 92.44 401 GLN A O 1
ATOM 3174 N N . HIS A 1 402 ? -0.946 -15.425 2.774 1.00 91.25 402 HIS A N 1
ATOM 3175 C CA . HIS A 1 402 ? -0.618 -16.793 3.141 1.00 91.25 402 HIS A CA 1
ATOM 3176 C C . HIS A 1 402 ? -0.755 -17.709 1.929 1.00 91.25 402 HIS A C 1
ATOM 3178 O O . HIS A 1 402 ? -1.829 -17.808 1.325 1.00 91.25 402 HIS A O 1
ATOM 3184 N N . GLN A 1 403 ? 0.340 -18.386 1.577 1.00 87.94 403 GLN A N 1
ATOM 3185 C CA . GLN A 1 403 ? 0.450 -19.270 0.415 1.00 87.94 403 GLN A CA 1
ATOM 3186 C C . GLN A 1 403 ? 0.139 -18.529 -0.894 1.00 87.94 403 GLN A C 1
ATOM 3188 O O . GLN A 1 403 ? -0.588 -19.033 -1.753 1.00 87.94 403 GLN A O 1
ATOM 3193 N N . GLY A 1 404 ? 0.652 -17.300 -1.019 1.00 87.25 404 GLY A N 1
ATOM 3194 C CA . GLY A 1 404 ? 0.442 -16.440 -2.190 1.00 87.25 404 GLY A CA 1
ATOM 3195 C C . GLY A 1 404 ? -0.980 -15.882 -2.347 1.00 87.25 404 GLY A C 1
ATOM 3196 O O . GLY A 1 404 ? -1.295 -15.312 -3.389 1.00 87.25 404 GLY A O 1
ATOM 3197 N N . ARG A 1 405 ? -1.860 -16.050 -1.349 1.00 90.06 405 ARG A N 1
ATOM 3198 C CA . ARG A 1 405 ? -3.208 -15.460 -1.328 1.00 90.06 405 ARG A CA 1
ATOM 3199 C C . ARG A 1 405 ? -3.264 -14.328 -0.312 1.00 90.06 405 ARG A C 1
ATOM 3201 O O . ARG A 1 405 ? -3.046 -14.571 0.872 1.00 90.06 405 ARG A O 1
ATOM 3208 N N . VAL A 1 406 ? -3.621 -13.134 -0.776 1.00 93.81 406 VAL A N 1
ATOM 3209 C CA . VAL A 1 406 ? -3.909 -11.983 0.087 1.00 93.81 406 VAL A CA 1
ATOM 3210 C C . VAL A 1 406 ? -5.299 -12.145 0.701 1.00 93.81 406 VAL A C 1
ATOM 3212 O O . VAL A 1 406 ? -6.269 -12.441 -0.002 1.00 93.81 406 VAL A O 1
ATOM 3215 N N . VAL A 1 407 ? -5.396 -11.963 2.013 1.00 96.00 407 VAL A N 1
ATOM 3216 C CA . VAL A 1 407 ? -6.641 -11.982 2.786 1.00 96.00 407 VAL A CA 1
ATOM 3217 C C . VAL A 1 407 ? -6.837 -10.598 3.377 1.00 96.00 407 VAL A C 1
ATOM 3219 O O . VAL A 1 407 ? -5.942 -10.079 4.034 1.00 96.00 407 VAL A O 1
ATOM 3222 N N . THR A 1 408 ? -8.004 -10.004 3.134 1.00 97.38 408 THR A N 1
ATOM 3223 C CA . THR A 1 408 ? -8.367 -8.698 3.696 1.00 97.38 408 THR A CA 1
ATOM 3224 C C . THR A 1 408 ? -9.261 -8.887 4.917 1.00 97.38 408 THR A C 1
ATOM 3226 O O . THR A 1 408 ? -10.262 -9.601 4.846 1.00 97.38 408 THR A O 1
ATOM 3229 N N . THR A 1 409 ? -8.892 -8.256 6.024 1.00 97.81 409 THR A N 1
ATOM 3230 C CA . THR A 1 409 ? -9.598 -8.260 7.305 1.00 97.81 409 THR A CA 1
ATOM 3231 C C . THR A 1 409 ? -10.153 -6.876 7.601 1.00 97.81 409 THR A C 1
ATOM 3233 O O . THR A 1 409 ? -9.609 -5.878 7.128 1.00 97.81 409 THR A O 1
ATOM 3236 N N . ASP A 1 410 ? -11.187 -6.797 8.433 1.00 97.75 410 ASP A N 1
ATOM 3237 C CA . ASP A 1 410 ? -11.701 -5.522 8.920 1.00 97.75 410 ASP A CA 1
ATOM 3238 C C . ASP A 1 410 ? -12.118 -5.561 10.395 1.00 97.75 410 ASP A C 1
ATOM 3240 O O . ASP A 1 410 ? -12.855 -6.440 10.850 1.00 97.75 410 ASP A O 1
ATOM 3244 N N . PHE A 1 411 ? -11.707 -4.553 11.153 1.00 98.19 411 PHE A N 1
ATOM 3245 C CA . PHE A 1 411 ? -12.064 -4.391 12.558 1.00 98.19 411 PHE A CA 1
ATOM 3246 C C . PHE A 1 411 ? -12.489 -2.960 12.857 1.00 98.19 411 PHE A C 1
ATOM 3248 O O . PHE A 1 411 ? -12.156 -2.031 12.122 1.00 98.19 411 PHE A O 1
ATOM 3255 N N . MET A 1 412 ? -13.262 -2.788 13.928 1.00 98.00 412 MET A N 1
ATOM 3256 C CA . MET A 1 412 ? -13.559 -1.470 14.475 1.00 98.00 412 MET A CA 1
ATOM 3257 C C . MET A 1 412 ? -13.034 -1.380 15.899 1.00 98.00 412 MET A C 1
ATOM 3259 O O . MET A 1 412 ? -13.238 -2.297 16.694 1.00 98.00 412 MET A O 1
ATOM 3263 N N . VAL A 1 413 ? -12.400 -0.256 16.211 1.00 96.81 413 VAL A N 1
ATOM 3264 C CA . VAL A 1 413 ? -11.870 0.064 17.538 1.00 96.81 413 VAL A CA 1
ATOM 3265 C C . VAL A 1 413 ? -12.490 1.376 18.001 1.00 96.81 413 VAL A C 1
ATOM 3267 O O . VAL A 1 413 ? -12.648 2.309 17.217 1.00 96.81 413 VAL A O 1
ATOM 3270 N N . GLU A 1 414 ? -12.888 1.434 19.269 1.00 97.00 414 GLU A N 1
ATOM 3271 C CA . GLU A 1 414 ? -13.402 2.647 19.903 1.00 97.00 414 GLU A CA 1
ATOM 3272 C C . GLU A 1 414 ? -12.302 3.264 20.767 1.00 97.00 414 GLU A C 1
ATOM 3274 O O . GLU A 1 414 ? -11.735 2.590 21.625 1.00 97.00 414 GLU A O 1
ATOM 3279 N N . VAL A 1 415 ? -11.995 4.533 20.501 1.00 93.00 415 VAL A N 1
ATOM 3280 C CA . VAL A 1 415 ? -10.906 5.292 21.119 1.00 93.00 415 VAL A CA 1
ATOM 3281 C C . VAL A 1 415 ? -11.496 6.381 22.002 1.00 93.00 415 VAL A C 1
ATOM 3283 O O . VAL A 1 415 ? -12.320 7.186 21.556 1.00 93.00 415 VAL A O 1
ATOM 3286 N N . GLU A 1 416 ? -11.060 6.427 23.254 1.00 93.25 416 GLU A N 1
ATOM 3287 C CA . GLU A 1 416 ? -11.476 7.439 24.220 1.00 93.25 416 GLU A CA 1
ATOM 3288 C C . GLU A 1 416 ? -10.584 8.683 24.166 1.00 93.25 416 GLU A C 1
ATOM 3290 O O . GLU A 1 416 ? -9.463 8.668 23.659 1.00 93.25 416 GLU A O 1
ATOM 3295 N N . LEU A 1 417 ? -11.077 9.793 24.715 1.00 86.12 417 LEU A N 1
ATOM 3296 C CA . LEU A 1 417 ? -10.278 11.008 24.829 1.00 86.12 417 LEU A CA 1
ATOM 3297 C C . LEU A 1 417 ? -9.148 10.795 25.849 1.00 86.12 417 LEU A C 1
ATOM 3299 O O . LEU A 1 417 ? -9.400 10.519 27.024 1.00 86.12 417 LEU A O 1
ATOM 3303 N N . GLY A 1 418 ? -7.907 10.954 25.399 1.00 75.31 418 GLY A N 1
ATOM 3304 C CA . GLY A 1 418 ? -6.716 10.939 26.238 1.00 75.31 418 GLY A CA 1
ATOM 3305 C C . GLY A 1 418 ? -6.508 12.257 26.981 1.00 75.31 418 GLY A C 1
ATOM 3306 O O . GLY A 1 418 ? -6.936 13.331 26.554 1.00 75.31 418 GLY A O 1
ATOM 3307 N N . THR A 1 419 ? -5.816 12.187 28.114 1.00 66.75 419 THR A N 1
ATOM 3308 C CA . THR A 1 419 ? -5.537 13.351 28.973 1.00 66.75 419 THR A CA 1
ATOM 3309 C C . THR A 1 419 ? -4.552 14.345 28.342 1.00 66.75 419 THR A C 1
ATOM 3311 O O . THR A 1 419 ? -4.556 15.521 28.702 1.00 66.75 419 THR A O 1
ATOM 3314 N N . THR A 1 420 ? -3.742 13.902 27.377 1.00 54.69 420 THR A N 1
ATOM 3315 C CA . THR A 1 420 ? -2.678 14.690 26.731 1.00 54.69 420 THR A CA 1
ATOM 3316 C C . THR A 1 420 ? -3.221 15.681 25.688 1.00 54.69 420 THR A C 1
ATOM 3318 O O . THR A 1 420 ? -2.668 16.765 25.512 1.00 54.69 420 THR A O 1
ATOM 3321 N N . SER A 1 421 ? -4.366 15.389 25.056 1.00 43.75 421 SER A N 1
ATOM 3322 C CA . SER A 1 421 ? -4.988 16.257 24.036 1.00 43.75 421 SER A CA 1
ATOM 3323 C C . SER A 1 421 ? -5.671 17.511 24.606 1.00 43.75 421 SER A C 1
ATOM 3325 O O . SER A 1 421 ? -6.022 18.419 23.849 1.00 43.75 421 SER A O 1
ATOM 3327 N N . ALA A 1 422 ? -5.831 17.617 25.931 1.00 38.12 422 ALA A N 1
ATOM 3328 C CA . ALA A 1 422 ? -6.467 18.771 26.574 1.00 38.12 422 ALA A CA 1
ATOM 3329 C C . ALA A 1 422 ? -5.666 20.086 26.437 1.00 38.12 422 ALA A C 1
ATOM 3331 O O . ALA A 1 422 ? -6.224 21.154 26.680 1.00 38.12 422 ALA A O 1
ATOM 3332 N N . GLN A 1 423 ? -4.390 20.040 26.031 1.00 37.66 423 GLN A N 1
ATOM 3333 C CA . GLN A 1 423 ? -3.565 21.243 25.841 1.00 37.66 423 GLN A CA 1
ATOM 3334 C C . GLN A 1 423 ? -3.505 21.777 24.401 1.00 37.66 423 GLN A C 1
ATOM 3336 O O . GLN A 1 423 ? -3.112 22.926 24.224 1.00 37.66 423 GLN A O 1
ATOM 3341 N N . ILE A 1 424 ? -3.920 21.012 23.381 1.00 41.84 424 ILE A N 1
ATOM 3342 C CA . ILE A 1 424 ? -3.772 21.425 21.966 1.00 41.84 424 ILE A CA 1
ATOM 3343 C C . ILE A 1 424 ? -5.105 21.902 21.347 1.00 41.84 424 ILE A C 1
ATOM 3345 O O . ILE A 1 424 ? -5.109 22.555 20.309 1.00 41.84 424 ILE A O 1
ATOM 3349 N N . MET A 1 425 ? -6.248 21.671 22.006 1.00 37.59 425 MET A N 1
ATOM 3350 C CA . MET A 1 425 ? -7.579 22.024 21.475 1.00 37.59 425 MET A CA 1
ATOM 3351 C C . MET A 1 425 ? -8.293 23.172 22.208 1.00 37.59 425 MET A C 1
ATOM 3353 O O . MET A 1 425 ? -9.519 23.172 22.315 1.00 37.59 425 MET A O 1
ATOM 3357 N N . ALA A 1 426 ? -7.564 24.181 22.689 1.00 28.41 426 ALA A N 1
ATOM 3358 C CA . ALA A 1 426 ? -8.184 25.487 22.912 1.00 28.41 426 ALA A CA 1
ATOM 3359 C C . ALA A 1 426 ? -8.110 26.271 21.589 1.00 28.41 426 ALA A C 1
ATOM 3361 O O . ALA A 1 426 ? -7.004 26.623 21.174 1.00 28.41 426 ALA A O 1
ATOM 3362 N N . PRO A 1 427 ? -9.230 26.536 20.887 1.00 34.75 427 PRO A N 1
ATOM 3363 C CA . PRO A 1 427 ? -9.200 27.447 19.754 1.00 34.75 427 PRO A CA 1
ATOM 3364 C C . PRO A 1 427 ? -8.703 28.805 20.254 1.00 34.75 427 PRO A C 1
ATOM 3366 O O . PRO A 1 427 ? -9.228 29.339 21.233 1.00 34.75 427 PRO A O 1
ATOM 3369 N N . HIS A 1 428 ? -7.678 29.344 19.594 1.00 34.62 428 HIS A N 1
ATOM 3370 C CA . HIS A 1 428 ? -7.272 30.731 19.764 1.00 34.62 428 HIS A CA 1
ATOM 3371 C C . HIS A 1 428 ? -8.487 31.590 19.387 1.00 34.62 428 HIS A C 1
ATOM 3373 O O . HIS A 1 428 ? -8.862 31.684 18.220 1.00 34.62 428 HIS A O 1
ATOM 3379 N N . VAL A 1 429 ? -9.181 32.117 20.394 1.00 33.81 429 VAL A N 1
ATOM 3380 C CA . VAL A 1 429 ? -10.177 33.165 20.199 1.00 33.81 429 VAL A CA 1
ATOM 3381 C C . VAL A 1 429 ? -9.368 34.435 20.004 1.00 33.81 429 VAL A C 1
ATOM 3383 O O . VAL A 1 429 ? -8.752 34.928 20.948 1.00 33.81 429 VAL A O 1
ATOM 3386 N N . ASP A 1 430 ? -9.317 34.920 18.770 1.00 34.00 430 ASP A N 1
ATOM 3387 C CA . ASP A 1 430 ? -8.815 36.257 18.483 1.00 34.00 430 ASP A CA 1
ATOM 3388 C C . ASP A 1 430 ? -9.792 37.279 19.078 1.00 34.00 430 ASP A C 1
ATOM 3390 O O . ASP A 1 430 ? -10.779 37.660 18.452 1.00 34.00 430 ASP A O 1
ATOM 3394 N N . ASP A 1 431 ? -9.517 37.706 20.308 1.00 36.56 431 ASP A N 1
ATOM 3395 C CA . ASP A 1 431 ? -9.944 39.006 20.814 1.00 36.56 431 ASP A CA 1
ATOM 3396 C C . ASP A 1 431 ? -8.790 39.991 20.569 1.00 36.56 431 ASP A C 1
ATOM 3398 O O . ASP A 1 431 ? -7.807 39.993 21.315 1.00 36.56 431 ASP A O 1
ATOM 3402 N N . HIS A 1 432 ? -8.893 40.767 19.481 1.00 36.28 432 HIS A N 1
ATOM 3403 C CA . HIS A 1 432 ? -8.725 42.234 19.412 1.00 36.28 432 HIS A CA 1
ATOM 3404 C C . HIS A 1 432 ? -8.529 42.760 17.986 1.00 36.28 432 HIS A C 1
ATOM 3406 O O . HIS A 1 432 ? -7.572 42.336 17.302 1.00 36.28 432 HIS A O 1
#

Radius of gyration: 28.62 Å; Cα contacts (8 Å, |Δi|>4): 693; chains: 1; bounding box: 73×67×88 Å